Protein AF-A0A6A6ITS3-F1 (afdb_monomer_lite)

Radius of gyration: 33.13 Å; chains: 1; bounding box: 73×121×97 Å

Secondary structure (DSSP, 8-state):
-PPPEEEEEEETTEEEEEEE-S--SIIIIIHHHHTTS--S-HHHHHHHHHHHHHHHHHHHHHHIIIIIB--HHHHHHTPPPPPTGGGT--SBSS--BSS-----SSS-SEEEEEETTTTEEEETTTEEEEGGG--TTGGGGHHHHHHHHTTSS-GGGS-TTBPPSSPPP---SS-THHHHHTT-EEE-PPP--SGGGGSHHHHHHHHHHHHHHHHTHHHHHHHHHH---TT-HHHHHHHHHHHHHHTT-TTT-----GGGEE--TT-SEEEE--SSS-EEEE-TTS--B-TTS-SSSS-SSSEEEETTEEEEE-S---SHHHHHHHHHHHHHHHHHTT-SSEEEEEE-SSEEEEEEEETTEEEEPPPEESS------SSPPPGGG-----THHHH----------------------------------------------------PPPP----------------PPP----------------------PPP---------------TT-THHHHHHHHHHHHHHHHHHHHHHHHHHHHHHHHHH-

pLDDT: mean 77.84, std 24.55, range [26.05, 98.69]

Organism: NCBI:txid390896

Foldseek 3Di:
DFAWAWEWEAALLWTQIFIDDGDQDCVRVVLVVLVCQDQPDPVSNVVSLVVVNVVVVVLVVLCVVQPQADAPVCLVVVPDGDDCVSSVNPRGPDDIFSDDDQDPVPHHPWYWYCYSVQQWIDINNQWIFRSNPQDSVNSVCVVVSNCVSLVVDDPVRHDPRTDDQADPDDDDPDFLVVVLVQQVEAADDFDQDDCLCVDPLLVVLLVVLVVLCVVCVNVLVVCLRPDPDLLRQLFQQLVVSNLLSLQSDCVSDPDADPVQWRDDPPAQWIWGDDPPDIDIGGNGRGFHDHPVDGGHDGDSDQWDDDLQAIEHEDSDPDDPRVVSVSLSVSCVVCVVVVDQWGWYWYDHSFWIKTWTHHNSHIYIHDIATLHPPPVPNSDDDPVPPPPPPPVVVVVDDDPDDDDDDDDDDDDDDDDDDDDDDDDDDDDDDDDDDDDDDDDDDDDDDDDDDDDDDDDDDDDDDDDDDDDDDDDDDDDDDDDDDDDDDDDDDDDDDDDDDDDDPPPPPPPPDPRPPSSRVSSSSNVSSVVSNVVVVVVVVVVVVVVVVVVVD

Structure (mmCIF, N/CA/C/O backbone):
data_AF-A0A6A6ITS3-F1
#
_entry.id   AF-A0A6A6ITS3-F1
#
loop_
_atom_site.group_PDB
_atom_site.id
_atom_site.type_symbol
_atom_site.label_atom_id
_atom_site.label_alt_id
_atom_site.label_comp_id
_atom_site.label_asym_id
_atom_site.label_entity_id
_atom_site.label_seq_id
_atom_site.pdbx_PDB_ins_code
_atom_site.Cartn_x
_atom_site.Cartn_y
_atom_site.Cartn_z
_atom_site.occupancy
_atom_site.B_iso_or_equiv
_atom_site.auth_seq_id
_atom_site.auth_comp_id
_atom_site.auth_asym_id
_atom_site.auth_atom_id
_atom_site.pdbx_PDB_model_num
ATOM 1 N N . MET A 1 1 ? 23.694 -22.801 -22.480 1.00 67.19 1 MET A N 1
ATOM 2 C CA . MET A 1 1 ? 22.888 -22.509 -21.278 1.00 67.19 1 MET A CA 1
ATOM 3 C C . MET A 1 1 ? 22.487 -21.054 -21.392 1.00 67.19 1 MET A C 1
ATOM 5 O O . MET A 1 1 ? 23.382 -20.239 -21.552 1.00 67.19 1 MET A O 1
ATOM 9 N N . GLY A 1 2 ? 21.193 -20.760 -21.504 1.00 83.44 2 GLY A N 1
ATOM 10 C CA . GLY A 1 2 ? 20.701 -19.387 -21.631 1.00 83.44 2 GLY A CA 1
ATOM 11 C C . GLY A 1 2 ? 20.383 -18.805 -20.259 1.00 83.44 2 GLY A C 1
ATOM 12 O O . GLY A 1 2 ? 19.922 -19.534 -19.383 1.00 83.44 2 GLY A O 1
ATOM 13 N N . THR A 1 3 ? 20.627 -17.511 -20.093 1.00 91.00 3 THR A N 1
ATOM 14 C CA . THR A 1 3 ? 20.197 -16.752 -18.917 1.00 91.00 3 THR A CA 1
ATOM 15 C C . THR A 1 3 ? 18.704 -16.480 -18.993 1.00 91.00 3 THR A C 1
ATOM 17 O O . THR A 1 3 ? 18.206 -16.028 -20.025 1.00 91.00 3 THR A O 1
ATOM 20 N N . ARG A 1 4 ? 18.003 -16.802 -17.906 1.00 92.50 4 ARG A N 1
ATOM 21 C CA . ARG A 1 4 ? 16.550 -16.667 -17.749 1.00 92.50 4 ARG A CA 1
ATOM 22 C C . ARG A 1 4 ? 16.228 -15.394 -16.986 1.00 92.50 4 ARG A C 1
ATOM 24 O O . ARG A 1 4 ? 17.060 -14.889 -16.233 1.00 92.50 4 ARG A O 1
ATOM 31 N N . GLY A 1 5 ? 15.025 -14.879 -17.182 1.00 93.88 5 GLY A N 1
ATOM 32 C CA . GLY A 1 5 ? 14.592 -13.700 -16.457 1.00 93.88 5 GLY A CA 1
ATOM 33 C C . GLY A 1 5 ? 13.159 -13.304 -16.746 1.00 93.88 5 GLY A C 1
ATOM 34 O O . GLY A 1 5 ? 12.530 -13.829 -17.665 1.00 93.88 5 GLY A O 1
ATOM 35 N N . PHE A 1 6 ? 12.677 -12.340 -15.976 1.00 95.19 6 PHE A N 1
ATOM 36 C CA . PHE A 1 6 ? 11.374 -11.724 -16.164 1.00 95.19 6 PHE A CA 1
ATOM 37 C C . PHE A 1 6 ? 11.525 -10.318 -16.727 1.00 95.19 6 PHE A C 1
ATOM 39 O O . PHE A 1 6 ? 12.431 -9.573 -16.351 1.00 95.19 6 PHE A O 1
ATOM 46 N N . TYR A 1 7 ? 10.595 -9.942 -17.595 1.00 96.69 7 TYR A N 1
ATOM 47 C CA . TYR A 1 7 ? 10.306 -8.541 -17.848 1.00 96.69 7 TYR A CA 1
ATOM 48 C C . TYR A 1 7 ? 8.870 -8.260 -17.440 1.00 96.69 7 TYR A C 1
ATOM 50 O O . TYR A 1 7 ? 7.967 -9.068 -17.654 1.00 96.69 7 TYR A O 1
ATOM 58 N N . VAL A 1 8 ? 8.681 -7.139 -16.769 1.00 97.31 8 VAL A N 1
ATOM 59 C CA . VAL A 1 8 ? 7.465 -6.829 -16.041 1.00 97.31 8 VAL A CA 1
ATOM 60 C C . VAL A 1 8 ? 7.083 -5.406 -16.373 1.00 97.31 8 VAL A C 1
ATOM 62 O O . VAL A 1 8 ? 7.930 -4.519 -16.362 1.00 97.31 8 VAL A O 1
ATOM 65 N N . PHE A 1 9 ? 5.809 -5.178 -16.639 1.00 97.62 9 PHE A N 1
ATOM 66 C CA . PHE A 1 9 ? 5.261 -3.831 -16.680 1.00 97.62 9 PHE A CA 1
ATOM 67 C C . PHE A 1 9 ? 4.480 -3.602 -15.398 1.00 97.62 9 PHE A C 1
ATOM 69 O O . PHE A 1 9 ? 3.704 -4.468 -14.996 1.00 97.62 9 PHE A O 1
ATOM 76 N N . LYS A 1 10 ? 4.692 -2.465 -14.740 1.00 95.69 10 LYS A N 1
ATOM 77 C CA . LYS A 1 10 ? 3.857 -2.042 -13.618 1.00 95.69 10 LYS A CA 1
ATOM 78 C C . LYS A 1 10 ? 2.939 -0.922 -14.086 1.00 95.69 10 LYS A C 1
ATOM 80 O O . LYS A 1 10 ? 3.421 0.082 -14.605 1.00 95.69 10 LYS A O 1
ATOM 85 N N . TRP A 1 11 ? 1.637 -1.121 -13.917 1.00 95.38 11 TRP A N 1
ATOM 86 C CA . TRP A 1 11 ? 0.610 -0.144 -14.264 1.00 95.38 11 TRP A CA 1
ATOM 87 C C . TRP A 1 11 ? -0.519 -0.183 -13.241 1.00 95.38 11 TRP A C 1
ATOM 89 O O . TRP A 1 11 ? -1.029 -1.264 -12.929 1.00 95.38 11 TRP A O 1
ATOM 99 N N . ARG A 1 12 ? -0.888 0.986 -12.705 1.00 92.00 12 ARG A N 1
ATOM 100 C CA . ARG A 1 12 ? -1.873 1.156 -11.625 1.00 92.00 12 ARG A CA 1
ATOM 101 C C . ARG A 1 12 ? -1.595 0.244 -10.431 1.00 92.00 12 ARG A C 1
ATOM 103 O O . ARG A 1 12 ? -2.498 -0.369 -9.860 1.00 92.00 12 ARG A O 1
ATOM 110 N N . GLY A 1 13 ? -0.315 0.109 -10.087 1.00 89.88 13 GLY A N 1
ATOM 111 C CA . GLY A 1 13 ? 0.134 -0.734 -8.980 1.00 89.88 13 GLY A CA 1
ATOM 112 C C . GLY A 1 13 ? 0.148 -2.244 -9.254 1.00 89.88 13 GLY A C 1
ATOM 113 O O . GLY A 1 13 ? 0.667 -2.980 -8.417 1.00 89.88 13 GLY A O 1
ATOM 114 N N . ARG A 1 14 ? -0.357 -2.729 -10.398 1.00 93.31 14 ARG A N 1
ATOM 115 C CA . ARG A 1 14 ? -0.320 -4.156 -10.768 1.00 93.31 14 ARG A CA 1
ATOM 116 C C . ARG A 1 14 ? 0.899 -4.493 -11.621 1.00 93.31 14 ARG A C 1
ATOM 118 O O . ARG A 1 14 ? 1.282 -3.717 -12.493 1.00 93.31 14 ARG A O 1
ATOM 125 N N . PHE A 1 15 ? 1.460 -5.680 -11.411 1.00 94.88 15 PHE A N 1
ATOM 126 C CA . PHE A 1 15 ? 2.624 -6.215 -12.112 1.00 94.88 15 PHE A CA 1
ATOM 127 C C . PHE A 1 15 ? 2.201 -7.237 -13.177 1.00 94.88 15 PHE A C 1
ATOM 129 O O . PHE A 1 15 ? 1.678 -8.308 -12.870 1.00 94.88 15 PHE A O 1
ATOM 136 N N . TYR A 1 16 ? 2.475 -6.912 -14.438 1.00 97.06 16 TYR A N 1
ATOM 137 C CA . TYR A 1 16 ? 2.207 -7.720 -15.626 1.00 97.06 16 TYR A CA 1
ATOM 138 C C . TYR A 1 16 ? 3.508 -8.377 -16.079 1.00 97.06 16 TYR A C 1
ATOM 140 O O . TYR A 1 16 ? 4.326 -7.752 -16.758 1.00 97.06 16 TYR A O 1
ATOM 148 N N . ALA A 1 17 ? 3.732 -9.614 -15.645 1.00 96.56 17 ALA A N 1
ATOM 149 C CA . ALA A 1 17 ? 5.012 -10.286 -15.817 1.00 96.56 17 ALA A CA 1
ATOM 150 C C . ALA A 1 17 ? 5.025 -11.255 -16.993 1.00 96.56 17 ALA A C 1
ATOM 152 O O . ALA A 1 17 ? 4.105 -12.051 -17.185 1.00 96.56 17 ALA A O 1
ATOM 153 N N . TYR A 1 18 ? 6.138 -11.244 -17.711 1.00 96.50 18 TYR A N 1
ATOM 154 C CA . TYR A 1 18 ? 6.406 -12.086 -18.860 1.00 96.50 18 TYR A CA 1
ATOM 155 C C . TYR A 1 18 ? 7.729 -12.814 -18.650 1.00 96.50 18 TYR A C 1
ATOM 157 O O . TYR A 1 18 ? 8.724 -12.229 -18.214 1.00 96.50 18 TYR A O 1
ATOM 165 N N . TYR A 1 19 ? 7.741 -14.105 -18.966 1.00 95.19 19 TYR A N 1
ATOM 166 C CA . TYR A 1 19 ? 8.914 -14.944 -18.773 1.00 95.19 19 TYR A CA 1
ATOM 167 C C . TYR A 1 19 ? 9.766 -15.002 -20.040 1.00 95.19 19 TYR A C 1
ATOM 169 O O . TYR A 1 19 ? 9.275 -15.349 -21.115 1.00 95.19 19 TYR A O 1
ATOM 177 N N . ASN A 1 20 ? 11.062 -14.730 -19.904 1.00 95.44 20 ASN A N 1
ATOM 178 C CA . ASN A 1 20 ? 12.035 -14.896 -20.971 1.00 95.44 20 ASN A CA 1
ATOM 179 C C . ASN A 1 20 ? 13.017 -16.028 -20.646 1.00 95.44 20 ASN A C 1
ATOM 181 O O . ASN A 1 20 ? 13.729 -16.015 -19.639 1.00 95.44 20 ASN A O 1
ATOM 185 N N . ARG A 1 21 ? 13.074 -17.018 -21.541 1.00 93.56 21 ARG A N 1
ATOM 186 C CA . ARG A 1 21 ? 13.822 -18.261 -21.312 1.00 93.56 21 ARG A CA 1
ATOM 187 C C . ARG A 1 21 ? 15.327 -18.129 -21.557 1.00 93.56 21 ARG A C 1
ATOM 189 O O . ARG A 1 21 ? 16.086 -18.896 -20.974 1.00 93.56 21 ARG A O 1
ATOM 196 N N . ASN A 1 22 ? 15.757 -17.242 -22.454 1.00 93.31 22 ASN A N 1
ATOM 197 C CA . ASN A 1 22 ? 17.149 -17.166 -22.903 1.00 93.31 22 ASN A CA 1
ATOM 198 C C . ASN A 1 22 ? 17.591 -15.717 -23.133 1.00 93.31 22 ASN A C 1
ATOM 200 O O . ASN A 1 22 ? 16.801 -14.906 -23.597 1.00 93.31 22 ASN A O 1
ATOM 204 N N . ASP A 1 23 ? 18.880 -15.443 -22.927 1.00 94.75 23 ASP A N 1
ATOM 205 C CA . ASP A 1 23 ? 19.512 -14.139 -23.182 1.00 94.75 23 ASP A CA 1
ATOM 206 C C . ASP A 1 23 ? 18.909 -12.976 -22.369 1.00 94.75 23 ASP A C 1
ATOM 208 O O . ASP A 1 23 ? 18.825 -11.835 -22.820 1.00 94.75 23 ASP A O 1
ATOM 212 N N . SER A 1 24 ? 18.508 -13.255 -21.123 1.00 95.75 24 SER A N 1
ATOM 213 C CA . SER A 1 24 ? 17.978 -12.235 -20.210 1.00 95.75 24 SER A CA 1
ATOM 214 C C . SER A 1 24 ? 19.028 -11.263 -19.656 1.00 95.75 24 SER A C 1
ATOM 216 O O . SER A 1 24 ? 18.726 -10.538 -18.722 1.00 95.75 24 SER A O 1
ATOM 218 N N . TYR A 1 25 ? 20.253 -11.226 -20.189 1.00 95.62 25 TYR A N 1
ATOM 219 C CA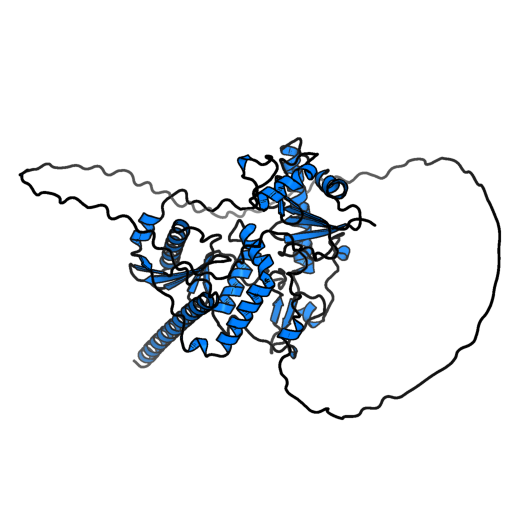 . TYR A 1 25 ? 21.274 -10.270 -19.757 1.00 95.62 25 TYR A CA 1
ATOM 220 C C . TYR A 1 25 ? 20.889 -8.820 -20.115 1.00 95.62 25 TYR A C 1
ATOM 222 O O . TYR A 1 25 ? 20.174 -8.598 -21.098 1.00 95.62 25 TYR A O 1
ATOM 230 N N . PRO A 1 26 ? 21.459 -7.805 -19.431 1.00 96.31 26 PRO A N 1
ATOM 231 C CA . PRO A 1 26 ? 21.249 -6.398 -19.779 1.00 96.31 26 PRO A CA 1
ATOM 232 C C . PRO A 1 26 ? 21.591 -6.079 -21.236 1.00 96.31 26 PRO A C 1
ATOM 234 O O . PRO A 1 26 ? 20.893 -5.305 -21.884 1.00 96.31 26 PRO A O 1
ATOM 237 N N . SER A 1 27 ? 22.632 -6.718 -21.778 1.00 95.25 27 SER A N 1
ATOM 238 C CA . SER A 1 27 ? 23.050 -6.572 -23.175 1.00 95.25 27 SER A CA 1
ATOM 239 C C . SER A 1 27 ? 22.092 -7.202 -24.193 1.00 95.25 27 SER A C 1
ATOM 241 O O . SER A 1 27 ? 22.143 -6.813 -25.358 1.00 95.25 27 SER A O 1
ATOM 243 N N . GLY A 1 28 ? 21.273 -8.169 -23.769 1.00 95.56 28 GLY A N 1
ATOM 244 C CA . GLY A 1 28 ? 20.301 -8.895 -24.587 1.00 95.56 28 GLY A CA 1
ATOM 245 C C . GLY A 1 28 ? 18.895 -8.353 -24.350 1.00 95.56 28 GLY A C 1
ATOM 246 O O . GLY A 1 28 ? 18.532 -7.302 -24.888 1.00 95.56 28 GLY A O 1
ATOM 247 N N . LEU A 1 29 ? 18.120 -9.042 -23.504 1.00 96.25 29 LEU A N 1
ATOM 248 C CA . LEU A 1 29 ? 16.753 -8.655 -23.142 1.00 96.25 29 LEU A CA 1
ATOM 249 C C . LEU A 1 29 ? 16.653 -7.201 -22.669 1.00 96.25 29 LEU A C 1
ATOM 251 O O . LEU A 1 29 ? 15.777 -6.485 -23.142 1.00 96.25 29 LEU A O 1
ATOM 255 N N . GLY A 1 30 ? 17.560 -6.736 -21.804 1.00 95.88 30 GLY A N 1
ATOM 256 C CA . GLY A 1 30 ? 17.515 -5.361 -21.291 1.00 95.88 30 GLY A CA 1
ATOM 257 C C . GLY A 1 30 ? 17.522 -4.304 -22.407 1.00 95.88 30 GLY A C 1
ATOM 258 O O . GLY A 1 30 ? 16.683 -3.405 -22.427 1.00 95.88 30 GLY A O 1
ATOM 259 N N . LYS A 1 31 ? 18.401 -4.451 -23.406 1.00 95.56 31 LYS A N 1
ATOM 260 C CA . LYS A 1 31 ? 18.408 -3.593 -24.606 1.00 95.56 31 LYS A CA 1
ATOM 261 C C . LYS A 1 31 ? 17.188 -3.802 -25.497 1.00 95.56 31 LYS A C 1
ATOM 263 O O . LYS A 1 31 ? 16.710 -2.846 -26.102 1.00 95.56 31 LYS A O 1
ATOM 268 N N . ALA A 1 32 ? 16.698 -5.035 -25.617 1.00 96.88 32 ALA A N 1
ATOM 269 C CA . ALA A 1 32 ? 15.515 -5.330 -26.420 1.00 96.88 32 ALA A CA 1
ATOM 270 C C . ALA A 1 32 ? 14.256 -4.647 -25.862 1.00 96.88 32 ALA A C 1
ATOM 272 O O . ALA A 1 32 ? 13.467 -4.135 -26.650 1.00 96.88 32 ALA A O 1
ATOM 273 N N . LEU A 1 33 ? 14.113 -4.585 -24.534 1.00 96.94 33 LEU A N 1
ATOM 274 C CA . LEU A 1 33 ? 12.993 -3.931 -23.850 1.00 96.94 33 LEU A CA 1
ATOM 275 C C . LEU A 1 33 ? 12.981 -2.414 -24.029 1.00 96.94 33 LEU A C 1
ATOM 277 O O . LEU A 1 33 ? 11.910 -1.825 -24.115 1.00 96.94 33 LEU A O 1
ATOM 281 N N . LEU A 1 34 ? 14.156 -1.786 -24.093 1.00 96.69 34 LEU A N 1
ATOM 282 C CA . LEU A 1 34 ? 14.270 -0.333 -24.230 1.00 96.69 34 LEU A CA 1
ATOM 283 C C . LEU A 1 34 ? 14.295 0.147 -25.681 1.00 96.69 34 LEU A C 1
ATOM 285 O O . LEU A 1 34 ? 14.067 1.322 -25.931 1.00 96.69 34 LEU A O 1
ATOM 289 N N . ARG A 1 35 ? 14.540 -0.742 -26.651 1.00 96.25 35 ARG A N 1
ATOM 290 C CA . ARG A 1 35 ? 14.541 -0.396 -28.083 1.00 96.25 35 ARG A CA 1
ATOM 291 C C . ARG A 1 35 ? 13.259 0.320 -28.550 1.00 96.25 35 ARG A C 1
ATOM 293 O O . ARG A 1 35 ? 13.394 1.213 -29.380 1.00 96.25 35 ARG A O 1
ATOM 300 N N . PRO A 1 36 ? 12.046 -0.050 -28.092 1.00 96.75 36 PRO A N 1
ATOM 301 C CA . PRO A 1 36 ? 10.821 0.638 -28.486 1.00 96.75 36 PRO A CA 1
ATOM 302 C C . PRO A 1 36 ? 10.637 2.010 -27.829 1.00 96.75 36 PRO A C 1
ATOM 304 O O . PRO A 1 36 ? 9.771 2.748 -28.279 1.00 96.75 36 PRO A O 1
ATOM 307 N N . VAL A 1 37 ? 11.401 2.343 -26.780 1.00 96.31 37 VAL A N 1
ATOM 308 C CA . VAL A 1 37 ? 11.276 3.613 -26.053 1.00 96.31 37 VAL A CA 1
ATOM 309 C C . VAL A 1 37 ? 11.960 4.714 -26.873 1.00 96.31 37 VAL A C 1
ATOM 311 O O . VAL A 1 37 ? 13.171 4.643 -27.089 1.00 96.31 37 VAL A O 1
ATOM 314 N N . PRO A 1 38 ? 11.233 5.734 -27.358 1.00 96.38 38 PRO A N 1
ATOM 315 C CA . PRO A 1 38 ? 11.822 6.771 -28.197 1.00 96.38 38 PRO A CA 1
ATOM 316 C C . PRO A 1 38 ? 12.457 7.864 -27.329 1.00 96.38 38 PRO A C 1
ATOM 318 O O . PRO A 1 38 ? 11.793 8.781 -26.860 1.00 96.38 38 PRO A O 1
ATOM 321 N N . LEU A 1 39 ? 13.766 7.762 -27.119 1.00 93.69 39 LEU A N 1
ATOM 322 C CA . LEU A 1 39 ? 14.518 8.624 -26.195 1.00 93.69 39 LEU A CA 1
ATOM 323 C C . LEU A 1 39 ? 14.924 9.973 -26.805 1.00 93.69 39 LEU A C 1
ATOM 325 O O . LEU A 1 39 ? 15.141 10.944 -26.088 1.00 93.69 39 LEU A O 1
ATOM 329 N N . ASP A 1 40 ? 14.992 10.051 -28.134 1.00 94.25 40 ASP A N 1
ATOM 330 C CA . ASP A 1 40 ? 15.481 11.239 -28.844 1.00 94.25 40 ASP A CA 1
ATOM 331 C C . ASP A 1 40 ? 14.413 12.337 -29.009 1.00 94.25 40 ASP A C 1
ATOM 333 O O . ASP A 1 40 ? 14.729 13.460 -29.406 1.00 94.25 40 ASP A O 1
ATOM 337 N N . ASN A 1 41 ? 13.138 12.029 -28.740 1.00 95.69 41 ASN A N 1
ATOM 338 C CA . ASN A 1 41 ? 12.021 12.956 -28.920 1.00 95.69 41 ASN A CA 1
ATOM 339 C C . ASN A 1 41 ? 11.022 12.861 -27.747 1.00 95.69 41 ASN A C 1
ATOM 341 O O . ASN A 1 41 ? 10.296 11.868 -27.658 1.00 95.69 41 ASN A O 1
ATOM 345 N N . PRO A 1 42 ? 10.901 13.910 -26.908 1.00 96.19 42 PRO A N 1
ATOM 346 C CA . PRO A 1 42 ? 9.958 13.939 -25.789 1.00 96.19 42 PRO A CA 1
ATOM 347 C C . PRO A 1 42 ? 8.486 13.735 -26.175 1.00 96.19 42 PRO A C 1
ATOM 349 O O . PRO A 1 42 ? 7.727 13.168 -25.393 1.00 96.19 42 PRO A O 1
ATOM 352 N N . GLU A 1 43 ? 8.058 14.189 -27.357 1.00 97.50 43 GLU A N 1
ATOM 353 C CA . GLU A 1 43 ? 6.677 13.996 -27.824 1.00 97.50 43 GLU A CA 1
ATOM 354 C C . GLU A 1 43 ? 6.426 12.536 -28.201 1.00 97.50 43 GLU A C 1
ATOM 356 O O . GLU A 1 43 ? 5.444 11.949 -27.754 1.00 97.50 43 GLU A O 1
ATOM 361 N N . ALA A 1 44 ? 7.362 11.925 -28.935 1.00 97.44 44 ALA A N 1
ATOM 362 C CA . ALA A 1 44 ? 7.291 10.504 -29.260 1.00 97.44 44 ALA A CA 1
ATOM 363 C C . ALA A 1 44 ? 7.348 9.636 -27.991 1.00 97.44 44 ALA A C 1
ATOM 365 O O . ALA A 1 44 ? 6.669 8.615 -27.918 1.00 97.44 44 ALA A O 1
ATOM 366 N N . TYR A 1 45 ? 8.126 10.043 -26.979 1.00 97.25 45 TYR A N 1
ATOM 367 C CA . TYR A 1 45 ? 8.184 9.359 -25.682 1.00 97.25 45 TYR A CA 1
ATOM 368 C C . TYR A 1 45 ? 6.827 9.371 -24.982 1.00 97.25 45 TYR A C 1
ATOM 370 O O . TYR A 1 45 ? 6.361 8.324 -24.535 1.00 97.25 45 TYR A O 1
ATOM 378 N N . ARG A 1 46 ? 6.168 10.534 -24.934 1.00 97.81 46 ARG A N 1
ATOM 379 C CA . ARG A 1 46 ? 4.825 10.660 -24.352 1.00 97.81 46 ARG A CA 1
ATOM 380 C C . ARG A 1 46 ? 3.804 9.816 -25.101 1.00 97.81 46 ARG A C 1
ATOM 382 O O . ARG A 1 46 ? 3.043 9.102 -24.459 1.00 97.81 46 ARG A O 1
ATOM 389 N N . GLU A 1 47 ? 3.830 9.845 -26.430 1.00 97.94 47 GLU A N 1
ATOM 390 C CA . GLU A 1 47 ? 2.934 9.033 -27.254 1.00 97.94 47 GLU A CA 1
ATOM 391 C C . GLU A 1 47 ? 3.147 7.532 -26.999 1.00 97.94 47 GLU A C 1
ATOM 393 O O . GLU A 1 47 ? 2.188 6.803 -26.745 1.00 97.94 47 GLU A O 1
ATOM 398 N N . TRP A 1 48 ? 4.401 7.067 -26.985 1.00 98.00 48 TRP A N 1
ATOM 399 C CA . TRP A 1 48 ? 4.736 5.679 -26.655 1.00 98.00 48 TRP A CA 1
ATOM 400 C C . TRP A 1 48 ? 4.246 5.285 -25.254 1.00 98.00 48 TRP A C 1
ATOM 402 O O . TRP A 1 48 ? 3.692 4.198 -25.066 1.00 98.00 48 TRP A O 1
ATOM 412 N N . LEU A 1 49 ? 4.431 6.165 -24.268 1.00 98.12 49 LEU A N 1
ATOM 413 C CA . LEU A 1 49 ? 4.023 5.929 -22.888 1.00 98.12 49 LEU A CA 1
ATOM 414 C C . LEU A 1 49 ? 2.497 5.828 -22.766 1.00 98.12 49 LEU A C 1
ATOM 416 O O . LEU A 1 49 ? 2.000 4.900 -22.129 1.00 98.12 49 LEU A O 1
ATOM 420 N N . GLU A 1 50 ? 1.753 6.738 -23.395 1.00 98.19 50 GLU A N 1
ATOM 421 C CA . GLU A 1 50 ? 0.286 6.719 -23.433 1.00 98.19 50 GLU A CA 1
ATOM 422 C C . GLU A 1 50 ? -0.247 5.467 -24.134 1.00 98.19 50 GLU A C 1
ATOM 424 O O . GLU A 1 50 ? -1.108 4.781 -23.584 1.00 98.19 50 GLU A O 1
ATOM 429 N N . GLN A 1 51 ? 0.318 5.102 -25.289 1.00 98.19 51 GLN A N 1
ATOM 430 C CA . GLN A 1 51 ? -0.042 3.875 -26.004 1.00 98.19 51 GLN A CA 1
ATOM 431 C C . GLN A 1 51 ? 0.221 2.62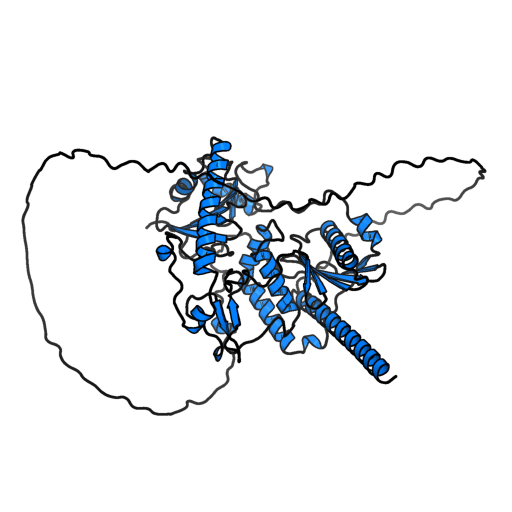6 -25.155 1.00 98.19 51 GLN A C 1
ATOM 433 O O . GLN A 1 51 ? -0.617 1.728 -25.081 1.00 98.19 51 GLN A O 1
ATOM 438 N N . THR A 1 52 ? 1.365 2.569 -24.470 1.00 98.00 52 THR A N 1
ATOM 439 C CA . THR A 1 52 ? 1.711 1.434 -23.605 1.00 98.00 52 THR A CA 1
ATOM 440 C C . THR A 1 52 ? 0.760 1.347 -22.406 1.00 98.00 52 THR A C 1
ATOM 442 O O . THR A 1 52 ? 0.244 0.270 -22.106 1.00 98.00 52 THR A O 1
ATOM 445 N N . ARG A 1 53 ? 0.463 2.475 -21.746 1.00 98.25 53 ARG A N 1
ATOM 446 C CA . ARG A 1 53 ? -0.523 2.555 -20.652 1.00 98.25 53 ARG A CA 1
ATOM 447 C C . ARG A 1 53 ? -1.923 2.131 -21.107 1.00 98.25 53 ARG A C 1
ATOM 449 O O . ARG A 1 53 ? -2.628 1.449 -20.362 1.00 98.25 53 ARG A O 1
ATOM 456 N N . GLU A 1 54 ? -2.317 2.485 -22.325 1.00 98.38 54 GLU A N 1
ATOM 457 C CA . GLU A 1 54 ? -3.598 2.084 -22.909 1.00 98.38 54 GLU A CA 1
ATOM 458 C C . GLU A 1 54 ? -3.665 0.567 -23.146 1.00 98.38 54 GLU A C 1
ATOM 460 O O . GLU A 1 54 ? -4.640 -0.067 -22.744 1.00 98.38 54 GLU A O 1
ATOM 465 N N . ILE A 1 55 ? -2.601 -0.054 -23.673 1.00 97.94 55 ILE A N 1
ATOM 466 C CA . ILE A 1 55 ? -2.519 -1.520 -23.827 1.00 97.94 55 ILE A CA 1
ATOM 467 C C . ILE A 1 55 ? -2.753 -2.225 -22.483 1.00 97.94 55 ILE A C 1
ATOM 469 O O . ILE A 1 55 ? -3.587 -3.127 -22.387 1.00 97.94 55 ILE A O 1
ATOM 473 N N . PHE A 1 56 ? -2.059 -1.805 -21.419 1.00 97.94 56 PHE A N 1
ATOM 474 C CA . PHE A 1 56 ? -2.236 -2.424 -20.101 1.00 97.94 56 PHE A CA 1
ATOM 475 C C . PHE A 1 56 ? -3.592 -2.105 -19.467 1.00 97.94 56 PHE A C 1
ATOM 477 O O . PHE A 1 56 ? -4.126 -2.945 -18.747 1.00 97.94 56 PHE A O 1
ATOM 484 N N . SER A 1 57 ? -4.191 -0.955 -19.777 1.00 97.88 57 SER A N 1
ATOM 485 C CA . SER A 1 57 ? -5.562 -0.632 -19.362 1.00 97.88 57 SER A CA 1
ATOM 486 C C . SER A 1 57 ? -6.595 -1.541 -20.040 1.00 97.88 57 SER A C 1
ATOM 488 O O . SER A 1 57 ? -7.547 -1.980 -19.396 1.00 97.88 57 SER A O 1
ATOM 490 N N . GLN A 1 58 ? -6.393 -1.888 -21.314 1.00 98.06 58 GLN A N 1
ATOM 491 C CA . GLN A 1 58 ? -7.244 -2.844 -22.030 1.00 98.06 58 GLN A CA 1
ATOM 492 C C . GLN A 1 58 ? -7.100 -4.261 -21.466 1.00 98.06 58 GLN A C 1
ATOM 494 O O . GLN A 1 58 ? -8.108 -4.933 -21.235 1.00 98.06 58 GLN A O 1
ATOM 499 N N . ILE A 1 59 ? -5.868 -4.701 -21.179 1.00 97.94 59 ILE A N 1
ATOM 500 C CA . ILE A 1 59 ? -5.623 -5.982 -20.500 1.00 97.94 59 ILE A CA 1
ATOM 501 C C . ILE A 1 59 ? -6.314 -5.987 -19.130 1.00 97.94 59 ILE A C 1
ATOM 503 O O . ILE A 1 59 ? -7.023 -6.941 -18.815 1.00 97.94 59 ILE A O 1
ATOM 507 N N . GLU A 1 60 ? -6.169 -4.923 -18.335 1.00 96.88 60 GLU A N 1
ATOM 508 C CA . GLU A 1 60 ? -6.836 -4.786 -17.035 1.00 96.88 60 GLU A CA 1
ATOM 509 C C . GLU A 1 60 ? -8.358 -4.913 -17.166 1.00 96.88 60 GLU A C 1
ATOM 511 O O . GLU A 1 60 ? -8.965 -5.678 -16.422 1.00 96.88 60 GLU A O 1
ATOM 516 N N . ALA A 1 61 ? -8.977 -4.250 -18.147 1.00 97.50 61 ALA A N 1
ATOM 517 C CA . ALA A 1 61 ? -10.419 -4.331 -18.378 1.00 97.50 61 ALA A CA 1
ATOM 518 C C . ALA A 1 61 ? -10.891 -5.753 -18.745 1.00 97.50 61 ALA A C 1
ATOM 520 O O . ALA A 1 61 ? -11.945 -6.199 -18.279 1.00 97.50 61 ALA A O 1
ATOM 521 N N . ILE A 1 62 ? -10.112 -6.486 -19.551 1.00 97.94 62 ILE A N 1
ATOM 522 C CA . ILE A 1 62 ? -10.391 -7.892 -19.887 1.00 97.94 62 ILE A CA 1
ATOM 523 C C . ILE A 1 62 ? -10.305 -8.764 -18.629 1.00 97.94 62 ILE A C 1
ATOM 525 O O . ILE A 1 62 ? -11.208 -9.561 -18.361 1.00 97.94 62 ILE A O 1
ATOM 529 N N . LEU A 1 63 ? -9.239 -8.605 -17.841 1.00 96.94 63 LEU A N 1
ATOM 530 C CA . LEU A 1 63 ? -9.030 -9.373 -16.615 1.00 96.94 63 LEU A CA 1
ATOM 531 C C . LEU A 1 63 ? -10.088 -9.060 -15.559 1.00 96.94 63 LEU A C 1
ATOM 533 O O . LEU A 1 63 ? -10.596 -9.979 -14.923 1.00 96.94 63 LEU A O 1
ATOM 537 N N . GLU A 1 64 ? -10.464 -7.796 -15.397 1.00 96.94 64 GLU A N 1
ATOM 538 C CA . GLU A 1 64 ? -11.510 -7.382 -14.466 1.00 96.94 64 GLU A CA 1
ATOM 539 C C . GLU A 1 64 ? -12.827 -8.086 -14.791 1.00 96.94 64 GLU A C 1
ATOM 541 O O . GLU A 1 64 ? -13.432 -8.716 -13.926 1.00 96.94 64 GLU A O 1
ATOM 546 N N . ARG A 1 65 ? -13.219 -8.084 -16.070 1.00 96.56 65 ARG A N 1
ATOM 547 C CA . ARG A 1 65 ? -14.469 -8.689 -16.537 1.00 96.56 65 ARG A CA 1
ATOM 548 C C . ARG A 1 65 ? -14.500 -10.215 -16.433 1.00 96.56 65 ARG A C 1
ATOM 550 O O . ARG A 1 65 ? -15.568 -10.773 -16.192 1.00 96.56 65 ARG A O 1
ATOM 557 N N . HIS A 1 66 ? -13.383 -10.888 -16.703 1.00 96.38 66 HIS A N 1
ATOM 558 C CA . HIS A 1 66 ? -13.373 -12.339 -16.930 1.00 96.38 66 HIS A CA 1
ATOM 559 C C . HIS A 1 66 ? -12.630 -13.155 -15.867 1.00 96.38 66 HIS A C 1
ATOM 561 O O . HIS A 1 66 ? -12.848 -14.364 -15.786 1.00 96.38 66 HIS A O 1
ATOM 567 N N . ILE A 1 67 ? -11.749 -12.527 -15.084 1.00 96.44 67 ILE A N 1
ATOM 568 C CA . ILE A 1 67 ? -10.877 -13.198 -14.112 1.00 96.44 67 ILE A CA 1
ATOM 569 C C . ILE A 1 67 ? -11.130 -12.692 -12.692 1.00 96.44 67 ILE A C 1
ATOM 571 O O . ILE A 1 67 ? -11.368 -13.508 -11.805 1.00 96.44 67 ILE A O 1
ATOM 575 N N . PHE A 1 68 ? -11.069 -11.379 -12.451 1.00 96.75 68 PHE A N 1
ATOM 576 C CA . PHE A 1 68 ? -11.201 -10.834 -11.094 1.00 96.75 68 PHE A CA 1
ATOM 577 C C . PHE A 1 68 ? -12.652 -10.784 -10.620 1.00 96.75 68 PHE A C 1
ATOM 579 O O . PHE A 1 68 ? -12.901 -11.001 -9.435 1.00 96.75 68 PHE A O 1
ATOM 586 N N . SER A 1 69 ? -13.599 -10.573 -11.533 1.00 97.38 69 SER A N 1
ATOM 587 C CA . SER A 1 69 ? -15.031 -10.640 -11.263 1.00 97.38 69 SER A CA 1
ATOM 588 C C . SER A 1 69 ? -15.540 -12.084 -11.338 1.00 97.38 69 SER A C 1
ATOM 590 O O . SER A 1 69 ? -15.744 -12.637 -12.419 1.00 97.38 69 SER A O 1
ATOM 592 N N . VAL A 1 70 ? -15.724 -12.725 -10.181 1.00 96.88 70 VAL A N 1
ATOM 593 C CA . VAL A 1 70 ? -16.083 -14.146 -10.072 1.00 96.88 70 VAL A CA 1
ATOM 594 C C . VAL A 1 70 ? -17.492 -14.289 -9.492 1.00 96.88 70 VAL A C 1
ATOM 596 O O . VAL A 1 70 ? -17.678 -14.037 -8.302 1.00 96.88 70 VAL A O 1
ATOM 599 N N . PRO A 1 71 ? -18.494 -14.724 -10.280 1.00 96.19 71 PRO A N 1
ATOM 600 C CA . PRO A 1 71 ? -19.820 -15.047 -9.760 1.00 96.19 71 PRO A CA 1
ATOM 601 C C . PRO A 1 71 ? -19.762 -16.139 -8.684 1.00 96.19 71 PRO A C 1
ATOM 603 O O . PRO A 1 71 ? -18.966 -17.078 -8.776 1.00 96.19 71 PRO A O 1
ATOM 606 N N . ILE A 1 72 ? -20.635 -16.056 -7.675 1.00 95.56 72 ILE A N 1
ATOM 607 C CA . ILE A 1 72 ? -20.690 -17.071 -6.612 1.00 95.56 72 ILE A CA 1
ATOM 608 C C . ILE A 1 72 ? -21.057 -18.445 -7.192 1.00 95.56 72 ILE A C 1
ATOM 610 O O . ILE A 1 72 ? -20.564 -19.467 -6.724 1.00 95.56 72 ILE A O 1
ATOM 614 N N . GLU A 1 73 ? -21.853 -18.473 -8.261 1.00 95.62 73 GLU A N 1
ATOM 615 C CA . GLU A 1 73 ? -22.270 -19.676 -8.974 1.00 95.62 73 GLU A CA 1
ATOM 616 C C . GLU A 1 73 ? -21.069 -20.450 -9.521 1.00 95.62 73 GLU A C 1
ATOM 618 O O . GLU A 1 73 ? -20.995 -21.654 -9.289 1.00 95.62 73 GLU A O 1
ATOM 623 N N . THR A 1 74 ? -20.095 -19.762 -10.133 1.00 94.88 74 THR A N 1
ATOM 624 C CA . THR A 1 74 ? -18.837 -20.343 -10.645 1.00 94.88 74 THR A CA 1
ATOM 625 C C . THR A 1 74 ? -18.068 -21.080 -9.546 1.00 94.88 74 THR A C 1
ATOM 627 O O . THR A 1 74 ? -17.469 -22.135 -9.762 1.00 94.88 74 THR A O 1
ATOM 630 N N . ILE A 1 75 ? -18.100 -20.544 -8.324 1.00 93.94 75 ILE A N 1
ATOM 631 C CA . ILE A 1 75 ? -17.437 -21.146 -7.165 1.00 93.94 75 ILE A CA 1
ATOM 632 C C . ILE A 1 75 ? -18.182 -22.403 -6.716 1.00 93.94 75 ILE A C 1
ATOM 634 O O . ILE A 1 75 ? -17.554 -23.424 -6.431 1.00 93.94 75 ILE A O 1
ATOM 638 N N . LEU A 1 76 ? -19.515 -22.339 -6.659 1.00 93.69 76 LEU A N 1
ATOM 639 C CA . LEU A 1 76 ? -20.364 -23.453 -6.231 1.00 93.69 76 LEU A CA 1
ATOM 640 C C . LEU A 1 76 ? -20.321 -24.626 -7.217 1.00 93.69 76 LEU A C 1
ATOM 642 O O . LEU A 1 76 ? -20.253 -25.776 -6.780 1.00 93.69 76 LEU A O 1
ATOM 646 N N . SER A 1 77 ? -20.327 -24.347 -8.523 1.00 94.62 77 SER A N 1
ATOM 647 C CA . SER A 1 77 ? -20.192 -25.350 -9.589 1.00 94.62 77 SER A CA 1
ATOM 648 C C . SER A 1 77 ? -18.766 -25.885 -9.727 1.00 94.62 77 SER A C 1
ATOM 650 O O . SER A 1 77 ? -18.575 -26.978 -10.258 1.00 94.62 77 SER A O 1
ATOM 652 N N . ARG A 1 78 ? -17.775 -25.169 -9.174 1.00 93.81 78 ARG A N 1
ATOM 653 C CA . ARG A 1 78 ? -16.337 -25.448 -9.315 1.00 93.81 78 ARG A CA 1
ATOM 654 C C . ARG A 1 78 ? -15.834 -25.314 -10.753 1.00 93.81 78 ARG A C 1
ATOM 656 O O . ARG A 1 78 ? -14.880 -26.000 -11.138 1.00 93.81 78 ARG A O 1
ATOM 663 N N . ASP A 1 79 ? -16.460 -24.424 -11.513 1.00 93.81 79 ASP A N 1
ATOM 664 C CA . ASP A 1 79 ? -16.102 -24.166 -12.902 1.00 93.81 79 ASP A CA 1
ATOM 665 C C . ASP A 1 79 ? -14.715 -23.526 -13.001 1.00 93.81 79 ASP A C 1
ATOM 667 O O . ASP A 1 79 ? -14.290 -22.741 -12.152 1.00 93.81 79 ASP A O 1
ATOM 671 N N . GLU A 1 80 ? -13.974 -23.884 -14.045 1.00 92.38 80 GLU A N 1
ATOM 672 C CA . GLU A 1 80 ? -12.683 -23.261 -14.313 1.00 92.38 80 GLU A CA 1
ATOM 673 C C . GLU A 1 80 ? -12.874 -21.842 -14.836 1.00 92.38 80 GLU A C 1
ATOM 675 O O . GLU A 1 80 ? -13.707 -21.591 -15.707 1.00 92.38 80 GLU A O 1
ATOM 680 N N . LEU A 1 81 ? -12.067 -20.914 -14.314 1.00 92.94 81 LEU A N 1
ATOM 681 C CA . LEU A 1 81 ? -11.940 -19.607 -14.939 1.00 92.94 81 LEU A CA 1
ATOM 682 C C . LEU A 1 81 ? -11.316 -19.775 -16.330 1.00 92.94 81 LEU A C 1
ATOM 684 O O . LEU A 1 81 ? -10.473 -20.662 -16.516 1.00 92.94 81 LEU A O 1
ATOM 688 N N . PRO A 1 82 ? -11.696 -18.928 -17.301 1.00 93.94 82 PRO A N 1
ATOM 689 C CA . PRO A 1 82 ? -11.049 -18.934 -18.602 1.00 93.94 82 PRO A CA 1
ATOM 690 C C . PRO A 1 82 ? -9.541 -18.714 -18.436 1.00 93.94 82 PRO A C 1
ATOM 692 O O . PRO A 1 82 ? -9.096 -17.927 -17.601 1.00 93.94 82 PRO A O 1
ATOM 695 N N . SER A 1 83 ? -8.738 -19.420 -19.229 1.00 93.88 83 SER A N 1
ATOM 696 C CA . SER A 1 83 ? -7.295 -19.183 -19.256 1.00 93.88 83 SER A CA 1
ATOM 697 C C . SER A 1 83 ? -6.983 -17.842 -19.932 1.00 93.88 83 SER A C 1
ATOM 699 O O . SER A 1 83 ? -7.744 -17.378 -20.782 1.00 93.88 83 SER A O 1
ATOM 701 N N . LEU A 1 84 ? -5.843 -17.227 -19.591 1.00 93.88 84 LEU A N 1
ATOM 702 C CA . LEU A 1 84 ? -5.423 -15.943 -20.175 1.00 93.88 84 LEU A CA 1
ATOM 703 C C . LEU A 1 84 ? -5.365 -15.967 -21.719 1.00 93.88 84 LEU A C 1
ATOM 705 O O . LEU A 1 84 ? -5.930 -15.059 -22.333 1.00 93.88 84 LEU A O 1
ATOM 709 N N . PRO A 1 85 ? -4.823 -17.019 -22.375 1.00 95.44 85 PRO A N 1
ATOM 710 C CA . PRO A 1 85 ? -4.829 -17.092 -23.837 1.00 95.44 85 PRO A CA 1
ATOM 711 C C . PRO A 1 85 ? -6.237 -17.157 -24.443 1.00 95.44 85 PRO A C 1
ATOM 713 O O . PRO A 1 85 ? -6.475 -16.568 -25.493 1.00 95.44 85 PRO A O 1
ATOM 716 N N . CYS A 1 86 ? -7.202 -17.805 -23.775 1.00 95.38 86 CYS A N 1
ATOM 717 C CA . CYS A 1 86 ? -8.596 -17.829 -24.240 1.00 95.38 86 CYS A CA 1
ATOM 718 C C . CYS A 1 86 ? -9.254 -16.439 -24.229 1.00 95.38 86 CYS A C 1
ATOM 720 O O . CYS A 1 86 ? -10.271 -16.244 -24.890 1.00 95.38 86 CYS A O 1
ATOM 722 N N . LEU A 1 87 ? -8.685 -15.483 -23.490 1.00 95.44 87 LEU A N 1
ATOM 723 C CA . LEU A 1 87 ? -9.131 -14.092 -23.430 1.00 95.44 87 LEU A CA 1
ATOM 724 C C . LEU A 1 87 ? -8.345 -13.169 -24.376 1.00 95.44 87 LEU A C 1
ATOM 726 O O . LEU A 1 87 ? -8.538 -11.958 -24.335 1.00 95.44 87 LEU A O 1
ATOM 730 N N . GLY A 1 88 ? -7.442 -13.717 -25.197 1.00 96.06 88 GLY A N 1
ATOM 731 C CA . GLY A 1 88 ? -6.542 -12.929 -26.043 1.00 96.06 88 GLY A CA 1
ATOM 732 C C . GLY A 1 88 ? -5.409 -12.244 -25.272 1.00 96.06 88 GLY A C 1
ATOM 733 O O . GLY A 1 88 ? -4.742 -11.371 -25.818 1.00 96.06 88 GLY A O 1
ATOM 734 N N . VAL A 1 89 ? -5.179 -12.626 -24.011 1.00 95.94 89 VAL A N 1
ATOM 735 C CA . VAL A 1 89 ? -4.070 -12.118 -23.196 1.00 95.94 89 VAL A CA 1
ATOM 736 C C . VAL A 1 89 ? -2.928 -13.127 -23.255 1.00 95.94 89 VAL A C 1
ATOM 738 O O . VAL A 1 89 ? -2.863 -14.087 -22.483 1.00 95.94 89 VAL A O 1
ATOM 741 N N . GLU A 1 90 ? -2.039 -12.934 -24.223 1.00 94.88 90 GLU A N 1
ATOM 742 C CA . GLU A 1 90 ? -0.921 -13.838 -24.482 1.00 94.88 90 GLU A CA 1
ATOM 743 C C . GLU A 1 90 ? 0.347 -13.455 -23.704 1.00 94.88 90 GLU A C 1
ATOM 745 O O . GLU A 1 90 ? 0.554 -12.309 -23.310 1.00 94.88 90 GLU A O 1
ATOM 750 N N . GLY A 1 91 ? 1.225 -14.436 -23.482 1.00 94.38 91 GLY A N 1
ATOM 751 C CA . GLY A 1 91 ? 2.587 -14.216 -22.982 1.00 94.38 91 GLY A CA 1
ATOM 752 C C . GLY A 1 91 ? 2.736 -13.941 -21.481 1.00 94.38 91 GLY A C 1
ATOM 753 O O . GLY A 1 91 ? 3.843 -14.114 -20.965 1.00 94.38 91 GLY A O 1
ATOM 754 N N . LEU A 1 92 ? 1.668 -13.569 -20.767 1.00 96.12 92 LEU A N 1
ATOM 755 C CA . LEU A 1 92 ? 1.728 -13.397 -19.313 1.00 96.12 92 LEU A CA 1
ATOM 756 C C . LEU A 1 92 ? 2.106 -14.711 -18.622 1.00 96.12 92 LEU A C 1
ATOM 758 O O . LEU A 1 92 ? 1.485 -15.754 -18.836 1.00 96.12 92 LEU A O 1
ATOM 762 N N . ALA A 1 93 ? 3.114 -14.646 -17.756 1.00 94.00 93 ALA A N 1
ATOM 763 C CA . ALA A 1 93 ? 3.580 -15.791 -16.984 1.00 94.00 93 ALA A CA 1
ATOM 764 C C . ALA A 1 93 ? 2.592 -16.179 -15.872 1.00 94.00 93 ALA A C 1
ATOM 766 O O . ALA A 1 93 ? 2.486 -17.352 -15.514 1.00 94.00 93 ALA A O 1
ATOM 767 N N . TYR A 1 94 ? 1.870 -15.199 -15.327 1.00 91.75 94 TYR A N 1
ATOM 768 C CA . TYR A 1 94 ? 0.846 -15.381 -14.303 1.00 91.75 94 TYR A CA 1
ATOM 769 C C . TYR A 1 94 ? -0.177 -14.239 -14.332 1.00 91.75 94 TYR A C 1
ATOM 771 O O . TYR A 1 94 ? 0.014 -13.226 -15.006 1.00 91.75 94 TYR A O 1
ATOM 779 N N . ILE A 1 95 ? -1.283 -14.424 -13.605 1.00 94.12 95 ILE A N 1
ATOM 780 C CA . ILE A 1 95 ? -2.328 -13.406 -13.438 1.00 94.12 95 ILE A CA 1
ATOM 781 C C . ILE A 1 95 ? -1.713 -12.178 -12.746 1.00 94.12 95 ILE A C 1
ATOM 783 O O . ILE A 1 95 ? -1.114 -12.358 -11.685 1.00 94.12 95 ILE A O 1
ATOM 787 N N . PRO A 1 96 ? -1.867 -10.959 -13.296 1.00 94.81 96 PRO A N 1
ATOM 788 C CA . PRO A 1 96 ? -1.306 -9.749 -12.706 1.00 94.81 96 PRO A CA 1
ATOM 789 C C . PRO A 1 96 ? -1.732 -9.539 -11.256 1.00 94.81 96 PRO A C 1
ATOM 791 O O . PRO A 1 96 ? -2.908 -9.672 -10.908 1.00 94.81 96 PRO A O 1
ATOM 794 N N . ASP A 1 97 ? -0.764 -9.168 -10.430 1.00 91.12 97 ASP A N 1
ATOM 795 C CA . ASP A 1 97 ? -0.897 -9.054 -8.979 1.00 91.12 97 ASP A CA 1
ATOM 796 C C . ASP A 1 97 ? -0.344 -7.703 -8.510 1.00 91.12 97 ASP A C 1
ATOM 798 O O . ASP A 1 97 ? 0.394 -7.045 -9.238 1.00 91.12 97 ASP A O 1
ATOM 802 N N . TYR A 1 98 ? -0.686 -7.279 -7.298 1.00 90.81 98 TYR A N 1
ATOM 803 C CA . TYR A 1 98 ? -0.132 -6.070 -6.679 1.00 90.81 98 TYR A CA 1
ATOM 804 C C . TYR A 1 98 ? 1.236 -6.315 -6.036 1.00 90.81 98 TYR A C 1
ATOM 806 O O . TYR A 1 98 ? 1.908 -5.384 -5.597 1.00 90.81 98 TYR A O 1
ATOM 814 N N . PHE A 1 99 ? 1.663 -7.575 -5.970 1.00 87.81 99 PHE A N 1
ATOM 815 C CA . PHE A 1 99 ? 2.973 -7.936 -5.462 1.00 87.81 99 PHE A CA 1
ATOM 816 C C . PHE A 1 99 ? 4.057 -7.834 -6.523 1.00 87.81 99 PHE A C 1
ATOM 818 O O . PHE A 1 99 ? 3.898 -8.292 -7.656 1.00 87.81 99 PHE A O 1
ATOM 825 N N . GLU A 1 100 ? 5.195 -7.286 -6.104 1.00 85.19 100 GLU A N 1
ATOM 826 C CA . GLU A 1 100 ? 6.404 -7.297 -6.911 1.00 85.19 100 GLU A CA 1
ATOM 827 C C . GLU A 1 100 ? 6.839 -8.737 -7.203 1.00 85.19 100 GLU A C 1
ATOM 829 O O . GLU A 1 100 ? 6.723 -9.646 -6.375 1.00 85.19 100 GLU A O 1
ATOM 834 N N . VAL A 1 101 ? 7.360 -8.926 -8.409 1.00 84.25 101 VAL A N 1
ATOM 835 C CA . VAL A 1 101 ? 7.894 -10.198 -8.886 1.00 84.25 101 VAL A CA 1
ATOM 836 C C . VAL A 1 101 ? 9.194 -10.476 -8.151 1.00 84.25 101 VAL A C 1
ATOM 838 O O . VAL A 1 101 ? 10.252 -9.964 -8.511 1.00 84.25 101 VAL A O 1
ATOM 841 N N . LEU A 1 102 ? 9.118 -11.257 -7.080 1.00 74.25 102 LEU A N 1
ATOM 842 C CA . LEU A 1 102 ? 10.310 -11.636 -6.338 1.00 74.25 102 LEU A CA 1
ATOM 843 C C . LEU A 1 102 ? 11.065 -12.715 -7.115 1.00 74.25 102 LEU A C 1
ATOM 845 O O . LEU A 1 102 ? 10.496 -13.757 -7.437 1.00 74.25 102 LEU A O 1
ATOM 849 N N . SER A 1 103 ? 12.359 -12.485 -7.365 1.00 68.31 103 SER A N 1
ATOM 850 C CA . SER A 1 103 ? 13.257 -13.557 -7.804 1.00 68.31 103 SER A CA 1
ATOM 851 C C . SER A 1 103 ? 13.282 -14.623 -6.714 1.00 68.31 103 SER A C 1
ATOM 853 O O . SER A 1 103 ? 13.612 -14.345 -5.552 1.00 68.31 103 SER A O 1
ATOM 855 N N . ASP A 1 104 ? 12.955 -15.857 -7.091 1.00 65.81 104 ASP A N 1
ATOM 856 C CA . ASP A 1 104 ? 13.102 -17.011 -6.208 1.00 65.81 104 ASP A CA 1
ATOM 857 C C . ASP A 1 104 ? 14.579 -17.343 -5.917 1.00 65.81 104 ASP A C 1
ATOM 859 O O . ASP A 1 104 ? 14.871 -18.221 -5.106 1.00 65.81 104 ASP A O 1
ATOM 863 N N . GLY A 1 105 ? 15.516 -16.599 -6.522 1.00 59.28 105 GLY A N 1
ATOM 864 C CA . GLY A 1 105 ? 16.961 -16.706 -6.340 1.00 59.28 105 GLY A CA 1
ATOM 865 C C . GLY A 1 105 ? 17.571 -17.967 -6.949 1.00 59.28 105 GLY A C 1
ATOM 866 O O . GLY A 1 105 ? 18.789 -18.046 -7.063 1.00 59.28 105 GLY A O 1
ATOM 867 N N . LEU A 1 106 ? 16.753 -18.938 -7.359 1.00 56.75 106 LEU A N 1
ATOM 868 C CA . LEU A 1 106 ? 17.206 -20.236 -7.849 1.00 56.75 106 LEU A CA 1
ATOM 869 C C . LEU A 1 106 ? 17.125 -20.337 -9.374 1.00 56.75 106 LEU A C 1
ATOM 871 O O . LEU A 1 106 ? 17.880 -21.113 -9.970 1.00 56.75 106 LEU A O 1
ATOM 875 N N . TYR A 1 107 ? 16.241 -19.571 -10.025 1.00 58.91 107 TYR A N 1
ATOM 876 C CA . TYR A 1 107 ? 15.998 -19.740 -11.459 1.00 58.91 107 TYR A CA 1
ATOM 877 C C . TYR A 1 107 ? 15.998 -18.460 -12.299 1.00 58.91 107 TYR A C 1
ATOM 879 O O . TYR A 1 107 ? 16.294 -18.563 -13.496 1.00 58.91 107 TYR A O 1
ATOM 887 N N . ASP A 1 108 ? 15.769 -17.288 -11.704 1.00 65.44 108 ASP A N 1
ATOM 888 C CA . ASP A 1 108 ? 15.690 -16.017 -12.433 1.00 65.44 108 ASP A CA 1
ATOM 889 C C . ASP A 1 108 ? 16.876 -15.107 -12.124 1.00 65.44 108 ASP A C 1
ATOM 891 O O . ASP A 1 108 ? 16.982 -14.522 -11.044 1.00 65.44 108 ASP A O 1
ATOM 895 N N . GLU A 1 109 ? 17.770 -14.986 -13.104 1.00 85.31 109 GLU A N 1
ATOM 896 C CA . GLU A 1 109 ? 19.022 -14.234 -12.975 1.00 85.31 109 GLU A CA 1
ATOM 897 C C . GLU A 1 109 ? 18.807 -12.723 -13.170 1.00 85.31 109 GLU A C 1
ATOM 899 O O . GLU A 1 109 ? 19.559 -11.917 -12.618 1.00 85.31 109 GLU A O 1
ATOM 904 N N . TRP A 1 110 ? 17.779 -12.337 -13.937 1.00 92.94 110 TRP A N 1
ATOM 905 C CA . TRP A 1 110 ? 17.459 -10.939 -14.235 1.00 92.94 110 TRP A CA 1
ATOM 906 C C . TRP A 1 110 ? 15.959 -10.663 -14.190 1.00 92.94 110 TRP A C 1
ATOM 908 O O . TRP A 1 110 ? 15.164 -11.381 -14.792 1.00 92.94 110 TRP A O 1
ATOM 918 N N . ILE A 1 111 ? 15.579 -9.584 -13.514 1.00 94.31 111 ILE A N 1
ATOM 919 C CA . ILE A 1 111 ? 14.218 -9.055 -13.476 1.00 94.31 111 ILE A CA 1
ATOM 920 C C . ILE A 1 111 ? 14.268 -7.594 -13.905 1.00 94.31 111 ILE A C 1
ATOM 922 O O . ILE A 1 111 ? 14.968 -6.784 -13.296 1.00 94.31 111 ILE A O 1
ATOM 926 N N . TYR A 1 112 ? 13.511 -7.271 -14.946 1.00 96.50 112 TYR A N 1
ATOM 927 C CA . TYR A 1 112 ? 13.308 -5.914 -15.439 1.00 96.50 112 TYR A CA 1
ATOM 928 C C . TYR A 1 112 ? 11.877 -5.490 -15.132 1.00 96.50 112 TYR A C 1
ATOM 930 O O . TYR A 1 112 ? 10.948 -6.175 -15.546 1.00 96.50 112 TYR A O 1
ATOM 938 N N . VAL A 1 113 ? 11.682 -4.365 -14.450 1.00 96.06 113 VAL A N 1
ATOM 939 C CA . VAL A 1 113 ? 10.360 -3.762 -14.251 1.00 96.06 113 VAL A CA 1
ATOM 940 C C . VAL A 1 113 ? 10.332 -2.403 -14.937 1.00 96.06 113 VAL A C 1
ATOM 942 O O . VAL A 1 113 ? 11.074 -1.504 -14.559 1.00 96.06 113 VAL A O 1
ATOM 945 N N . ILE A 1 114 ? 9.480 -2.247 -15.943 1.00 97.38 114 ILE A N 1
ATOM 946 C CA . ILE A 1 114 ? 9.127 -0.956 -16.532 1.00 97.38 114 ILE A CA 1
ATOM 947 C C . ILE A 1 114 ? 7.924 -0.436 -15.743 1.00 97.38 114 ILE A C 1
ATOM 949 O O . ILE A 1 114 ? 6.794 -0.888 -15.926 1.00 97.38 114 ILE A O 1
ATOM 953 N N . ASP A 1 115 ? 8.186 0.471 -14.809 1.00 95.69 115 ASP A N 1
ATOM 954 C CA . ASP A 1 115 ? 7.177 1.107 -13.969 1.00 95.69 115 ASP A CA 1
ATOM 955 C C . ASP A 1 115 ? 6.581 2.292 -14.730 1.00 95.69 115 ASP A C 1
ATOM 957 O O . ASP A 1 115 ? 7.181 3.363 -14.808 1.00 95.69 115 ASP A O 1
ATOM 961 N N . LEU A 1 116 ? 5.416 2.064 -15.342 1.00 96.56 116 LEU A N 1
ATOM 962 C CA . LEU A 1 116 ? 4.704 3.053 -16.150 1.00 96.56 116 LEU A CA 1
ATOM 963 C C . LEU A 1 116 ? 4.013 4.105 -15.281 1.00 96.56 116 LEU A C 1
ATOM 965 O O . LEU A 1 116 ? 3.686 5.174 -15.791 1.00 96.56 116 LEU A O 1
ATOM 969 N N . ASP A 1 117 ? 3.787 3.823 -13.995 1.00 92.81 117 ASP A N 1
ATOM 970 C CA . ASP A 1 117 ? 3.210 4.782 -13.050 1.00 92.81 117 ASP A CA 1
ATOM 971 C C . ASP A 1 117 ? 4.237 5.869 -12.702 1.00 92.81 117 ASP A C 1
ATOM 973 O O . ASP A 1 117 ? 3.897 7.046 -12.613 1.00 92.81 117 ASP A O 1
ATOM 977 N N . LYS A 1 118 ? 5.508 5.471 -12.545 1.00 91.44 118 LYS A N 1
ATOM 978 C CA . LYS A 1 118 ? 6.619 6.356 -12.150 1.00 91.44 118 LYS A CA 1
ATOM 979 C C . LYS A 1 118 ? 7.643 6.646 -13.245 1.00 91.44 118 LYS A C 1
ATOM 981 O O . LYS A 1 118 ? 8.644 7.303 -12.976 1.00 91.44 118 LYS A O 1
ATOM 986 N N . GLU A 1 119 ? 7.420 6.136 -14.450 1.00 95.25 119 GLU A N 1
ATOM 987 C CA . GLU A 1 119 ? 8.282 6.347 -15.616 1.00 95.25 119 GLU A CA 1
ATOM 988 C C . GLU A 1 119 ? 9.748 5.942 -15.379 1.00 95.25 119 GLU A C 1
ATOM 990 O O . GLU A 1 119 ? 10.692 6.678 -15.680 1.00 95.25 119 GLU A O 1
ATOM 995 N N . ARG A 1 120 ? 9.950 4.740 -14.826 1.00 95.31 120 ARG A N 1
ATOM 996 C CA . ARG A 1 120 ? 11.281 4.228 -14.465 1.00 95.31 120 ARG A CA 1
ATOM 997 C C . ARG A 1 120 ? 11.504 2.776 -14.878 1.00 95.31 120 ARG A C 1
ATOM 999 O O . ARG A 1 120 ? 10.583 1.964 -14.873 1.00 95.31 120 ARG A O 1
ATOM 1006 N N . LEU A 1 121 ? 12.749 2.445 -15.202 1.00 96.56 121 LEU A N 1
ATOM 1007 C CA . LEU A 1 121 ? 13.230 1.073 -15.314 1.00 96.56 121 LEU A CA 1
ATOM 1008 C C . LEU A 1 121 ? 13.834 0.656 -13.973 1.00 96.56 121 LEU A C 1
ATOM 1010 O O . LEU A 1 121 ? 14.711 1.337 -13.449 1.00 96.56 121 LEU A O 1
ATOM 1014 N N . ILE A 1 122 ? 13.407 -0.490 -13.458 1.00 94.50 122 ILE A N 1
ATOM 1015 C CA . ILE A 1 122 ? 13.945 -1.119 -12.256 1.00 94.50 122 ILE A CA 1
ATOM 1016 C C . ILE A 1 122 ? 14.612 -2.424 -12.672 1.00 94.50 122 ILE A C 1
ATOM 1018 O O . ILE A 1 122 ? 14.002 -3.249 -13.352 1.00 94.50 122 ILE A O 1
ATOM 1022 N N . VAL A 1 123 ? 15.857 -2.633 -12.258 1.00 94.62 123 VAL A N 1
ATOM 1023 C CA . VAL A 1 123 ? 16.589 -3.876 -12.519 1.00 94.62 123 VAL A CA 1
ATOM 1024 C C . VAL A 1 123 ? 16.917 -4.555 -11.201 1.00 94.62 123 VAL A C 1
ATOM 1026 O O . VAL A 1 123 ? 17.533 -3.954 -10.319 1.00 94.62 123 VAL A O 1
ATOM 1029 N N . ASN A 1 124 ? 16.477 -5.808 -11.071 1.00 91.44 124 ASN A N 1
ATOM 1030 C CA . ASN A 1 124 ? 16.654 -6.662 -9.893 1.00 91.44 124 ASN A CA 1
ATOM 1031 C C . ASN A 1 124 ? 16.220 -6.006 -8.566 1.00 91.44 124 ASN A C 1
ATOM 1033 O O . ASN A 1 124 ? 16.788 -6.306 -7.517 1.00 91.44 124 ASN A O 1
ATOM 1037 N N . GLY A 1 125 ? 15.243 -5.093 -8.613 1.00 88.00 125 GLY A N 1
ATOM 1038 C CA . GLY A 1 125 ? 14.717 -4.391 -7.436 1.00 88.00 125 GLY A CA 1
ATOM 1039 C C . GLY A 1 125 ? 15.723 -3.478 -6.721 1.00 88.00 125 GLY A C 1
ATOM 1040 O O . GLY A 1 125 ? 15.514 -3.157 -5.556 1.00 88.00 125 GLY A O 1
ATOM 1041 N N . CYS A 1 126 ? 16.844 -3.118 -7.362 1.00 88.25 126 CYS A N 1
ATOM 1042 C CA . CYS A 1 126 ? 17.905 -2.329 -6.720 1.00 88.25 126 CYS A CA 1
ATOM 1043 C C . CYS A 1 126 ? 18.612 -1.315 -7.628 1.00 88.25 126 CYS A C 1
ATOM 1045 O O . CYS A 1 126 ? 19.479 -0.588 -7.158 1.00 88.25 126 CYS A O 1
ATOM 1047 N N . CYS A 1 127 ? 18.323 -1.290 -8.929 1.00 93.19 127 CYS A N 1
ATOM 1048 C CA . CYS A 1 127 ? 18.880 -0.296 -9.844 1.00 93.19 127 CYS A CA 1
ATOM 1049 C C . CYS A 1 127 ? 17.730 0.419 -10.540 1.00 93.19 127 CYS A C 1
ATOM 1051 O O . CYS A 1 127 ? 16.981 -0.225 -11.273 1.00 93.19 127 CYS A O 1
ATOM 1053 N N . TYR A 1 128 ? 17.612 1.723 -10.325 1.00 94.50 128 TYR A N 1
ATOM 1054 C CA . TYR A 1 128 ? 16.519 2.536 -10.842 1.00 94.50 128 TYR A CA 1
ATOM 1055 C C . TYR A 1 128 ? 17.048 3.500 -11.891 1.00 94.50 128 TYR A C 1
ATOM 1057 O O . TYR A 1 128 ? 18.076 4.142 -11.686 1.00 94.50 128 TYR A O 1
ATOM 1065 N N . PHE A 1 129 ? 16.340 3.613 -13.007 1.00 96.38 129 PHE A N 1
ATOM 1066 C CA . PHE A 1 129 ? 16.678 4.533 -14.084 1.00 96.38 129 PHE A CA 1
ATOM 1067 C C . PHE A 1 129 ? 15.439 5.298 -14.534 1.00 96.38 129 PHE A C 1
ATOM 1069 O O . PHE A 1 129 ? 14.382 4.692 -14.704 1.00 96.38 129 PHE A O 1
ATOM 1076 N N . HIS A 1 130 ? 15.564 6.600 -14.773 1.00 96.06 130 HIS A N 1
ATOM 1077 C CA . HIS A 1 130 ? 14.510 7.390 -15.410 1.00 96.06 130 HIS A CA 1
ATOM 1078 C C . HIS A 1 130 ? 14.334 6.917 -16.858 1.00 96.06 130 HIS A C 1
ATOM 1080 O O . HIS A 1 130 ? 15.297 6.930 -17.625 1.00 96.06 130 HIS A O 1
ATOM 1086 N N . LEU A 1 131 ? 13.124 6.500 -17.256 1.00 96.06 131 LEU A N 1
ATOM 1087 C CA . LEU A 1 131 ? 12.891 5.993 -18.618 1.00 96.06 131 LEU A CA 1
ATOM 1088 C C . LEU A 1 131 ? 13.174 7.058 -19.677 1.00 96.06 131 LEU A C 1
ATOM 1090 O O . LEU A 1 131 ? 13.745 6.734 -20.711 1.00 96.06 131 LEU A O 1
ATOM 1094 N N . ALA A 1 132 ? 12.828 8.316 -19.399 1.00 95.75 132 ALA A N 1
ATOM 1095 C CA . ALA A 1 132 ? 13.047 9.435 -20.312 1.00 95.75 132 ALA A CA 1
ATOM 1096 C C . ALA A 1 132 ? 14.528 9.837 -20.464 1.00 95.75 132 ALA A C 1
ATOM 1098 O O . ALA A 1 132 ? 14.882 10.489 -21.441 1.00 95.75 132 ALA A O 1
ATOM 1099 N N . GLU A 1 133 ? 15.393 9.459 -19.517 1.00 95.69 133 GLU A N 1
ATOM 1100 C CA . GLU A 1 133 ? 16.808 9.868 -19.492 1.00 95.69 133 GLU A CA 1
ATOM 1101 C C . GLU A 1 133 ? 17.777 8.692 -19.668 1.00 95.69 133 GLU A C 1
ATOM 1103 O O . GLU A 1 133 ? 18.995 8.848 -19.540 1.00 95.69 133 GLU A O 1
ATOM 1108 N N . ILE A 1 134 ? 17.260 7.490 -19.928 1.00 94.38 134 ILE A N 1
ATOM 1109 C CA . ILE A 1 134 ? 18.091 6.296 -20.036 1.00 94.38 134 ILE A CA 1
ATOM 1110 C C . ILE A 1 134 ? 19.030 6.406 -21.242 1.00 94.38 134 ILE A C 1
ATOM 1112 O O . ILE A 1 134 ? 18.649 6.847 -22.322 1.00 94.38 134 ILE A O 1
ATOM 1116 N N . THR A 1 135 ? 20.289 6.009 -21.075 1.00 94.62 135 THR A N 1
ATOM 1117 C CA . THR A 1 135 ? 21.285 6.094 -22.153 1.00 94.62 135 THR A CA 1
ATOM 1118 C C . THR A 1 135 ? 21.388 4.768 -22.918 1.00 94.62 135 THR A C 1
ATOM 1120 O O . THR A 1 135 ? 21.126 3.703 -22.353 1.00 94.62 135 THR A O 1
ATOM 1123 N N . PRO A 1 136 ? 21.849 4.752 -24.187 1.00 92.94 136 PRO A N 1
ATOM 1124 C CA . PRO A 1 136 ? 22.081 3.499 -24.924 1.00 92.94 136 PRO A CA 1
ATOM 1125 C C . PRO A 1 136 ? 23.078 2.535 -24.245 1.00 92.94 136 PRO A C 1
ATOM 1127 O O . PRO A 1 136 ? 23.104 1.336 -24.540 1.00 92.94 136 PRO A O 1
ATOM 1130 N N . SER A 1 137 ? 23.913 3.060 -23.345 1.00 94.81 137 SER A N 1
ATOM 1131 C CA . SER A 1 137 ? 24.900 2.338 -22.539 1.00 94.81 137 SER A CA 1
ATOM 1132 C C . SER A 1 137 ? 24.484 2.174 -21.071 1.00 94.81 137 SER A C 1
ATOM 1134 O O . SER A 1 137 ? 25.338 1.927 -20.226 1.00 94.81 137 SER A O 1
ATOM 1136 N N . TRP A 1 138 ? 23.193 2.286 -20.741 1.00 95.88 138 TRP A N 1
ATOM 1137 C CA . TRP A 1 138 ? 22.699 2.227 -19.358 1.00 95.88 138 TRP A CA 1
ATOM 1138 C C . TRP A 1 138 ? 23.164 0.984 -18.581 1.00 95.88 138 TRP A C 1
ATOM 1140 O O . TRP A 1 138 ? 23.368 1.061 -17.373 1.00 95.88 138 TRP A O 1
ATOM 1150 N N . GLN A 1 139 ? 23.383 -0.157 -19.251 1.00 96.81 139 GLN A N 1
ATOM 1151 C CA . GLN A 1 139 ? 23.871 -1.368 -18.585 1.00 96.81 139 GLN A CA 1
ATOM 1152 C C . GLN A 1 139 ? 25.243 -1.176 -17.917 1.00 96.81 139 GLN A C 1
ATOM 1154 O O . GLN A 1 139 ? 25.539 -1.850 -16.932 1.00 96.81 139 GLN A O 1
ATOM 1159 N N . ASP A 1 140 ? 26.059 -0.244 -18.417 1.00 97.19 140 ASP A N 1
ATOM 1160 C CA . ASP A 1 140 ? 27.376 0.070 -17.859 1.00 97.19 140 ASP A CA 1
ATOM 1161 C C . ASP A 1 140 ? 27.251 0.872 -16.548 1.00 97.19 140 ASP A C 1
ATOM 1163 O O . ASP A 1 140 ? 28.174 0.879 -15.736 1.00 97.19 140 ASP A O 1
ATOM 1167 N N . LEU A 1 141 ? 26.078 1.474 -16.302 1.00 97.12 141 LEU A N 1
ATOM 1168 C CA . LEU A 1 141 ? 25.727 2.213 -15.085 1.00 97.12 141 LEU A CA 1
ATOM 1169 C C . LEU A 1 141 ? 25.128 1.316 -13.988 1.00 97.12 141 LEU A C 1
ATOM 1171 O O . LEU A 1 141 ? 24.912 1.776 -12.870 1.00 97.12 141 LEU A O 1
ATOM 1175 N N . LEU A 1 142 ? 24.876 0.028 -14.255 1.00 96.12 142 LEU A N 1
ATOM 1176 C CA . LEU A 1 142 ? 24.339 -0.903 -13.251 1.00 96.12 142 LEU A CA 1
ATOM 1177 C C . LEU A 1 142 ? 25.177 -0.976 -11.959 1.00 96.12 142 LEU A C 1
ATOM 1179 O O . LEU A 1 142 ? 24.573 -0.962 -10.885 1.00 96.12 142 LEU A O 1
ATOM 1183 N N . PRO A 1 143 ? 26.527 -1.042 -11.998 1.00 96.25 143 PRO A N 1
ATOM 1184 C CA . PRO A 1 143 ? 27.335 -1.030 -10.778 1.00 96.25 143 PRO A CA 1
ATOM 1185 C C . PRO A 1 143 ? 27.187 0.265 -9.975 1.00 96.25 143 PRO A C 1
ATOM 1187 O O . PRO A 1 143 ? 27.217 0.228 -8.749 1.00 96.25 143 PRO A O 1
ATOM 1190 N N . GLU A 1 144 ? 27.033 1.399 -10.654 1.00 95.94 144 GLU A N 1
ATOM 1191 C CA . GLU A 1 144 ? 26.885 2.720 -10.044 1.00 95.94 144 GLU A CA 1
ATOM 1192 C C . GLU A 1 144 ? 25.505 2.888 -9.403 1.00 95.94 144 GLU A C 1
ATOM 1194 O O . GLU A 1 144 ? 25.421 3.186 -8.214 1.00 95.94 144 GLU A O 1
ATOM 1199 N N . ALA A 1 145 ? 24.436 2.565 -10.139 1.00 94.50 145 ALA A N 1
ATOM 1200 C CA . ALA A 1 145 ? 23.064 2.554 -9.629 1.00 94.50 145 ALA A CA 1
ATOM 1201 C C . ALA A 1 145 ? 22.927 1.640 -8.404 1.00 94.50 145 ALA A C 1
ATOM 1203 O O . ALA A 1 145 ? 22.299 1.998 -7.410 1.00 94.50 145 ALA A O 1
ATOM 1204 N N . ARG A 1 146 ? 23.589 0.478 -8.443 1.00 92.88 146 ARG A N 1
ATOM 1205 C CA . ARG A 1 146 ? 23.632 -0.462 -7.324 1.00 92.88 146 ARG A CA 1
ATOM 1206 C C . ARG A 1 146 ? 24.318 0.143 -6.097 1.00 92.88 146 ARG A C 1
ATOM 1208 O O . ARG A 1 146 ? 23.791 0.037 -4.995 1.00 92.88 146 ARG A O 1
ATOM 1215 N N . LYS A 1 147 ? 25.489 0.762 -6.269 1.00 93.44 147 LYS A N 1
ATOM 1216 C CA . LYS A 1 147 ? 26.213 1.428 -5.174 1.00 93.44 147 LYS A CA 1
ATOM 1217 C C . LYS A 1 147 ? 25.389 2.553 -4.555 1.00 93.44 147 LYS A C 1
ATOM 1219 O O . LYS A 1 147 ? 25.324 2.651 -3.335 1.00 93.44 147 LYS A O 1
ATOM 1224 N N . TYR A 1 148 ? 24.726 3.351 -5.385 1.00 91.62 148 TYR A N 1
ATOM 1225 C CA . TYR A 1 148 ? 23.826 4.407 -4.935 1.00 91.62 148 TYR A CA 1
ATOM 1226 C C . TYR A 1 148 ? 22.663 3.864 -4.100 1.00 91.62 148 TYR A C 1
ATOM 1228 O O . TYR A 1 148 ? 22.457 4.306 -2.974 1.00 91.62 148 TYR A O 1
ATOM 1236 N N . PHE A 1 149 ? 21.980 2.822 -4.580 1.00 87.69 149 PHE A N 1
ATOM 1237 C CA . PHE A 1 149 ? 20.914 2.156 -3.829 1.00 87.69 149 PHE A CA 1
ATOM 1238 C C . PHE A 1 149 ? 21.382 1.640 -2.456 1.00 87.69 149 PHE A C 1
ATOM 1240 O O . PHE A 1 149 ? 20.671 1.737 -1.452 1.00 87.69 149 PHE A O 1
ATOM 1247 N N . PHE A 1 150 ? 22.613 1.129 -2.379 1.00 87.19 150 PHE A N 1
ATOM 1248 C CA . PHE A 1 150 ? 23.221 0.670 -1.129 1.00 87.19 150 PHE A CA 1
ATOM 1249 C C . PHE A 1 150 ? 23.793 1.796 -0.249 1.00 87.19 150 PHE A C 1
ATOM 1251 O O . PHE A 1 150 ? 24.280 1.512 0.844 1.00 87.19 150 PHE A O 1
ATOM 1258 N N . GLY A 1 151 ? 23.675 3.061 -0.666 1.00 88.50 151 GLY A N 1
ATOM 1259 C CA . GLY A 1 151 ? 24.167 4.223 0.078 1.00 88.50 151 GLY A CA 1
ATOM 1260 C C . GLY A 1 151 ? 25.689 4.381 0.043 1.00 88.50 151 GLY A C 1
ATOM 1261 O O . GLY A 1 151 ? 26.254 5.055 0.898 1.00 88.50 151 GLY A O 1
ATOM 1262 N N . GLU A 1 152 ? 26.371 3.742 -0.913 1.00 91.50 152 GLU A N 1
ATOM 1263 C CA . GLU A 1 152 ? 27.821 3.876 -1.115 1.00 91.50 152 GLU A CA 1
ATOM 1264 C C . GLU A 1 152 ? 28.195 5.119 -1.942 1.00 91.50 152 GLU A C 1
ATOM 1266 O O . GLU A 1 152 ? 29.369 5.486 -1.998 1.00 91.50 152 GLU A O 1
ATOM 1271 N N . LEU A 1 153 ? 27.220 5.740 -2.613 1.00 91.19 153 LEU A N 1
ATOM 1272 C CA . LEU A 1 153 ? 27.387 6.953 -3.414 1.00 91.19 153 LEU A CA 1
ATOM 1273 C C . LEU A 1 153 ? 26.328 7.986 -3.033 1.00 91.19 153 LEU A C 1
ATOM 1275 O O . LEU A 1 153 ? 25.181 7.631 -2.771 1.00 91.19 153 LEU A O 1
ATOM 1279 N N . ASP A 1 154 ? 26.719 9.258 -3.063 1.00 90.94 154 ASP A N 1
ATOM 1280 C CA . ASP A 1 154 ? 25.810 10.393 -2.910 1.00 90.94 154 ASP A CA 1
ATOM 1281 C C . ASP A 1 154 ? 25.094 10.714 -4.231 1.00 90.94 154 ASP A C 1
ATOM 1283 O O . ASP A 1 154 ? 25.580 10.387 -5.316 1.00 90.94 154 ASP A O 1
ATOM 1287 N N . ARG A 1 155 ? 23.962 11.424 -4.146 1.00 88.56 155 ARG A N 1
ATOM 1288 C CA . ARG A 1 155 ? 23.164 11.852 -5.311 1.00 88.56 155 ARG A CA 1
ATOM 1289 C C . ARG A 1 155 ? 23.978 12.657 -6.331 1.00 88.56 155 ARG A C 1
ATOM 1291 O O . ARG A 1 155 ? 23.823 12.471 -7.530 1.00 88.56 155 ARG A O 1
ATOM 1298 N N . ASP A 1 156 ? 24.870 13.527 -5.870 1.00 92.12 156 ASP A N 1
ATOM 1299 C CA . ASP A 1 156 ? 25.678 14.368 -6.765 1.00 9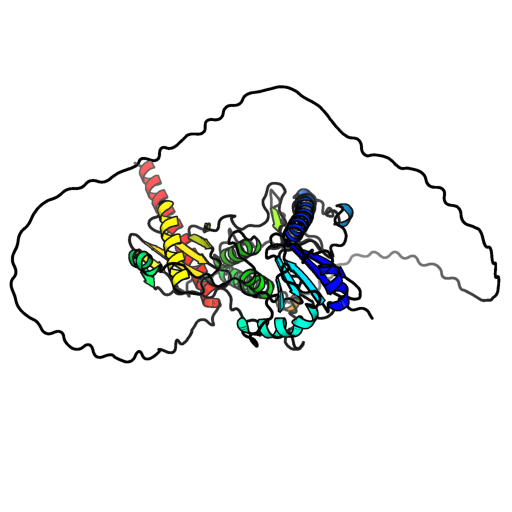2.12 156 ASP A CA 1
ATOM 1300 C C . ASP A 1 156 ? 26.806 13.584 -7.465 1.00 92.12 156 ASP A C 1
ATOM 1302 O O . ASP A 1 156 ? 27.466 14.105 -8.365 1.00 92.12 156 ASP A O 1
ATOM 1306 N N . ALA A 1 157 ? 27.050 12.338 -7.043 1.00 93.38 157 ALA A N 1
ATOM 1307 C CA . ALA A 1 157 ? 28.095 11.470 -7.573 1.00 93.38 157 ALA A CA 1
ATOM 1308 C C . ALA A 1 157 ? 27.586 10.465 -8.618 1.00 93.38 157 ALA A C 1
ATOM 1310 O O . ALA A 1 157 ? 28.399 9.697 -9.136 1.00 93.38 157 ALA A O 1
ATOM 1311 N N . ILE A 1 158 ? 26.279 10.454 -8.906 1.00 95.06 158 ILE A N 1
ATOM 1312 C CA . ILE A 1 158 ? 25.659 9.508 -9.837 1.00 95.06 158 ILE A CA 1
ATOM 1313 C C . ILE A 1 158 ? 25.278 10.149 -11.173 1.00 95.06 158 ILE A C 1
ATOM 1315 O O . ILE A 1 158 ? 25.017 11.346 -11.278 1.00 95.06 158 ILE A O 1
ATOM 1319 N N . HIS A 1 159 ? 25.230 9.329 -12.215 1.00 95.94 159 HIS A N 1
ATOM 1320 C CA . HIS A 1 159 ? 24.753 9.699 -13.537 1.00 95.94 159 HIS A CA 1
ATOM 1321 C C . HIS A 1 159 ? 23.279 10.131 -13.489 1.00 95.94 159 HIS A C 1
ATOM 1323 O O . HIS A 1 159 ? 22.465 9.467 -12.851 1.00 95.94 159 HIS A O 1
ATOM 1329 N N . SER A 1 160 ? 22.906 11.185 -14.227 1.00 94.31 160 SER A N 1
ATOM 1330 C CA . SER A 1 160 ? 21.553 11.778 -14.176 1.00 94.31 160 SER A CA 1
ATOM 1331 C C . SER A 1 160 ? 20.428 10.796 -14.513 1.00 94.31 160 SER A C 1
ATOM 1333 O O . SER A 1 160 ? 19.336 10.889 -13.973 1.00 94.31 160 SER A O 1
ATOM 1335 N N . SER A 1 161 ? 20.713 9.802 -15.358 1.00 94.81 161 SER A N 1
ATOM 1336 C CA . SER A 1 161 ? 19.744 8.762 -15.711 1.00 94.81 161 SER A CA 1
ATOM 1337 C C . SER A 1 161 ? 19.390 7.817 -14.560 1.00 94.81 161 SER A C 1
ATOM 1339 O O . SER A 1 161 ? 18.441 7.051 -14.702 1.00 94.81 161 SER A O 1
ATOM 1341 N N . ILE A 1 162 ? 20.189 7.768 -13.488 1.00 95.50 162 ILE A N 1
ATOM 1342 C CA . ILE A 1 162 ? 19.924 6.930 -12.315 1.00 95.50 162 ILE A CA 1
ATOM 1343 C C . ILE A 1 162 ? 18.866 7.641 -11.474 1.00 95.50 162 ILE A C 1
ATOM 1345 O O . ILE A 1 162 ? 19.061 8.770 -11.033 1.00 95.50 162 ILE A O 1
ATOM 1349 N N . ALA A 1 163 ? 17.739 6.967 -11.271 1.00 90.88 163 ALA A N 1
ATOM 1350 C CA . ALA A 1 163 ? 16.615 7.505 -10.524 1.00 90.88 163 ALA A CA 1
ATOM 1351 C C . ALA A 1 163 ? 16.777 7.276 -9.019 1.00 90.88 163 ALA A C 1
ATOM 1353 O O . ALA A 1 163 ? 17.376 6.291 -8.577 1.00 90.88 163 ALA A O 1
ATOM 1354 N N . GLU A 1 164 ? 16.186 8.171 -8.232 1.00 84.25 164 GLU A N 1
ATOM 1355 C CA . GLU A 1 164 ? 16.081 7.998 -6.786 1.00 84.25 164 GLU A CA 1
ATOM 1356 C C . GLU A 1 164 ? 15.134 6.831 -6.458 1.00 84.25 164 GLU A C 1
ATOM 1358 O O . GLU A 1 164 ? 14.085 6.653 -7.086 1.00 84.25 164 GLU A O 1
ATOM 1363 N N . ASP A 1 165 ? 15.532 6.009 -5.486 1.00 69.69 165 ASP A N 1
ATOM 1364 C CA . ASP A 1 165 ? 14.708 4.905 -4.972 1.00 69.69 165 ASP A CA 1
ATOM 1365 C C . ASP A 1 165 ? 13.502 5.445 -4.187 1.00 69.69 165 ASP A C 1
ATOM 1367 O O . ASP A 1 165 ? 12.382 4.942 -4.297 1.00 69.69 165 ASP A O 1
ATOM 1371 N N . GLU A 1 166 ? 13.729 6.520 -3.431 1.00 63.41 166 GLU A N 1
ATOM 1372 C CA . GLU A 1 166 ? 12.781 7.043 -2.458 1.00 63.41 166 GLU A CA 1
ATOM 1373 C C . GLU A 1 166 ? 11.853 8.079 -3.101 1.00 63.41 166 GLU A C 1
ATOM 1375 O O . GLU A 1 166 ? 12.287 9.009 -3.785 1.00 63.41 166 GLU A O 1
ATOM 1380 N N . ALA A 1 167 ? 10.544 7.939 -2.853 1.00 61.03 167 ALA A N 1
ATOM 1381 C CA . ALA A 1 167 ? 9.662 9.093 -2.962 1.00 61.03 167 ALA A CA 1
ATOM 1382 C C . ALA A 1 167 ? 10.256 10.189 -2.062 1.00 61.03 167 ALA A C 1
ATOM 1384 O O . ALA A 1 167 ? 10.626 9.873 -0.926 1.00 61.03 167 ALA A O 1
ATOM 1385 N N . PRO A 1 168 ? 10.399 11.438 -2.540 1.00 60.97 168 PRO A N 1
ATOM 1386 C CA . PRO A 1 168 ? 10.947 12.500 -1.712 1.00 60.97 168 PRO A CA 1
ATOM 1387 C C . PRO A 1 168 ? 10.172 12.528 -0.398 1.00 60.97 168 PRO A C 1
ATOM 1389 O O . PRO A 1 168 ? 8.937 12.500 -0.414 1.00 60.97 168 PRO A O 1
ATOM 1392 N N . ALA A 1 169 ? 10.901 12.522 0.725 1.00 68.19 169 ALA A N 1
ATOM 1393 C CA . ALA A 1 169 ? 10.293 12.619 2.045 1.00 68.19 169 ALA A CA 1
ATOM 1394 C C . ALA A 1 169 ? 9.275 13.758 2.015 1.00 68.19 169 ALA A C 1
ATOM 1396 O O . ALA A 1 169 ? 9.570 14.832 1.481 1.00 68.19 169 ALA A O 1
ATOM 1397 N N . SER A 1 170 ? 8.071 13.516 2.530 1.00 74.50 170 SER A N 1
ATOM 1398 C CA . SER A 1 170 ? 7.021 14.531 2.469 1.00 74.50 170 SER A CA 1
ATOM 1399 C C . SER A 1 170 ? 7.434 15.711 3.351 1.00 74.50 170 SER A C 1
ATOM 1401 O O . SER A 1 170 ? 7.310 15.664 4.576 1.00 74.50 170 SER A O 1
ATOM 1403 N N . VAL A 1 171 ? 7.984 16.762 2.743 1.00 83.06 171 VAL A N 1
ATOM 1404 C CA . VAL A 1 171 ? 8.327 18.002 3.437 1.00 83.06 171 VAL A CA 1
ATOM 1405 C C . VAL A 1 171 ? 7.109 18.907 3.377 1.00 83.06 171 VAL A C 1
ATOM 1407 O O . VAL A 1 171 ? 6.593 19.199 2.303 1.00 83.06 171 VAL A O 1
ATOM 1410 N N . LEU A 1 172 ? 6.632 19.332 4.544 1.00 87.56 172 LEU A N 1
ATOM 1411 C CA . LEU A 1 172 ? 5.592 20.347 4.613 1.00 87.56 172 LEU A CA 1
ATOM 1412 C C . LEU A 1 172 ? 6.202 21.706 4.268 1.00 87.56 172 LEU A C 1
ATOM 1414 O O . LEU A 1 172 ? 7.191 22.117 4.873 1.00 87.56 172 LEU A O 1
ATOM 1418 N N . ASP A 1 173 ? 5.549 22.436 3.367 1.00 92.31 173 ASP A N 1
ATOM 1419 C CA . ASP A 1 173 ? 5.918 23.815 3.014 1.00 92.31 173 ASP A CA 1
ATOM 1420 C C . ASP A 1 173 ? 5.587 24.828 4.128 1.00 92.31 173 ASP A C 1
ATOM 1422 O O . ASP A 1 173 ? 5.783 26.036 3.977 1.00 92.31 173 ASP A O 1
ATOM 1426 N N . TYR A 1 174 ? 5.044 24.355 5.252 1.00 94.31 174 TYR A N 1
ATOM 1427 C CA . TYR A 1 174 ? 4.617 25.176 6.373 1.00 94.31 174 TYR A CA 1
ATOM 1428 C C . TYR A 1 174 ? 4.863 24.477 7.714 1.00 94.31 174 TYR A C 1
ATOM 1430 O O . TYR A 1 174 ? 4.965 23.255 7.792 1.00 94.31 174 TYR A O 1
ATOM 1438 N N . ASP A 1 175 ? 4.927 25.267 8.787 1.00 95.75 175 ASP A N 1
ATOM 1439 C CA . ASP A 1 175 ? 5.052 24.756 10.153 1.00 95.75 175 ASP A CA 1
ATOM 1440 C C . ASP A 1 175 ? 3.659 24.526 10.785 1.00 95.75 175 ASP A C 1
ATOM 1442 O O . ASP A 1 175 ? 2.934 25.496 11.047 1.00 95.75 175 ASP A O 1
ATOM 1446 N N . PRO A 1 176 ? 3.258 23.270 11.061 1.00 97.06 176 PRO A N 1
ATOM 1447 C CA . PRO A 1 176 ? 1.969 22.964 11.678 1.00 97.06 176 PRO A CA 1
ATOM 1448 C C . PRO A 1 176 ? 1.920 23.295 13.177 1.00 97.06 176 PRO A C 1
ATOM 1450 O O . PRO A 1 176 ? 0.827 23.310 13.751 1.00 97.06 176 PRO A O 1
ATOM 1453 N N . SER A 1 177 ? 3.054 23.620 13.812 1.00 97.25 177 SER A N 1
ATOM 1454 C CA . SER A 1 177 ? 3.168 23.789 15.267 1.00 97.25 177 SER A CA 1
ATOM 1455 C C . SER A 1 177 ? 2.145 24.770 15.840 1.00 97.25 177 SER A C 1
ATOM 1457 O O . SER A 1 177 ? 1.531 24.492 16.868 1.00 97.25 177 SER A O 1
ATOM 1459 N N . VAL A 1 178 ? 1.901 25.903 15.171 1.00 97.62 178 VAL A N 1
ATOM 1460 C CA . VAL A 1 178 ? 0.959 26.926 15.663 1.00 97.62 178 VAL A CA 1
ATOM 1461 C C . VAL A 1 178 ? -0.476 26.393 15.709 1.00 97.62 178 VAL A C 1
ATOM 1463 O O . VAL A 1 178 ? -1.138 26.505 16.741 1.00 97.62 178 VAL A O 1
ATOM 1466 N N . LYS A 1 179 ? -0.955 25.782 14.616 1.00 98.06 179 LYS A N 1
ATOM 1467 C CA . LYS A 1 179 ? -2.304 25.189 14.541 1.00 98.06 179 LYS A CA 1
ATOM 1468 C C . LYS A 1 179 ? -2.443 24.006 15.496 1.00 98.06 179 LYS A C 1
ATOM 1470 O O . LYS A 1 179 ? -3.487 23.819 16.110 1.00 98.06 179 LYS A O 1
ATOM 1475 N N . TYR A 1 180 ? -1.378 23.234 15.652 1.00 98.44 180 TYR A N 1
ATOM 1476 C CA . TYR A 1 180 ? -1.344 22.095 16.550 1.00 98.44 180 TYR A CA 1
ATOM 1477 C C . TYR A 1 180 ? -1.468 22.520 18.020 1.00 98.44 180 TYR A C 1
ATOM 1479 O O . TYR A 1 180 ? -2.279 21.956 18.750 1.00 98.44 180 TYR A O 1
ATOM 1487 N N . GLN A 1 181 ? -0.761 23.572 18.453 1.00 98.31 181 GLN A N 1
ATOM 1488 C CA . GLN A 1 181 ? -0.873 24.094 19.823 1.00 98.31 181 GLN A CA 1
ATOM 1489 C C . GLN A 1 181 ? -2.272 24.644 20.146 1.00 98.31 181 GLN A C 1
ATOM 1491 O O . GLN A 1 181 ? -2.718 24.558 21.289 1.00 98.31 181 GLN A O 1
ATOM 1496 N N . GLN A 1 182 ? -3.009 25.143 19.146 1.00 98.19 182 GLN A N 1
ATOM 1497 C CA . GLN A 1 182 ? -4.403 25.579 19.321 1.00 98.19 182 GLN A CA 1
ATOM 1498 C C . GLN A 1 182 ? -5.348 24.429 19.700 1.00 98.19 182 GLN A C 1
ATOM 1500 O O . GLN A 1 182 ? -6.420 24.678 20.247 1.00 98.19 182 GLN A O 1
ATOM 1505 N N . LEU A 1 183 ? -4.959 23.174 19.454 1.00 98.06 183 LEU A N 1
ATOM 1506 C CA . LEU A 1 183 ? -5.726 21.994 19.855 1.00 98.06 183 LEU A CA 1
ATOM 1507 C C . LEU A 1 183 ? -5.521 21.606 21.325 1.00 98.06 183 LEU A C 1
ATOM 1509 O O . LEU A 1 183 ? -6.092 20.603 21.753 1.00 98.06 183 LEU A O 1
ATOM 1513 N N . ASN A 1 184 ? -4.709 22.359 22.081 1.00 98.12 184 ASN A N 1
ATOM 1514 C CA . ASN A 1 184 ? -4.303 22.039 23.451 1.00 98.12 184 ASN A CA 1
ATOM 1515 C C . ASN A 1 184 ? -3.830 20.570 23.580 1.00 98.12 184 ASN A C 1
ATOM 1517 O O . ASN A 1 184 ? -4.466 19.761 24.270 1.00 98.12 184 ASN A O 1
ATOM 1521 N N . PRO A 1 185 ? -2.770 20.185 22.839 1.00 98.31 185 PRO A N 1
ATOM 1522 C CA . PRO A 1 185 ? -2.369 18.796 22.707 1.00 98.31 185 PRO A CA 1
ATOM 1523 C C . PRO A 1 185 ? -1.684 18.279 23.976 1.00 98.31 185 PRO A C 1
ATOM 1525 O O . PRO A 1 185 ? -0.905 18.976 24.625 1.00 98.31 185 PRO A O 1
ATOM 1528 N N . SER A 1 186 ? -1.922 17.010 24.304 1.00 98.25 186 SER A N 1
ATOM 1529 C CA . SER A 1 186 ? -1.223 16.313 25.384 1.00 98.25 186 SER A CA 1
ATOM 1530 C C . SER A 1 186 ? -0.812 14.902 24.975 1.00 98.25 186 SER A C 1
ATOM 1532 O O . SER A 1 186 ? -1.600 14.131 24.423 1.00 98.25 186 SER A O 1
ATOM 1534 N N . ILE A 1 187 ? 0.439 14.552 25.279 1.00 97.50 187 ILE A N 1
ATOM 1535 C CA . ILE A 1 187 ? 0.980 13.222 24.998 1.00 97.50 187 ILE A CA 1
ATOM 1536 C C . ILE A 1 187 ? 0.583 12.264 26.122 1.00 97.50 187 ILE A C 1
ATOM 1538 O O . ILE A 1 187 ? 0.819 12.542 27.299 1.00 97.50 187 ILE A O 1
ATOM 1542 N N . ILE A 1 188 ? 0.022 11.115 25.754 1.00 96.50 188 ILE A N 1
ATOM 1543 C CA . ILE A 1 188 ? -0.369 10.042 26.671 1.00 96.50 188 ILE A CA 1
ATOM 1544 C C . ILE A 1 188 ? 0.313 8.720 26.312 1.00 96.50 188 ILE A C 1
ATOM 1546 O O . ILE A 1 188 ? 0.624 8.447 25.154 1.00 96.50 188 ILE A O 1
ATOM 1550 N N . GLU A 1 189 ? 0.502 7.863 27.314 1.00 93.06 189 GLU A N 1
ATOM 1551 C CA . GLU A 1 189 ? 0.975 6.494 27.105 1.00 93.06 189 GLU A CA 1
ATOM 1552 C C . GLU A 1 189 ? -0.219 5.546 26.925 1.00 93.06 189 GLU A C 1
ATOM 1554 O O . GLU A 1 189 ? -1.140 5.547 27.755 1.00 93.06 189 GLU A O 1
ATOM 1559 N N . PRO A 1 190 ? -0.242 4.720 25.863 1.00 89.75 190 PRO A N 1
ATOM 1560 C CA . PRO A 1 190 ? -1.342 3.801 25.645 1.00 89.75 190 PRO A CA 1
ATOM 1561 C C . PRO A 1 190 ? -1.323 2.675 26.680 1.00 89.75 190 PRO A C 1
ATOM 1563 O O . PRO A 1 190 ? -0.277 2.140 27.060 1.00 89.75 190 PRO A O 1
ATOM 1566 N N . LYS A 1 191 ? -2.514 2.255 27.106 1.00 87.44 191 LYS A N 1
ATOM 1567 C CA . LYS A 1 191 ? -2.669 1.068 27.945 1.00 87.44 191 LYS A CA 1
ATOM 1568 C C . LYS A 1 191 ? -2.240 -0.164 27.147 1.00 87.44 191 LYS A C 1
ATOM 1570 O O . LYS A 1 191 ? -2.721 -0.358 26.040 1.00 87.44 191 LYS A O 1
ATOM 1575 N N . ARG A 1 192 ? -1.371 -1.001 27.722 1.00 81.38 192 ARG A N 1
ATOM 1576 C CA . ARG A 1 192 ? -0.878 -2.239 27.077 1.00 81.38 192 ARG A CA 1
ATOM 1577 C C . ARG A 1 192 ? -1.470 -3.520 27.667 1.00 81.38 192 ARG A C 1
ATOM 1579 O O . ARG A 1 192 ? -1.531 -4.548 27.003 1.00 81.38 192 ARG A O 1
ATOM 1586 N N . ILE A 1 193 ? -1.949 -3.461 28.910 1.00 84.62 193 ILE A N 1
ATOM 1587 C CA . ILE A 1 193 ? -2.450 -4.629 29.643 1.00 84.62 193 ILE A CA 1
ATOM 1588 C C . ILE A 1 193 ? -3.890 -4.379 30.097 1.00 84.62 193 ILE A C 1
ATOM 1590 O O . ILE A 1 193 ? -4.167 -3.441 30.848 1.00 84.62 193 ILE A O 1
ATOM 1594 N N . SER A 1 194 ? -4.810 -5.248 29.686 1.00 84.69 194 SER A N 1
ATOM 1595 C CA . SER A 1 194 ? -6.193 -5.326 30.157 1.00 84.69 194 SER A CA 1
ATOM 1596 C C . SER A 1 194 ? -6.664 -6.788 30.245 1.00 84.69 194 SER A C 1
ATOM 1598 O O . SER A 1 194 ? -5.912 -7.733 30.005 1.00 84.69 194 SER A O 1
ATOM 1600 N N . GLN A 1 195 ? -7.932 -6.985 30.619 1.00 86.56 195 GLN A N 1
ATOM 1601 C CA . GLN A 1 195 ? -8.565 -8.305 30.575 1.00 86.56 195 GLN A CA 1
ATOM 1602 C C . GLN A 1 195 ? -8.731 -8.826 29.137 1.00 86.56 195 GLN A C 1
ATOM 1604 O O . GLN A 1 195 ? -8.823 -10.037 28.948 1.00 86.56 195 GLN A O 1
ATOM 1609 N N . LEU A 1 196 ? -8.723 -7.945 28.126 1.00 84.25 196 LEU A N 1
ATOM 1610 C CA . LEU A 1 196 ? -8.745 -8.305 26.707 1.00 84.25 196 LEU A CA 1
ATOM 1611 C C . LEU A 1 196 ? -7.587 -9.216 26.330 1.00 84.25 196 LEU A C 1
ATOM 1613 O O . LEU A 1 196 ? -7.814 -10.200 25.636 1.00 84.25 196 LEU A O 1
ATOM 1617 N N . ASN A 1 197 ? -6.382 -8.956 26.858 1.00 88.06 197 ASN A N 1
ATOM 1618 C CA . ASN A 1 197 ? -5.191 -9.750 26.547 1.00 88.06 197 ASN A CA 1
ATOM 1619 C C . ASN A 1 197 ? -5.357 -11.239 26.905 1.00 88.06 197 ASN A C 1
ATOM 1621 O O . ASN A 1 197 ? -4.627 -12.084 26.396 1.00 88.06 197 ASN A O 1
ATOM 1625 N N . ARG A 1 198 ? -6.302 -11.565 27.798 1.00 88.00 198 ARG A N 1
ATOM 1626 C CA . ARG A 1 198 ? -6.605 -12.935 28.232 1.00 88.00 198 ARG A CA 1
ATOM 1627 C C . ARG A 1 198 ? -7.743 -13.579 27.442 1.00 88.00 198 ARG A C 1
ATOM 1629 O O . ARG A 1 198 ? -8.020 -14.759 27.646 1.00 88.00 198 ARG A O 1
ATOM 1636 N N . LYS A 1 199 ? -8.432 -12.832 26.573 1.00 90.81 199 LYS A N 1
ATOM 1637 C CA . LYS A 1 199 ? -9.543 -13.366 25.782 1.00 90.81 199 LYS A CA 1
ATOM 1638 C C . LYS A 1 199 ? -8.996 -14.190 24.604 1.00 90.81 199 LYS A C 1
ATOM 1640 O O . LYS A 1 199 ? -8.068 -13.741 23.932 1.00 90.81 199 LYS A O 1
ATOM 1645 N N . PRO A 1 200 ? -9.581 -15.363 24.292 1.00 90.88 200 PRO A N 1
ATOM 1646 C CA . PRO A 1 200 ? -9.088 -16.221 23.211 1.00 90.88 200 PRO A CA 1
ATOM 1647 C C . PRO A 1 200 ? -9.015 -15.535 21.839 1.00 90.88 200 PRO A C 1
ATOM 1649 O O . PRO A 1 200 ? -8.041 -15.720 21.113 1.00 90.88 200 PRO A O 1
ATOM 1652 N N . HIS A 1 201 ? -10.011 -14.710 21.494 1.00 88.50 201 HIS A N 1
ATOM 1653 C CA . HIS A 1 201 ? -10.034 -13.994 20.213 1.00 88.50 201 HIS A CA 1
ATOM 1654 C C . HIS A 1 201 ? -8.886 -12.988 20.086 1.00 88.50 201 HIS A C 1
ATOM 1656 O O . HIS A 1 201 ? -8.323 -12.865 19.005 1.00 88.50 201 HIS A O 1
ATOM 1662 N N . PHE A 1 202 ? -8.489 -12.328 21.179 1.00 91.88 202 PHE A N 1
ATOM 1663 C CA . PHE A 1 202 ? -7.348 -11.417 21.181 1.00 91.88 202 PHE A CA 1
ATOM 1664 C C . PHE A 1 202 ? -6.052 -12.166 20.871 1.00 91.88 202 PHE A C 1
ATOM 1666 O O . PHE A 1 202 ? -5.304 -11.772 19.981 1.00 91.88 202 PHE A O 1
ATOM 1673 N N . VAL A 1 203 ? -5.811 -13.284 21.567 1.00 91.62 203 VAL A N 1
ATOM 1674 C CA . VAL A 1 203 ? -4.613 -14.112 21.355 1.00 91.62 203 VAL A CA 1
ATOM 1675 C C . VAL A 1 203 ? -4.547 -14.590 19.906 1.00 91.62 203 VAL A C 1
ATOM 1677 O O . VAL A 1 203 ? -3.495 -14.510 19.279 1.00 91.62 203 VAL A O 1
ATOM 1680 N N . MET A 1 204 ? -5.677 -15.039 19.355 1.00 93.19 204 MET A N 1
ATOM 1681 C CA . MET A 1 204 ? -5.759 -15.466 17.961 1.00 93.19 204 MET A CA 1
ATOM 1682 C C . MET A 1 204 ? -5.483 -14.319 16.982 1.00 93.19 204 MET A C 1
ATOM 1684 O O . MET A 1 204 ? -4.651 -14.473 16.093 1.00 93.19 204 MET A O 1
ATOM 1688 N N . CYS A 1 205 ? -6.139 -13.167 17.147 1.00 94.62 205 CYS A N 1
ATOM 1689 C CA . CYS A 1 205 ? -5.950 -12.019 16.260 1.00 94.62 205 CYS A CA 1
ATOM 1690 C C . CYS A 1 205 ? -4.508 -11.510 16.296 1.00 94.62 205 CYS A C 1
ATOM 1692 O O . CYS A 1 205 ? -3.950 -11.212 15.245 1.00 94.62 205 CYS A O 1
ATOM 1694 N N . LYS A 1 206 ? -3.874 -11.502 17.475 1.00 93.44 206 LYS A N 1
ATOM 1695 C CA . LYS A 1 206 ? -2.456 -11.160 17.627 1.00 93.44 206 LYS A CA 1
ATOM 1696 C C . LYS A 1 206 ? -1.557 -12.111 16.838 1.00 93.44 206 LYS A C 1
ATOM 1698 O O . LYS A 1 206 ? -0.695 -11.662 16.093 1.00 93.44 206 LYS A O 1
ATOM 1703 N N . ARG A 1 207 ? -1.796 -13.424 16.929 1.00 93.44 207 ARG A N 1
ATOM 1704 C CA . ARG A 1 207 ? -1.046 -14.420 16.143 1.00 93.44 207 ARG A CA 1
ATOM 1705 C C . ARG A 1 207 ? -1.266 -14.272 14.642 1.00 93.44 207 ARG A C 1
ATOM 1707 O O . ARG A 1 207 ? -0.309 -14.351 13.882 1.00 93.44 207 ARG A O 1
ATOM 1714 N N . LEU A 1 208 ? -2.502 -14.040 14.208 1.00 94.12 208 LEU A N 1
ATOM 1715 C CA . LEU A 1 208 ? -2.807 -13.805 12.795 1.00 94.12 208 LEU A CA 1
ATOM 1716 C C . LEU A 1 208 ? -2.163 -12.515 12.281 1.00 94.12 208 LEU A C 1
ATOM 1718 O O . LEU A 1 208 ? -1.674 -12.500 11.157 1.00 94.12 208 LEU A O 1
ATOM 1722 N N . PHE A 1 209 ? -2.109 -11.469 13.106 1.00 93.94 209 PHE A N 1
ATOM 1723 C CA . PHE A 1 209 ? -1.408 -10.227 12.796 1.00 93.94 209 PHE A CA 1
ATOM 1724 C C . PHE A 1 209 ? 0.091 -10.471 12.606 1.00 93.94 209 PHE A C 1
ATOM 1726 O O . PHE A 1 209 ? 0.637 -10.095 11.576 1.00 93.94 209 PHE A O 1
ATOM 1733 N N . GLU A 1 210 ? 0.742 -11.175 13.537 1.00 91.75 210 GLU A N 1
ATOM 1734 C CA . GLU A 1 210 ? 2.157 -11.560 13.418 1.00 91.75 210 GLU A CA 1
ATOM 1735 C C . GLU A 1 210 ? 2.421 -12.379 12.142 1.00 91.75 210 GLU A C 1
ATOM 1737 O O . GLU A 1 210 ? 3.398 -12.137 11.436 1.00 91.75 210 GLU A O 1
ATOM 1742 N N . VAL A 1 211 ? 1.536 -13.328 11.813 1.00 92.38 211 VAL A N 1
ATOM 1743 C CA . VAL A 1 211 ? 1.630 -14.125 10.579 1.00 92.38 211 VAL A CA 1
ATOM 1744 C C . VAL A 1 211 ? 1.450 -13.255 9.339 1.00 92.38 211 VAL A C 1
ATOM 1746 O O . VAL A 1 211 ? 2.194 -13.436 8.379 1.00 92.38 211 VAL A O 1
ATOM 1749 N N . LEU A 1 212 ? 0.498 -12.319 9.342 1.00 91.94 212 LEU A N 1
ATOM 1750 C CA . LEU A 1 212 ? 0.268 -11.393 8.235 1.00 91.94 212 LEU A CA 1
ATOM 1751 C C . LEU A 1 212 ? 1.500 -10.507 8.020 1.00 91.94 212 LEU A C 1
ATOM 1753 O O . LEU A 1 212 ? 2.030 -10.477 6.914 1.00 91.94 212 LEU A O 1
ATOM 1757 N N . VAL A 1 213 ? 2.012 -9.874 9.077 1.00 90.44 213 VAL A N 1
ATOM 1758 C CA . VAL A 1 213 ? 3.228 -9.050 9.014 1.00 90.44 213 VAL A CA 1
ATOM 1759 C C . VAL A 1 213 ? 4.409 -9.862 8.501 1.00 90.44 213 VAL A C 1
ATOM 1761 O O . VAL A 1 213 ? 5.084 -9.448 7.568 1.00 90.44 213 VAL A O 1
ATOM 1764 N N . LYS A 1 214 ? 4.627 -11.065 9.041 1.00 88.62 214 LYS A N 1
ATOM 1765 C CA . LYS A 1 214 ? 5.733 -11.922 8.610 1.00 88.62 214 LYS A CA 1
ATOM 1766 C C . LYS A 1 214 ? 5.595 -12.367 7.153 1.00 88.62 214 LYS A C 1
ATOM 1768 O O . LYS A 1 214 ? 6.576 -12.357 6.418 1.00 88.62 214 LYS A O 1
ATOM 1773 N N . LYS A 1 215 ? 4.399 -12.792 6.740 1.00 88.25 215 LYS A N 1
ATOM 1774 C CA . LYS A 1 215 ? 4.144 -13.329 5.396 1.00 88.25 215 LYS A CA 1
ATOM 1775 C C . LYS A 1 215 ? 4.234 -12.251 4.319 1.00 88.25 215 LYS A C 1
ATOM 1777 O O . LYS A 1 215 ? 4.659 -12.556 3.211 1.00 88.25 215 LYS A O 1
ATOM 1782 N N . TYR A 1 216 ? 3.833 -11.024 4.639 1.00 88.12 216 TYR A N 1
ATOM 1783 C CA . TYR A 1 216 ? 3.749 -9.928 3.677 1.00 88.12 216 TYR A CA 1
ATOM 1784 C C . TYR A 1 216 ? 4.768 -8.816 3.941 1.00 88.12 216 TYR A C 1
ATOM 1786 O O . TYR A 1 216 ? 4.612 -7.729 3.402 1.00 88.12 216 TYR A O 1
ATOM 1794 N N . ASN A 1 217 ? 5.833 -9.083 4.703 1.00 87.06 217 ASN A N 1
ATOM 1795 C CA . ASN A 1 217 ? 6.868 -8.093 5.018 1.00 87.06 217 ASN A CA 1
ATOM 1796 C C . ASN A 1 217 ? 7.512 -7.478 3.762 1.00 87.06 217 ASN A C 1
ATOM 1798 O O . ASN A 1 217 ? 7.706 -6.264 3.689 1.00 87.06 217 ASN A O 1
ATOM 1802 N N . ASP A 1 218 ? 7.815 -8.307 2.759 1.00 82.50 218 ASP A N 1
ATOM 1803 C CA . ASP A 1 218 ? 8.391 -7.843 1.493 1.00 82.50 218 ASP A CA 1
ATOM 1804 C C . ASP A 1 218 ? 7.411 -6.934 0.733 1.00 82.50 218 ASP A C 1
ATOM 1806 O O . ASP A 1 218 ? 7.773 -5.790 0.455 1.00 82.50 218 ASP A O 1
ATOM 1810 N N . PRO A 1 219 ? 6.152 -7.351 0.485 1.00 82.19 219 PRO A N 1
ATOM 1811 C CA . PRO A 1 219 ? 5.124 -6.460 -0.035 1.00 82.19 219 PRO A CA 1
ATOM 1812 C C . PRO A 1 219 ? 4.889 -5.187 0.767 1.00 82.19 219 PRO A C 1
ATOM 1814 O O . PRO A 1 219 ? 4.723 -4.132 0.173 1.00 82.19 219 PRO A O 1
ATOM 1817 N N . MET A 1 220 ? 4.869 -5.257 2.098 1.00 85.81 220 MET A N 1
ATOM 1818 C CA . MET A 1 220 ? 4.706 -4.092 2.972 1.00 85.81 220 MET A CA 1
ATOM 1819 C C . MET A 1 220 ? 5.837 -3.091 2.745 1.00 85.81 220 MET A C 1
ATOM 1821 O O . MET A 1 220 ? 5.589 -1.897 2.606 1.00 85.81 220 MET A O 1
ATOM 1825 N N . THR A 1 221 ? 7.069 -3.592 2.646 1.00 82.81 221 THR A N 1
ATOM 1826 C CA . THR A 1 221 ? 8.248 -2.778 2.345 1.00 82.81 221 THR A CA 1
ATOM 1827 C C . THR A 1 221 ? 8.122 -2.143 0.962 1.00 82.81 221 THR A C 1
ATOM 1829 O O . THR A 1 221 ? 8.204 -0.926 0.845 1.00 82.81 221 THR A O 1
ATOM 1832 N N . ALA A 1 222 ? 7.812 -2.939 -0.065 1.00 78.94 222 ALA A N 1
ATOM 1833 C CA . ALA A 1 222 ? 7.626 -2.444 -1.428 1.00 78.94 222 ALA A CA 1
ATOM 1834 C C . ALA A 1 222 ? 6.476 -1.425 -1.533 1.00 78.94 222 ALA A C 1
ATOM 1836 O O . ALA A 1 222 ? 6.586 -0.431 -2.244 1.00 78.94 222 ALA A O 1
ATOM 1837 N N . THR A 1 223 ? 5.383 -1.630 -0.799 1.00 82.75 223 THR A N 1
ATOM 1838 C CA . THR A 1 223 ? 4.257 -0.686 -0.718 1.00 82.75 223 THR A CA 1
ATOM 1839 C C . THR A 1 223 ? 4.734 0.636 -0.133 1.00 82.75 223 THR A C 1
ATOM 1841 O O . THR A 1 223 ? 4.523 1.684 -0.727 1.00 82.75 223 THR A O 1
ATOM 1844 N N . ASN A 1 224 ? 5.437 0.589 0.997 1.00 82.38 224 ASN A N 1
ATOM 1845 C CA . ASN A 1 224 ? 5.952 1.783 1.655 1.00 82.38 224 ASN A CA 1
ATOM 1846 C C . ASN A 1 224 ? 6.931 2.573 0.769 1.00 82.38 224 ASN A C 1
ATOM 1848 O O . ASN A 1 224 ? 6.942 3.796 0.818 1.00 82.38 224 ASN A O 1
ATOM 1852 N N . ASP A 1 225 ? 7.729 1.882 -0.044 1.00 76.12 225 ASP A N 1
ATOM 1853 C CA . ASP A 1 225 ? 8.736 2.516 -0.901 1.00 76.12 225 ASP A CA 1
ATOM 1854 C C . ASP A 1 225 ? 8.138 3.007 -2.236 1.00 76.12 225 ASP A C 1
ATOM 1856 O O . ASP A 1 225 ? 8.642 3.938 -2.869 1.00 76.12 225 ASP A O 1
ATOM 1860 N N . THR A 1 226 ? 7.037 2.401 -2.696 1.00 75.62 226 THR A N 1
ATOM 1861 C CA . THR A 1 226 ? 6.488 2.686 -4.029 1.00 75.62 226 THR A CA 1
ATOM 1862 C C . THR A 1 226 ? 5.175 3.453 -4.048 1.00 75.62 226 THR A C 1
ATOM 1864 O O . THR A 1 226 ? 4.882 4.053 -5.081 1.00 75.62 226 THR A O 1
ATOM 1867 N N . VAL A 1 227 ? 4.412 3.501 -2.961 1.00 84.88 227 VAL A N 1
ATOM 1868 C CA . VAL A 1 227 ? 3.116 4.184 -2.945 1.00 84.88 227 VAL A CA 1
ATOM 1869 C C . VAL A 1 227 ? 3.292 5.697 -2.878 1.00 84.88 227 VAL A C 1
ATOM 1871 O O . VAL A 1 227 ? 4.019 6.225 -2.045 1.00 84.88 227 VAL A O 1
ATOM 1874 N N . THR A 1 228 ? 2.599 6.396 -3.773 1.00 83.12 228 THR A N 1
ATOM 1875 C CA . THR A 1 228 ? 2.584 7.866 -3.860 1.00 83.12 228 THR A CA 1
ATOM 1876 C C . THR A 1 228 ? 1.205 8.460 -3.600 1.00 83.12 228 THR A C 1
ATOM 1878 O O . THR A 1 228 ? 1.070 9.675 -3.521 1.00 83.12 228 THR A O 1
ATOM 1881 N N . ASP A 1 229 ? 0.178 7.620 -3.472 1.00 89.12 229 ASP A N 1
ATOM 1882 C CA . ASP A 1 229 ? -1.203 8.040 -3.262 1.00 89.12 229 ASP A CA 1
ATOM 1883 C C . ASP A 1 229 ? -1.862 7.156 -2.199 1.00 89.12 229 ASP A C 1
ATOM 1885 O O . ASP A 1 229 ? -1.766 5.930 -2.228 1.00 89.12 229 ASP A O 1
ATOM 1889 N N . LYS A 1 230 ? -2.576 7.786 -1.265 1.00 92.12 230 LYS A N 1
ATOM 1890 C CA . LYS A 1 230 ? -3.371 7.110 -0.234 1.00 92.12 230 LYS A CA 1
ATOM 1891 C C . LYS A 1 230 ? -4.512 6.279 -0.830 1.00 92.12 230 LYS A C 1
ATOM 1893 O O . LYS A 1 230 ? -5.057 5.422 -0.138 1.00 92.12 230 LYS A O 1
ATOM 1898 N N . SER A 1 231 ? -4.898 6.544 -2.080 1.00 90.75 231 SER A N 1
ATOM 1899 C CA . SER A 1 231 ? -5.908 5.784 -2.818 1.00 90.75 231 SER A CA 1
ATOM 1900 C C . SER A 1 231 ? -5.405 4.418 -3.311 1.00 90.75 231 SER A C 1
ATOM 1902 O O . SER A 1 231 ? -6.234 3.567 -3.670 1.00 90.75 231 SER A O 1
ATOM 1904 N N . ASP A 1 232 ? -4.087 4.171 -3.253 1.00 91.88 232 ASP A N 1
ATOM 1905 C CA . ASP A 1 232 ? -3.463 2.918 -3.679 1.00 91.88 232 ASP A CA 1
ATOM 1906 C C . ASP A 1 232 ? -4.133 1.699 -3.031 1.00 91.88 232 ASP A C 1
ATOM 1908 O O . ASP A 1 232 ? -4.426 1.657 -1.831 1.00 91.88 232 ASP A O 1
ATOM 1912 N N . PHE A 1 233 ? -4.427 0.702 -3.862 1.00 92.06 233 PHE A N 1
ATOM 1913 C CA . PHE A 1 233 ? -5.186 -0.469 -3.446 1.00 92.06 233 PHE A CA 1
ATOM 1914 C C . PHE A 1 233 ? -4.440 -1.292 -2.395 1.00 92.06 233 PHE A C 1
ATOM 1916 O O . PHE A 1 233 ? -5.017 -1.628 -1.360 1.00 92.06 233 PHE A O 1
ATOM 1923 N N . LEU A 1 234 ? -3.163 -1.597 -2.642 1.00 91.56 234 LEU A N 1
ATOM 1924 C CA . LEU A 1 234 ? -2.366 -2.448 -1.766 1.00 91.56 234 LEU A CA 1
ATOM 1925 C C . LEU A 1 234 ? -2.170 -1.779 -0.405 1.00 91.56 234 LEU A C 1
ATOM 1927 O O . LEU A 1 234 ? -2.384 -2.418 0.624 1.00 91.56 234 LEU A O 1
ATOM 1931 N N . PHE A 1 235 ? -1.856 -0.483 -0.401 1.00 93.56 235 PHE A N 1
ATOM 1932 C CA . PHE A 1 235 ? -1.742 0.335 0.804 1.00 93.56 235 PHE A CA 1
ATOM 1933 C C . PHE A 1 235 ? -3.009 0.294 1.667 1.00 93.56 235 PHE A C 1
ATOM 1935 O O . PHE A 1 235 ? -2.941 -0.036 2.858 1.00 93.56 235 PHE A O 1
ATOM 1942 N N . ARG A 1 236 ? -4.176 0.577 1.072 1.00 95.31 236 ARG A N 1
ATOM 1943 C CA . ARG A 1 236 ? -5.455 0.603 1.799 1.00 95.31 236 ARG A CA 1
ATOM 1944 C C . ARG A 1 236 ? -5.844 -0.773 2.324 1.00 95.31 236 ARG A C 1
ATOM 1946 O O . ARG A 1 236 ? -6.183 -0.894 3.501 1.00 95.31 236 ARG A O 1
ATOM 1953 N N . GLU A 1 237 ? -5.771 -1.809 1.488 1.00 94.88 237 GLU A N 1
ATOM 1954 C CA . GLU A 1 237 ? -6.089 -3.186 1.889 1.00 94.88 237 GLU A CA 1
ATOM 1955 C C . GLU A 1 237 ? -5.199 -3.656 3.039 1.00 94.88 237 GLU A C 1
ATOM 1957 O O . GLU A 1 237 ? -5.666 -4.315 3.970 1.00 94.88 237 GLU A O 1
ATOM 1962 N N . LEU A 1 238 ? -3.915 -3.304 2.988 1.00 93.75 238 LEU A N 1
ATOM 1963 C CA . LEU A 1 238 ? -2.928 -3.755 3.953 1.00 93.75 238 LEU A CA 1
ATOM 1964 C C . LEU A 1 238 ? -3.192 -3.153 5.329 1.00 93.75 238 LEU A C 1
ATOM 1966 O O . LEU A 1 238 ? -3.288 -3.883 6.322 1.00 93.75 238 LEU A O 1
ATOM 1970 N N . ILE A 1 239 ? -3.362 -1.833 5.384 1.00 95.25 239 ILE A N 1
ATOM 1971 C CA . ILE A 1 239 ? -3.693 -1.138 6.625 1.00 95.25 239 ILE A CA 1
ATOM 1972 C C . ILE A 1 239 ? -5.049 -1.609 7.152 1.00 95.25 239 ILE A C 1
ATOM 1974 O O . ILE A 1 239 ? -5.179 -1.906 8.341 1.00 95.25 239 ILE A O 1
ATOM 1978 N N . PHE A 1 240 ? -6.049 -1.748 6.282 1.00 96.62 240 PHE A N 1
ATOM 1979 C CA . PHE A 1 240 ? -7.375 -2.200 6.685 1.00 96.62 240 PHE A CA 1
ATOM 1980 C C . PHE A 1 240 ? -7.348 -3.608 7.294 1.00 96.62 240 PHE A C 1
ATOM 1982 O O . PHE A 1 240 ? -7.928 -3.822 8.360 1.00 96.62 240 PHE A O 1
ATOM 1989 N N . ALA A 1 241 ? -6.628 -4.553 6.682 1.00 95.38 241 ALA A N 1
ATOM 1990 C CA . ALA A 1 241 ? -6.472 -5.908 7.208 1.00 95.38 241 ALA A CA 1
ATOM 1991 C C . ALA A 1 241 ? -5.767 -5.915 8.576 1.00 95.38 241 ALA A C 1
ATOM 1993 O O . ALA A 1 241 ? -6.225 -6.582 9.510 1.00 95.38 241 ALA A O 1
ATOM 1994 N N . MET A 1 242 ? -4.693 -5.131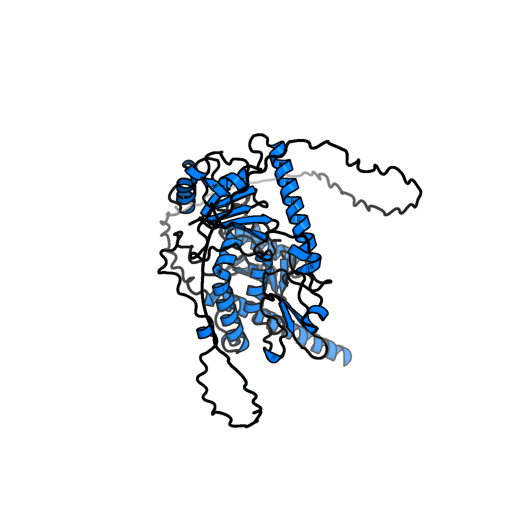 8.721 1.00 94.94 242 MET A N 1
ATOM 1995 C CA . MET A 1 242 ? -3.982 -4.955 9.991 1.00 94.94 242 MET A CA 1
ATOM 1996 C C . MET A 1 242 ? -4.898 -4.403 11.088 1.00 94.94 242 MET A C 1
ATOM 1998 O O . MET A 1 242 ? -4.919 -4.939 12.197 1.00 94.94 242 MET A O 1
ATOM 2002 N N . LEU A 1 243 ? -5.696 -3.379 10.781 1.00 96.69 243 LEU A N 1
ATOM 2003 C CA . LEU A 1 243 ? -6.631 -2.780 11.732 1.00 96.69 243 LEU A CA 1
ATOM 2004 C C . LEU A 1 243 ? -7.805 -3.701 12.071 1.00 96.69 243 LEU A C 1
ATOM 2006 O O . LEU A 1 243 ? -8.212 -3.745 13.230 1.00 96.69 243 LEU A O 1
ATOM 2010 N N . CYS A 1 244 ? -8.322 -4.478 11.116 1.00 96.12 244 CYS A N 1
ATOM 2011 C CA . CYS A 1 244 ? -9.352 -5.482 11.392 1.00 96.12 244 CYS A CA 1
ATOM 2012 C C . CYS A 1 244 ? -8.852 -6.514 12.408 1.00 96.12 244 CYS A C 1
ATOM 2014 O O . CYS A 1 244 ? -9.539 -6.784 13.394 1.00 96.12 244 CYS A O 1
ATOM 2016 N N . LEU A 1 245 ? -7.628 -7.022 12.231 1.00 95.81 245 LEU A N 1
ATOM 2017 C CA . LEU A 1 245 ? -6.991 -7.926 13.191 1.00 95.81 245 LEU A CA 1
ATOM 2018 C C . LEU A 1 245 ? -6.738 -7.238 14.537 1.00 95.81 245 LEU A C 1
ATOM 2020 O O . LEU A 1 245 ? -7.107 -7.777 15.579 1.00 95.81 245 LEU A O 1
ATOM 2024 N N . ALA A 1 246 ? -6.175 -6.029 14.534 1.00 94.56 246 ALA A N 1
ATOM 2025 C CA . ALA A 1 246 ? -5.893 -5.284 15.758 1.00 94.56 246 ALA A CA 1
ATOM 2026 C C . ALA A 1 246 ? -7.163 -4.911 16.536 1.00 94.56 246 ALA A C 1
ATOM 2028 O O . ALA A 1 246 ? -7.143 -4.893 17.763 1.00 94.56 246 ALA A O 1
ATOM 2029 N N . SER A 1 247 ? -8.296 -4.707 15.859 1.00 94.50 247 SER A N 1
ATOM 2030 C CA . SER A 1 247 ? -9.582 -4.445 16.513 1.00 94.50 247 SER A CA 1
ATOM 2031 C C . SER A 1 247 ? -10.077 -5.606 17.374 1.00 94.50 247 SER A C 1
ATOM 2033 O O . SER A 1 247 ? -10.910 -5.400 18.256 1.00 94.50 247 SER A O 1
ATOM 2035 N N . CYS A 1 248 ? -9.588 -6.826 17.112 1.00 93.00 248 CYS A N 1
ATOM 2036 C CA . CYS A 1 248 ? -10.047 -8.056 17.749 1.00 93.00 248 CYS A CA 1
ATOM 2037 C C . CYS A 1 248 ? -11.576 -8.265 17.649 1.00 93.00 248 CYS A C 1
ATOM 2039 O O . CYS A 1 248 ? -12.155 -8.997 18.456 1.00 93.00 248 CYS A O 1
ATOM 2041 N N . SER A 1 249 ? -12.228 -7.616 16.676 1.00 90.94 249 SER A N 1
ATOM 2042 C CA . SER A 1 249 ? -13.670 -7.692 16.455 1.00 90.94 249 SER A CA 1
ATOM 2043 C C . SER A 1 249 ? -14.044 -8.995 15.758 1.00 90.94 249 SER A C 1
ATOM 2045 O O . SER A 1 249 ? -13.547 -9.301 14.674 1.00 90.94 249 SER A O 1
ATOM 2047 N N . THR A 1 250 ? -14.980 -9.733 16.352 1.00 88.38 250 THR A N 1
ATOM 2048 C CA . THR A 1 250 ? -15.561 -10.950 15.764 1.00 88.38 250 THR A CA 1
ATOM 2049 C C . THR A 1 250 ? -16.412 -10.671 14.530 1.00 88.38 250 THR A C 1
ATOM 2051 O O . THR A 1 250 ? -16.657 -11.584 13.744 1.00 88.38 250 THR A O 1
ATOM 2054 N N . ASP A 1 251 ? -16.848 -9.424 14.349 1.00 89.19 251 ASP A N 1
ATOM 2055 C CA . ASP A 1 251 ? -17.629 -9.013 13.182 1.00 89.19 251 ASP A CA 1
ATOM 2056 C C . ASP A 1 251 ? -16.719 -8.780 11.969 1.00 89.19 251 ASP A C 1
ATOM 2058 O O . ASP A 1 251 ? -17.124 -9.023 10.834 1.00 89.19 251 ASP A O 1
ATOM 2062 N N . LEU A 1 252 ? -15.470 -8.364 12.213 1.00 91.75 252 LEU A N 1
ATOM 2063 C CA . LEU A 1 252 ? -14.473 -8.090 11.175 1.00 91.75 252 LEU A CA 1
ATOM 2064 C C . LEU A 1 252 ? -13.597 -9.311 10.870 1.00 91.75 252 LEU A C 1
ATOM 2066 O O . LEU A 1 252 ? -13.201 -9.515 9.726 1.00 91.75 252 LEU A O 1
ATOM 2070 N N . VAL A 1 253 ? -13.299 -10.141 11.876 1.00 91.50 253 VAL A N 1
ATOM 2071 C CA . VAL A 1 253 ? -12.435 -11.320 11.735 1.00 91.50 253 VAL A CA 1
ATOM 2072 C C . VAL A 1 253 ? -13.199 -12.567 12.157 1.00 91.50 253 VAL A C 1
ATOM 2074 O O . VAL A 1 253 ? -13.505 -12.771 13.333 1.00 91.50 253 VAL A O 1
ATOM 2077 N N . ARG A 1 254 ? -13.472 -13.440 11.184 1.00 89.31 254 ARG A N 1
ATOM 2078 C CA . ARG A 1 254 ? -14.207 -14.692 11.389 1.00 89.31 254 ARG A CA 1
ATOM 2079 C C . ARG A 1 254 ? -13.327 -15.887 11.055 1.00 89.31 254 ARG A C 1
ATOM 2081 O O . ARG A 1 254 ? -12.679 -15.924 10.014 1.00 89.31 254 ARG A O 1
ATOM 2088 N N . LEU A 1 255 ? -13.344 -16.888 11.931 1.00 88.56 255 LEU A N 1
ATOM 2089 C CA . LEU A 1 255 ? -12.745 -18.189 11.654 1.00 88.56 255 LEU A CA 1
ATOM 2090 C C . LEU A 1 255 ? -13.811 -19.116 11.086 1.00 88.56 255 LEU A C 1
ATOM 2092 O O . LEU A 1 255 ? -14.871 -19.299 11.683 1.00 88.56 255 LEU A O 1
ATOM 2096 N N . VAL A 1 256 ? -13.508 -19.720 9.944 1.00 89.94 256 VAL A N 1
ATOM 2097 C CA . VAL A 1 256 ? -14.408 -20.635 9.247 1.00 89.94 256 VAL A CA 1
ATOM 2098 C C . VAL A 1 256 ? -13.771 -22.018 9.219 1.00 89.94 256 VAL A C 1
ATOM 2100 O O . VAL A 1 256 ? -12.573 -22.160 8.983 1.00 89.94 256 VAL A O 1
ATOM 2103 N N . SER A 1 257 ? -14.569 -23.055 9.478 1.00 91.19 257 SER A N 1
ATOM 2104 C CA . SER A 1 257 ? -14.102 -24.433 9.322 1.00 91.19 257 SER A CA 1
ATOM 2105 C C . SER A 1 257 ? -13.763 -24.699 7.858 1.00 91.19 257 SER A C 1
ATOM 2107 O O . SER A 1 257 ? -14.590 -24.444 6.987 1.00 91.19 257 SER A O 1
ATOM 2109 N N . GLY A 1 258 ? -12.606 -25.309 7.589 1.00 91.06 258 GLY A N 1
ATOM 2110 C CA . GLY A 1 258 ? -12.225 -25.722 6.232 1.00 91.06 258 GLY A CA 1
ATOM 2111 C C . GLY A 1 258 ? -13.258 -26.623 5.545 1.00 91.06 258 GLY A C 1
ATOM 2112 O O . GLY A 1 258 ? -13.354 -26.619 4.327 1.00 91.06 258 GLY A O 1
ATOM 2113 N N . ARG A 1 259 ? -14.101 -27.335 6.311 1.00 92.69 259 ARG A N 1
ATOM 2114 C CA . ARG A 1 259 ? -15.205 -28.150 5.769 1.00 92.69 259 ARG A CA 1
ATOM 2115 C C . ARG A 1 259 ? -16.308 -27.327 5.102 1.00 92.69 259 ARG A C 1
ATOM 2117 O O . ARG A 1 259 ? -17.064 -27.871 4.308 1.00 92.69 259 ARG A O 1
ATOM 2124 N N . HIS A 1 260 ? -16.419 -26.048 5.448 1.00 93.81 260 HIS A N 1
ATOM 2125 C CA . HIS A 1 260 ? -17.377 -25.121 4.852 1.00 93.81 260 HIS A CA 1
ATOM 2126 C C . HIS A 1 260 ? -16.747 -24.284 3.739 1.00 93.81 260 HIS A C 1
ATOM 2128 O O . HIS A 1 260 ? -17.422 -23.428 3.183 1.00 93.81 260 HIS A O 1
ATOM 2134 N N . ILE A 1 261 ? -15.469 -24.491 3.417 1.00 94.88 261 ILE A N 1
ATOM 2135 C CA . ILE A 1 261 ? -14.780 -23.724 2.385 1.00 94.88 261 ILE A CA 1
ATOM 2136 C C . ILE A 1 261 ? -14.802 -24.522 1.079 1.00 94.88 261 ILE A C 1
ATOM 2138 O O . ILE A 1 261 ? -14.341 -25.661 1.022 1.00 94.88 261 ILE A O 1
ATOM 2142 N N . ILE A 1 262 ? -15.329 -23.910 0.021 1.00 94.69 262 ILE A N 1
ATOM 2143 C CA . ILE A 1 262 ? -15.212 -24.387 -1.355 1.00 94.69 262 ILE A CA 1
ATOM 2144 C C . ILE A 1 262 ? -14.042 -23.654 -2.000 1.00 94.69 262 ILE A C 1
ATOM 2146 O O . ILE A 1 262 ? -14.085 -22.443 -2.210 1.00 94.69 262 ILE A O 1
ATOM 2150 N N . HIS A 1 263 ? -12.995 -24.405 -2.316 1.00 93.06 263 HIS A N 1
ATOM 2151 C CA . HIS A 1 263 ? -11.775 -23.917 -2.948 1.00 93.06 263 HIS A CA 1
ATOM 2152 C C . HIS A 1 263 ? -11.248 -24.979 -3.920 1.00 93.06 263 HIS A C 1
ATOM 2154 O O . HIS A 1 263 ? -11.525 -26.171 -3.754 1.00 93.06 263 HIS A O 1
ATOM 2160 N N . LYS A 1 264 ? -10.493 -24.548 -4.933 1.00 91.69 264 LYS A N 1
ATOM 2161 C CA . LYS A 1 264 ? -9.777 -25.413 -5.876 1.00 91.69 264 LYS A CA 1
ATOM 2162 C C . LYS A 1 264 ? -8.304 -25.025 -5.894 1.00 91.69 264 LYS A C 1
ATOM 2164 O O . LYS A 1 264 ? -7.968 -23.848 -5.802 1.00 91.69 264 LYS A O 1
ATOM 2169 N N . SER A 1 265 ? -7.419 -26.010 -6.052 1.00 89.50 265 SER A N 1
ATOM 2170 C CA . SER A 1 265 ? -5.980 -25.754 -6.191 1.00 89.50 265 SER A CA 1
ATOM 2171 C C . SER A 1 265 ? -5.707 -24.689 -7.260 1.00 89.50 265 SER A C 1
ATOM 2173 O O . SER A 1 265 ? -6.294 -24.725 -8.340 1.00 89.50 265 SER A O 1
ATOM 2175 N N . GLY A 1 266 ? -4.847 -23.724 -6.933 1.00 87.19 266 GLY A N 1
ATOM 2176 C CA . GLY A 1 266 ? -4.533 -22.575 -7.786 1.00 87.19 266 GLY A CA 1
ATOM 2177 C C . GLY A 1 266 ? -5.486 -21.383 -7.646 1.00 87.19 266 GLY A C 1
ATOM 2178 O O . GLY A 1 266 ? -5.090 -20.267 -7.976 1.00 87.19 266 GLY A O 1
ATOM 2179 N N . TRP A 1 267 ? -6.696 -21.559 -7.102 1.00 91.75 267 TRP A N 1
ATOM 2180 C CA . TRP A 1 267 ? -7.582 -20.424 -6.851 1.00 91.75 267 TRP A CA 1
ATOM 2181 C C . TRP A 1 267 ? -7.042 -19.525 -5.749 1.00 91.75 267 TRP A C 1
ATOM 2183 O O . TRP A 1 267 ? -6.563 -19.981 -4.705 1.00 91.75 267 TRP A O 1
ATOM 2193 N N . ARG A 1 268 ? -7.197 -18.224 -5.979 1.00 93.62 268 ARG A N 1
ATOM 2194 C CA . ARG A 1 268 ? -6.899 -17.154 -5.026 1.00 93.62 26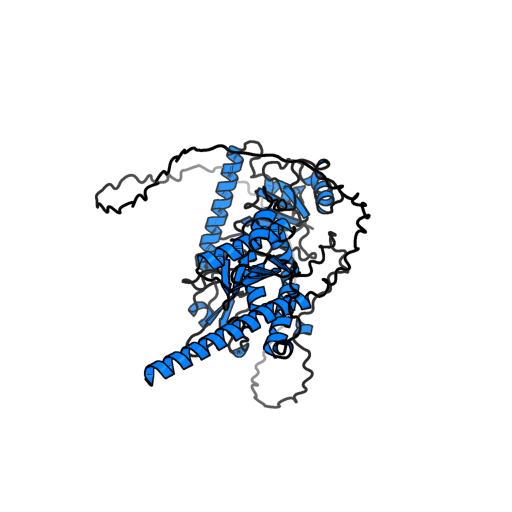8 ARG A CA 1
ATOM 2195 C C . ARG A 1 268 ? -8.167 -16.599 -4.376 1.00 93.62 268 ARG A C 1
ATOM 2197 O O . ARG A 1 268 ? -8.115 -15.568 -3.723 1.00 93.62 268 ARG A O 1
ATOM 2204 N N . PHE A 1 269 ? -9.285 -17.300 -4.505 1.00 95.19 269 PHE A N 1
ATOM 2205 C CA . PHE A 1 269 ? -10.575 -16.997 -3.892 1.00 95.19 269 PHE A CA 1
ATOM 2206 C C . PHE A 1 269 ? -11.253 -18.293 -3.446 1.00 95.19 269 PHE A C 1
ATOM 2208 O O . PHE A 1 269 ? -10.838 -19.389 -3.830 1.00 95.19 269 PHE A O 1
ATOM 2215 N N . ALA A 1 270 ? -12.277 -18.171 -2.614 1.00 95.81 270 ALA A N 1
ATOM 2216 C CA . ALA A 1 270 ? -13.044 -19.289 -2.103 1.00 95.81 270 ALA A CA 1
ATOM 2217 C C . ALA A 1 270 ? -14.494 -18.885 -1.809 1.00 95.81 270 ALA A C 1
ATOM 2219 O O . ALA A 1 270 ? -14.808 -17.720 -1.569 1.00 95.81 270 ALA A O 1
ATOM 2220 N N . GLY A 1 271 ? -15.371 -19.882 -1.792 1.00 95.88 271 GLY A N 1
ATOM 2221 C CA . GLY A 1 271 ? -16.732 -19.759 -1.281 1.00 95.88 271 GLY A CA 1
ATOM 2222 C C . GLY A 1 271 ? -16.807 -20.296 0.138 1.00 95.88 271 GLY A C 1
ATOM 2223 O O . GLY A 1 271 ? -16.165 -21.291 0.464 1.00 95.88 271 GLY A O 1
ATOM 2224 N N . ILE A 1 272 ? -17.609 -19.669 0.985 1.00 95.19 272 ILE A N 1
ATOM 2225 C CA . ILE A 1 272 ? -17.924 -20.144 2.328 1.00 95.19 272 ILE A CA 1
ATOM 2226 C C . ILE A 1 272 ? -19.385 -20.582 2.330 1.00 95.19 272 ILE A C 1
ATOM 2228 O O . ILE A 1 272 ? -20.289 -19.771 2.155 1.00 95.19 272 ILE A O 1
ATOM 2232 N N . LEU A 1 273 ? -19.624 -21.870 2.551 1.00 93.06 273 LEU A N 1
ATOM 2233 C CA . LEU A 1 273 ? -20.954 -22.431 2.735 1.00 93.06 273 LEU A CA 1
ATOM 2234 C C . LEU A 1 273 ? -21.518 -21.960 4.077 1.00 93.06 273 LEU A C 1
ATOM 2236 O O . LEU A 1 273 ? -21.077 -22.397 5.142 1.00 93.06 273 LEU A O 1
ATOM 2240 N N . LYS A 1 274 ? -22.505 -21.069 4.020 1.00 85.50 274 LYS A N 1
ATOM 2241 C CA . LYS A 1 274 ? -23.275 -20.616 5.173 1.00 85.50 274 LYS A CA 1
ATOM 2242 C C . LYS A 1 274 ? -24.756 -20.806 4.874 1.00 85.50 274 LYS A C 1
ATOM 2244 O O . LYS A 1 274 ? -25.212 -20.558 3.765 1.00 85.50 274 LYS A O 1
ATOM 2249 N N . ASP A 1 275 ? -25.494 -21.283 5.864 1.00 73.88 275 ASP A N 1
ATOM 2250 C CA . ASP A 1 275 ? -26.948 -21.411 5.787 1.00 73.88 275 ASP A CA 1
ATOM 2251 C C . ASP A 1 275 ? -27.572 -20.047 6.156 1.00 73.88 275 ASP A C 1
ATOM 2253 O O . ASP A 1 275 ? -27.241 -19.521 7.227 1.00 73.88 275 ASP A O 1
ATOM 2257 N N . PRO A 1 276 ? -28.395 -19.409 5.298 1.00 82.38 276 PRO A N 1
ATOM 2258 C CA . PRO A 1 276 ? -28.965 -19.919 4.042 1.00 82.38 276 PRO A CA 1
ATOM 2259 C C . PRO A 1 276 ? -28.230 -19.524 2.754 1.00 82.38 276 PRO A C 1
ATOM 2261 O O . PRO A 1 276 ? -28.614 -19.995 1.685 1.00 82.38 276 PRO A O 1
ATOM 2264 N N . GLN A 1 277 ? -27.228 -18.640 2.810 1.00 89.44 277 GLN A N 1
ATOM 2265 C CA . GLN A 1 277 ? -26.554 -18.130 1.612 1.00 89.44 277 GLN A CA 1
ATOM 2266 C C . GLN A 1 277 ? -25.030 -18.267 1.681 1.00 89.44 277 GLN A C 1
ATOM 2268 O O . GLN A 1 277 ? -24.436 -17.901 2.699 1.00 89.44 277 GLN A O 1
ATOM 2273 N N . PRO A 1 278 ? -24.387 -18.739 0.596 1.00 93.69 278 PRO A N 1
ATOM 2274 C CA . PRO A 1 278 ? -22.938 -18.798 0.512 1.00 93.69 278 PRO A CA 1
ATOM 2275 C C . PRO A 1 278 ? -22.328 -17.392 0.513 1.00 93.69 278 PRO A C 1
ATOM 2277 O O . PRO A 1 278 ? -22.911 -16.440 -0.002 1.00 93.69 278 PRO A O 1
ATOM 2280 N N . GLU A 1 279 ? -21.130 -17.273 1.073 1.00 94.00 279 GLU A N 1
ATOM 2281 C CA . GLU A 1 279 ? -20.356 -16.032 1.091 1.00 94.00 279 GLU A CA 1
ATOM 2282 C C . GLU A 1 279 ? -19.116 -16.163 0.196 1.00 94.00 279 GLU A C 1
ATOM 2284 O O . GLU A 1 279 ? -18.543 -17.244 0.060 1.00 94.00 279 GLU A O 1
ATOM 2289 N N . PHE A 1 280 ? -18.678 -15.057 -0.401 1.00 95.12 280 PHE A N 1
ATOM 2290 C CA . PHE A 1 280 ? -17.444 -14.977 -1.183 1.00 95.12 280 PHE A CA 1
ATOM 2291 C C . PHE A 1 280 ? -16.285 -14.489 -0.309 1.00 95.12 280 PHE A C 1
ATOM 2293 O O . PHE A 1 280 ? -16.457 -13.591 0.517 1.00 95.12 280 PHE A O 1
ATOM 2300 N N . THR A 1 281 ? -15.088 -15.033 -0.515 1.00 94.44 281 THR A N 1
ATOM 2301 C CA . THR A 1 281 ? -13.856 -14.481 0.051 1.00 94.44 281 THR A CA 1
ATOM 2302 C C . THR A 1 281 ? -12.704 -14.597 -0.940 1.00 94.44 281 THR A C 1
ATOM 2304 O O . THR A 1 281 ? -12.615 -15.556 -1.705 1.00 94.44 281 THR A O 1
ATOM 2307 N N . ALA A 1 282 ? -11.800 -13.624 -0.919 1.00 94.12 282 ALA A N 1
ATOM 2308 C CA . ALA A 1 282 ? -10.594 -13.614 -1.729 1.00 94.12 282 ALA A CA 1
ATOM 2309 C C . ALA A 1 282 ? -9.354 -13.644 -0.836 1.00 94.12 282 ALA A C 1
ATOM 2311 O O . ALA A 1 282 ? -9.356 -13.161 0.297 1.00 94.12 282 ALA A O 1
ATOM 2312 N N . SER A 1 283 ? -8.271 -14.197 -1.368 1.00 90.88 283 SER A N 1
ATOM 2313 C CA . SER A 1 283 ? -6.942 -13.973 -0.817 1.00 90.88 283 SER A CA 1
ATOM 2314 C C . SER A 1 283 ? -6.664 -12.476 -0.845 1.00 90.88 283 SER A C 1
ATOM 2316 O O . SER A 1 283 ? -6.917 -11.806 -1.849 1.00 90.88 283 SER A O 1
ATOM 2318 N N . ILE A 1 284 ? -6.151 -11.960 0.267 1.00 88.56 284 ILE A N 1
ATOM 2319 C CA . ILE A 1 284 ? -5.843 -10.539 0.398 1.00 88.56 284 ILE A CA 1
ATOM 2320 C C . ILE A 1 284 ? -4.903 -10.079 -0.721 1.00 88.56 284 ILE A C 1
ATOM 2322 O O . ILE A 1 284 ? -4.026 -10.833 -1.148 1.00 88.56 284 ILE A O 1
ATOM 2326 N N . PHE A 1 285 ? -5.119 -8.848 -1.184 1.00 88.19 285 PHE A N 1
ATOM 2327 C CA . PHE A 1 285 ? -4.332 -8.171 -2.223 1.00 88.19 285 PHE A CA 1
ATOM 2328 C C . PHE A 1 285 ? -4.455 -8.716 -3.646 1.00 88.19 285 PHE A C 1
ATOM 2330 O O . PHE A 1 285 ? -3.793 -8.201 -4.526 1.00 88.19 285 PHE A O 1
ATOM 2337 N N . GLN A 1 286 ? -5.302 -9.710 -3.914 1.00 89.38 286 GLN A N 1
ATOM 2338 C CA . GLN A 1 286 ? -5.382 -10.322 -5.251 1.00 89.38 286 GLN A CA 1
ATOM 2339 C C . GLN A 1 286 ? -6.438 -9.680 -6.172 1.00 89.38 286 GLN A C 1
ATOM 2341 O O . GLN A 1 286 ? -6.551 -10.041 -7.338 1.00 89.38 286 GLN A O 1
ATOM 2346 N N . GLY A 1 287 ? -7.261 -8.766 -5.650 1.00 92.62 287 GLY A N 1
ATOM 2347 C CA . GLY A 1 287 ? -8.259 -8.023 -6.429 1.00 92.62 287 GLY A CA 1
ATOM 2348 C C . GLY A 1 287 ? -9.522 -8.796 -6.847 1.00 92.62 287 GLY A C 1
ATOM 2349 O O . GLY A 1 287 ? -10.411 -8.199 -7.445 1.00 92.62 287 GLY A O 1
ATOM 2350 N N . PHE A 1 288 ? -9.653 -10.088 -6.525 1.00 95.88 288 PHE A N 1
ATOM 2351 C CA . PHE A 1 288 ? -10.869 -10.856 -6.836 1.00 95.88 288 PHE A CA 1
ATOM 2352 C C . PHE A 1 288 ? -12.091 -10.357 -6.047 1.00 95.88 288 PHE A C 1
ATOM 2354 O O . PHE A 1 288 ? -11.986 -10.042 -4.859 1.00 95.88 288 PHE A O 1
ATOM 2361 N N . HIS A 1 289 ? -13.253 -10.328 -6.697 1.00 97.06 289 HIS A N 1
ATOM 2362 C CA . HIS A 1 289 ? -14.511 -9.807 -6.160 1.00 97.06 289 HIS A CA 1
ATOM 2363 C C . HIS A 1 289 ? -15.734 -10.407 -6.875 1.00 97.06 289 HIS A C 1
ATOM 2365 O O . HIS A 1 289 ? -15.613 -11.069 -7.901 1.00 97.06 289 HIS A O 1
ATOM 2371 N N . LEU A 1 290 ? -16.928 -10.179 -6.319 1.00 97.00 290 LEU A N 1
ATOM 2372 C CA . LEU A 1 290 ? -18.206 -10.510 -6.966 1.00 97.00 290 LEU A CA 1
ATOM 2373 C C . LEU A 1 290 ? -18.581 -9.441 -8.015 1.00 97.00 290 LEU A C 1
ATOM 2375 O O . LEU A 1 290 ? -18.248 -8.282 -7.792 1.00 97.00 290 LEU A O 1
ATOM 2379 N N . PRO A 1 291 ? -19.340 -9.754 -9.085 1.00 95.94 291 PRO A N 1
ATOM 2380 C CA . PRO A 1 291 ? -19.607 -8.819 -10.193 1.00 95.94 291 PRO A CA 1
ATOM 2381 C C . PRO A 1 291 ? -20.244 -7.469 -9.863 1.00 95.94 291 PRO A C 1
ATOM 2383 O O . PRO A 1 291 ? -20.058 -6.503 -10.595 1.00 95.94 291 PRO A O 1
ATOM 2386 N N . ASP A 1 292 ? -20.990 -7.386 -8.772 1.00 94.56 292 ASP A N 1
ATOM 2387 C CA . ASP A 1 292 ? -21.654 -6.175 -8.292 1.00 94.56 292 ASP A CA 1
ATOM 2388 C C . ASP A 1 292 ? -20.905 -5.511 -7.123 1.00 94.56 292 ASP A C 1
ATOM 2390 O O . ASP A 1 292 ? -21.416 -4.589 -6.480 1.00 94.56 292 ASP A O 1
ATOM 2394 N N . LYS A 1 293 ? -19.711 -6.011 -6.800 1.00 95.06 293 LYS A N 1
ATOM 2395 C CA . LYS A 1 293 ? -18.865 -5.536 -5.708 1.00 95.06 293 LYS A CA 1
ATOM 2396 C C . LYS A 1 293 ? -17.580 -4.954 -6.267 1.00 95.06 293 LYS A C 1
ATOM 2398 O O . LYS A 1 293 ? -17.182 -5.222 -7.388 1.00 95.06 293 LYS A O 1
ATOM 2403 N N . GLN A 1 294 ? -16.921 -4.140 -5.461 1.00 93.25 294 GLN A N 1
ATOM 2404 C CA . GLN A 1 294 ? -15.579 -3.681 -5.775 1.00 93.25 294 GLN A CA 1
ATOM 2405 C C . GLN A 1 294 ? -14.551 -4.717 -5.303 1.00 93.25 294 GLN A C 1
ATOM 2407 O O . GLN A 1 294 ? -14.772 -5.395 -4.299 1.00 93.25 294 GLN A O 1
ATOM 2412 N N . ALA A 1 295 ? -13.407 -4.778 -5.982 1.00 93.94 295 ALA A N 1
ATOM 2413 C CA . ALA A 1 295 ? -12.186 -5.371 -5.452 1.00 93.94 295 ALA A CA 1
ATOM 2414 C C . ALA A 1 295 ? -11.810 -4.817 -4.064 1.00 93.94 295 ALA A C 1
ATOM 2416 O O . ALA A 1 295 ? -11.831 -3.602 -3.839 1.00 93.94 295 ALA A O 1
ATOM 2417 N N . GLY A 1 296 ? -11.380 -5.722 -3.178 1.00 93.31 296 GLY A N 1
ATOM 2418 C CA . GLY A 1 296 ? -10.892 -5.399 -1.835 1.00 93.31 296 GLY A CA 1
ATOM 2419 C C . GLY A 1 296 ? -11.984 -5.258 -0.773 1.00 93.31 296 GLY A C 1
ATOM 2420 O O . GLY A 1 296 ? -13.178 -5.312 -1.057 1.00 93.31 296 GLY A O 1
ATOM 2421 N N . SER A 1 297 ? -11.560 -5.122 0.482 1.00 93.38 297 SER A N 1
ATOM 2422 C CA . SER A 1 297 ? -12.440 -4.881 1.637 1.00 93.38 297 SER A CA 1
ATOM 2423 C C . SER A 1 297 ? -12.280 -3.483 2.245 1.00 93.38 297 SER A C 1
ATOM 2425 O O . SER A 1 297 ? -13.139 -3.048 3.012 1.00 93.38 297 SER A O 1
ATOM 2427 N N . ALA A 1 298 ? -11.195 -2.778 1.931 1.00 95.44 298 ALA A N 1
ATOM 2428 C CA . ALA A 1 298 ? -10.876 -1.472 2.475 1.00 95.44 298 ALA A CA 1
ATOM 2429 C C . ALA A 1 298 ? -11.733 -0.364 1.840 1.00 95.44 298 ALA A C 1
ATOM 2431 O O . ALA A 1 298 ? -11.904 -0.326 0.614 1.00 95.44 298 ALA A O 1
ATOM 2432 N N . PRO A 1 299 ? -12.213 0.605 2.641 1.00 95.88 299 PRO A N 1
ATOM 2433 C CA . PRO A 1 299 ? -12.878 1.797 2.124 1.00 95.88 299 PRO A CA 1
ATOM 2434 C C . PRO A 1 299 ? -12.023 2.543 1.091 1.00 95.88 299 PRO A C 1
ATOM 2436 O O . PRO A 1 299 ? -10.803 2.621 1.230 1.00 95.88 299 PRO A O 1
ATOM 2439 N N . LYS A 1 300 ? -12.661 3.108 0.053 1.00 94.31 300 LYS A N 1
ATOM 2440 C CA . LYS A 1 300 ? -11.989 3.912 -0.995 1.00 94.31 300 LYS A CA 1
ATOM 2441 C C . LYS A 1 300 ? -11.371 5.209 -0.474 1.00 94.31 300 LYS A C 1
ATOM 2443 O O . LYS A 1 300 ? -10.481 5.750 -1.117 1.00 94.31 300 LYS A O 1
ATOM 2448 N N . THR A 1 301 ? -11.879 5.720 0.640 1.00 95.19 301 THR A N 1
ATOM 2449 C CA . THR A 1 301 ? -11.458 6.991 1.222 1.00 95.19 301 THR A CA 1
ATOM 2450 C C . THR A 1 301 ? -10.234 6.806 2.113 1.00 95.19 301 THR A C 1
ATOM 2452 O O . THR A 1 301 ? -10.038 5.754 2.719 1.00 95.19 301 THR A O 1
ATOM 2455 N N . ASP A 1 302 ? -9.432 7.860 2.242 1.00 96.00 302 ASP A N 1
ATOM 2456 C CA . ASP A 1 302 ? -8.318 7.917 3.191 1.00 96.00 302 ASP A CA 1
ATOM 2457 C C . ASP A 1 302 ? -8.777 8.177 4.636 1.00 96.00 302 ASP A C 1
ATOM 2459 O O . ASP A 1 302 ? -7.974 8.152 5.561 1.00 96.00 302 ASP A O 1
ATOM 2463 N N . CYS A 1 303 ? -10.071 8.419 4.841 1.00 97.62 303 CYS A N 1
ATOM 2464 C CA . CYS A 1 303 ? -10.675 8.698 6.133 1.00 97.62 303 CYS A CA 1
ATOM 2465 C C . CYS A 1 303 ? -12.008 7.949 6.256 1.00 97.62 303 CYS A C 1
ATOM 2467 O O . CYS A 1 303 ? -12.871 8.086 5.383 1.00 97.62 303 CYS A O 1
ATOM 2469 N N . TYR A 1 304 ? -12.185 7.137 7.301 1.00 97.75 304 TYR A N 1
ATOM 2470 C CA . TYR A 1 304 ? -13.412 6.359 7.521 1.00 97.75 304 TYR A CA 1
ATOM 2471 C C . TYR A 1 304 ? -13.592 5.937 8.984 1.00 97.75 304 TYR A C 1
ATOM 2473 O O . TYR A 1 304 ? -12.634 5.833 9.742 1.00 97.75 304 TYR A O 1
ATOM 2481 N N . TRP A 1 305 ? -14.825 5.628 9.393 1.00 97.62 305 TRP A N 1
ATOM 2482 C CA . TRP A 1 305 ? -15.112 5.095 10.729 1.00 97.62 305 TRP A CA 1
ATOM 2483 C C . TRP A 1 305 ? -15.057 3.568 10.745 1.00 97.62 305 TRP A C 1
ATOM 2485 O O . TRP A 1 305 ? -15.800 2.909 10.020 1.00 97.62 305 TRP A O 1
ATOM 2495 N N . LEU A 1 306 ? -14.244 2.997 11.633 1.00 96.62 306 LEU A N 1
ATOM 2496 C CA . LEU A 1 306 ? -14.191 1.561 11.904 1.00 96.62 306 LEU A CA 1
ATOM 2497 C C . LEU A 1 306 ? -14.579 1.317 13.361 1.00 96.62 306 LEU A C 1
ATOM 2499 O O . LEU A 1 306 ? -13.907 1.798 14.268 1.00 96.62 306 LEU A O 1
ATOM 2503 N N . SER A 1 307 ? -15.679 0.604 13.611 1.00 94.38 307 SER A N 1
ATOM 2504 C CA . SER A 1 307 ? -16.155 0.301 14.977 1.00 94.38 307 SER A CA 1
ATOM 2505 C C . SER A 1 307 ? -16.232 1.536 15.900 1.00 94.38 307 SER A C 1
ATOM 2507 O O . SER A 1 307 ? -15.914 1.470 17.087 1.00 94.38 307 SER A O 1
ATOM 2509 N N . GLY A 1 308 ? -16.622 2.689 15.343 1.00 95.31 308 GLY A N 1
ATOM 2510 C CA . GLY A 1 308 ? -16.733 3.958 16.070 1.00 95.31 308 GLY A CA 1
ATOM 2511 C C . GLY A 1 308 ? -15.411 4.693 16.329 1.00 95.31 308 GLY A C 1
ATOM 2512 O O . GLY A 1 308 ? -15.430 5.674 17.071 1.00 95.31 308 GLY A O 1
ATOM 2513 N N . VAL A 1 309 ? -14.299 4.248 15.741 1.00 97.81 309 VAL A N 1
ATOM 2514 C CA . VAL A 1 309 ? -12.988 4.918 15.745 1.00 97.81 309 VAL A CA 1
ATOM 2515 C C . VAL A 1 309 ? -12.730 5.511 14.358 1.00 97.81 309 VAL A C 1
ATOM 2517 O O . VAL A 1 309 ? -12.906 4.812 13.362 1.00 97.81 309 VAL A O 1
ATOM 2520 N N . LEU A 1 310 ? -12.327 6.780 14.278 1.00 98.38 310 LEU A N 1
ATOM 2521 C CA . LEU A 1 310 ? -11.972 7.420 13.007 1.00 98.38 310 LEU A CA 1
ATOM 2522 C C . LEU A 1 310 ? -10.587 6.946 12.563 1.00 98.38 310 LEU A C 1
ATOM 2524 O O . LEU A 1 310 ? -9.605 7.157 13.263 1.00 98.38 310 LEU A O 1
ATOM 2528 N N . VAL A 1 311 ? -10.492 6.300 11.415 1.00 98.44 311 VAL A N 1
ATOM 2529 C CA . VAL A 1 311 ? -9.225 5.893 10.809 1.00 98.44 311 VAL A CA 1
ATOM 2530 C C . VAL A 1 311 ? -8.840 6.932 9.767 1.00 98.44 311 VAL A C 1
ATOM 2532 O O . VAL A 1 311 ? -9.657 7.250 8.906 1.00 98.44 311 VAL A O 1
ATOM 2535 N N . TYR A 1 312 ? -7.610 7.438 9.845 1.00 98.31 312 TYR A N 1
ATOM 2536 C CA . TYR A 1 312 ? -7.033 8.377 8.888 1.00 98.31 312 TYR A CA 1
ATOM 2537 C C . TYR A 1 312 ? -5.720 7.830 8.336 1.00 98.31 312 TYR A C 1
ATOM 2539 O O . TYR A 1 312 ? -4.767 7.588 9.080 1.00 98.31 312 TYR A O 1
ATOM 2547 N N . LEU A 1 313 ? -5.690 7.610 7.027 1.00 97.88 313 LEU A N 1
ATOM 2548 C CA . LEU A 1 313 ? -4.548 7.067 6.316 1.00 97.88 313 LEU A CA 1
ATOM 2549 C C . LEU A 1 313 ? -3.590 8.192 5.923 1.00 97.88 313 LEU A C 1
ATOM 2551 O O . LEU A 1 313 ? -3.986 9.238 5.397 1.00 97.88 313 LEU A O 1
ATOM 2555 N N . VAL A 1 314 ? -2.305 7.952 6.143 1.00 96.31 314 VAL A N 1
ATOM 2556 C CA . VAL A 1 314 ? -1.213 8.835 5.731 1.00 96.31 314 VAL A CA 1
ATOM 2557 C C . VAL A 1 314 ? -0.092 7.997 5.137 1.00 96.31 314 VAL A C 1
ATOM 2559 O O . VAL A 1 314 ? 0.153 6.880 5.585 1.00 96.31 314 VAL A O 1
ATOM 2562 N N . LEU A 1 315 ? 0.590 8.523 4.122 1.00 93.12 315 LEU A N 1
ATOM 2563 C CA . LEU A 1 315 ? 1.693 7.798 3.489 1.00 93.12 315 LEU A CA 1
ATOM 2564 C C . LEU A 1 315 ? 2.898 7.689 4.428 1.00 93.12 315 LEU A C 1
ATOM 2566 O O . LEU A 1 315 ? 3.528 6.640 4.499 1.00 93.12 315 LEU A O 1
ATOM 2570 N N . GLU A 1 316 ? 3.169 8.742 5.205 1.00 91.38 316 GLU A N 1
ATOM 2571 C CA . GLU A 1 316 ? 4.363 8.834 6.040 1.00 91.38 316 GLU A CA 1
ATOM 2572 C C . GLU A 1 316 ? 4.076 9.484 7.406 1.00 91.38 316 GLU A C 1
ATOM 2574 O O . GLU A 1 316 ? 3.290 10.423 7.523 1.00 91.38 316 GLU A O 1
ATOM 2579 N N . LEU A 1 317 ? 4.756 8.995 8.450 1.00 93.69 317 LEU A N 1
ATOM 2580 C CA . LEU A 1 317 ? 4.778 9.560 9.812 1.00 93.69 317 LEU A CA 1
ATOM 2581 C C . LEU A 1 317 ? 6.233 9.732 10.310 1.00 93.69 317 LEU A C 1
ATOM 2583 O O . LEU A 1 317 ? 6.566 9.490 11.482 1.00 93.69 317 LEU A O 1
ATOM 2587 N N . GLY A 1 318 ? 7.135 10.081 9.387 1.00 89.88 318 GLY A N 1
ATOM 2588 C CA . GLY A 1 318 ? 8.585 10.129 9.593 1.00 89.88 318 GLY A CA 1
ATOM 2589 C C . GLY A 1 318 ? 9.059 11.307 10.445 1.00 89.88 318 GLY A C 1
ATOM 2590 O O . GLY A 1 318 ? 9.992 11.157 11.242 1.00 89.88 318 GLY A O 1
ATOM 2591 N N . THR A 1 319 ? 8.364 12.444 10.385 1.00 92.69 319 THR A N 1
ATOM 2592 C CA . THR A 1 319 ? 8.727 13.680 11.098 1.00 92.69 319 THR A CA 1
ATOM 2593 C C . THR A 1 319 ? 7.653 14.093 12.105 1.00 92.69 319 THR A C 1
ATOM 2595 O O . THR A 1 319 ? 6.504 13.663 12.028 1.00 92.69 319 THR A O 1
ATOM 2598 N N . GLU A 1 320 ? 8.029 14.923 13.081 1.00 95.12 320 GLU A N 1
ATOM 2599 C CA . GLU A 1 320 ? 7.071 15.468 14.053 1.00 95.12 320 GLU A CA 1
ATOM 2600 C C . GLU A 1 320 ? 6.064 16.416 13.385 1.00 95.12 320 GLU A C 1
ATOM 2602 O O . GLU A 1 320 ? 4.888 16.404 13.733 1.00 95.12 320 GLU A O 1
ATOM 2607 N N . ALA A 1 321 ? 6.499 17.177 12.376 1.00 96.12 321 ALA A N 1
ATOM 2608 C CA . ALA A 1 321 ? 5.627 18.075 11.626 1.00 96.12 321 ALA A CA 1
ATOM 2609 C C . ALA A 1 321 ? 4.496 17.300 10.923 1.00 96.12 321 ALA A C 1
ATOM 2611 O O . ALA A 1 321 ? 3.330 17.642 11.092 1.00 96.12 321 ALA A O 1
ATOM 2612 N N . LEU A 1 322 ? 4.810 16.188 10.244 1.00 95.81 322 LEU A N 1
ATOM 2613 C CA . LEU A 1 322 ? 3.797 15.327 9.614 1.00 95.81 322 LEU A CA 1
ATOM 2614 C C . LEU A 1 322 ? 2.809 14.730 10.629 1.00 95.81 322 LEU A C 1
ATOM 2616 O O . LEU A 1 322 ? 1.621 14.602 10.345 1.00 95.81 322 LEU A O 1
ATOM 2620 N N . VAL A 1 323 ? 3.277 14.380 11.833 1.00 97.56 323 VAL A N 1
ATOM 2621 C CA . VAL A 1 323 ? 2.397 13.895 12.909 1.00 97.56 323 VAL A CA 1
ATOM 2622 C C . VAL A 1 323 ? 1.432 14.988 13.360 1.00 97.56 323 VAL A C 1
ATOM 2624 O O . VAL A 1 323 ? 0.237 14.731 13.492 1.00 97.56 323 VAL A O 1
ATOM 2627 N N . GLN A 1 324 ? 1.938 16.196 13.607 1.00 98.19 324 GLN A N 1
ATOM 2628 C CA . GLN A 1 324 ? 1.127 17.328 14.052 1.00 98.19 324 GLN A CA 1
ATOM 2629 C C . GLN A 1 324 ? 0.085 17.724 13.004 1.00 98.19 324 GLN A C 1
ATOM 2631 O O . GLN A 1 324 ? -1.080 17.908 13.352 1.00 98.19 324 GLN A O 1
ATOM 2636 N N . ASP A 1 325 ? 0.493 17.793 11.737 1.00 98.06 325 ASP A N 1
ATOM 2637 C CA . ASP A 1 325 ? -0.377 18.040 10.586 1.00 98.06 325 ASP A CA 1
ATOM 2638 C C . ASP A 1 325 ? -1.517 17.013 10.509 1.00 98.06 325 ASP A C 1
ATOM 2640 O O . ASP A 1 325 ? -2.694 17.373 10.542 1.00 98.06 325 ASP A O 1
ATOM 2644 N N . ALA A 1 326 ? -1.190 15.720 10.581 1.00 98.06 326 ALA A N 1
ATOM 2645 C CA . ALA A 1 326 ? -2.197 14.666 10.563 1.00 98.06 326 ALA A CA 1
ATOM 2646 C C . ALA A 1 326 ? -3.147 14.706 11.781 1.00 98.06 326 ALA A C 1
ATOM 2648 O O . ALA A 1 326 ? -4.327 14.369 11.658 1.00 98.06 326 ALA A O 1
ATOM 2649 N N . ILE A 1 327 ? -2.672 15.125 12.962 1.00 98.69 327 ILE A N 1
ATOM 2650 C CA . ILE A 1 327 ? -3.526 15.325 14.147 1.00 98.69 327 ILE A CA 1
ATOM 2651 C C . ILE A 1 327 ? -4.504 16.485 13.930 1.00 98.69 327 ILE A C 1
ATOM 2653 O O . ILE A 1 327 ? -5.674 16.365 14.310 1.00 98.69 327 ILE A O 1
ATOM 2657 N N . ILE A 1 328 ? -4.049 17.584 13.318 1.00 98.44 328 ILE A N 1
ATOM 2658 C CA . ILE A 1 328 ? -4.905 18.722 12.961 1.00 98.44 328 ILE A CA 1
ATOM 2659 C C . ILE A 1 328 ? -6.019 18.263 12.022 1.00 98.44 328 ILE A C 1
ATOM 2661 O O . ILE A 1 328 ? -7.193 18.494 12.326 1.00 98.44 328 ILE A O 1
ATOM 2665 N N . ASP A 1 329 ? -5.669 17.551 10.952 1.00 98.19 329 ASP A N 1
ATOM 2666 C CA . ASP A 1 329 ? -6.625 17.029 9.975 1.00 98.19 329 ASP A CA 1
ATOM 2667 C C . ASP A 1 329 ? -7.675 16.120 10.617 1.00 98.19 329 ASP A C 1
ATOM 2669 O O . ASP A 1 329 ? -8.875 16.289 10.399 1.00 98.19 329 ASP A O 1
ATOM 2673 N N . VAL A 1 330 ? -7.247 15.166 11.447 1.00 98.31 330 VAL A N 1
ATOM 2674 C CA . VAL A 1 330 ? -8.162 14.239 12.127 1.00 98.31 330 VAL A CA 1
ATOM 2675 C C . VAL A 1 330 ? -9.127 14.971 13.050 1.00 98.31 330 VAL A C 1
ATOM 2677 O O . VAL A 1 330 ? -10.323 14.667 13.052 1.00 98.31 330 VAL A O 1
ATOM 2680 N N . ALA A 1 331 ? -8.631 15.936 13.829 1.00 98.38 331 ALA A N 1
ATOM 2681 C CA . ALA A 1 331 ? -9.470 16.728 14.720 1.00 98.38 331 ALA A CA 1
ATOM 2682 C C . ALA A 1 331 ? -10.496 17.556 13.935 1.00 98.38 331 ALA A C 1
ATOM 2684 O O . ALA A 1 331 ? -11.665 17.602 14.318 1.00 98.38 331 ALA A O 1
ATOM 2685 N N . GLN A 1 332 ? -10.081 18.174 12.826 1.00 98.00 332 GLN A N 1
ATOM 2686 C CA . GLN A 1 332 ? -10.968 18.951 11.961 1.00 98.00 332 GLN A CA 1
ATOM 2687 C C . GLN A 1 332 ? -12.029 18.076 11.288 1.00 98.00 332 GLN A C 1
ATOM 2689 O O . GLN A 1 332 ? -13.205 18.429 11.333 1.00 98.00 332 GLN A O 1
ATOM 2694 N N . ARG A 1 333 ? -11.645 16.921 10.728 1.00 97.69 333 ARG A N 1
ATOM 2695 C CA . ARG A 1 333 ? -12.567 15.998 10.044 1.00 97.69 333 ARG A CA 1
ATOM 2696 C C . ARG A 1 333 ? -13.630 15.432 10.979 1.00 97.69 333 ARG A C 1
ATOM 2698 O O . ARG A 1 333 ? -14.810 15.460 10.657 1.00 97.69 333 ARG A O 1
ATOM 2705 N N . GLY A 1 334 ? -13.251 14.959 12.167 1.00 97.69 334 GLY A N 1
ATOM 2706 C CA . GLY A 1 334 ? -14.258 14.441 13.098 1.00 97.69 334 GLY A CA 1
ATOM 2707 C C . GLY A 1 334 ? -15.215 15.525 13.611 1.00 97.69 334 GLY A C 1
ATOM 2708 O O . GLY A 1 334 ? -16.410 15.262 13.752 1.00 97.69 334 GLY A O 1
ATOM 2709 N N . ARG A 1 335 ? -14.728 16.759 13.822 1.00 97.25 335 ARG A N 1
ATOM 2710 C CA . ARG A 1 335 ? -15.571 17.900 14.222 1.00 97.25 335 ARG A CA 1
ATOM 2711 C C . ARG A 1 335 ? -16.488 18.383 13.102 1.00 97.25 335 ARG A C 1
ATOM 2713 O O . ARG A 1 335 ? -17.641 18.697 13.377 1.00 97.25 335 ARG A O 1
ATOM 2720 N N . SER A 1 336 ? -16.027 18.410 11.850 1.00 97.12 336 SER A N 1
ATOM 2721 C CA . SER A 1 336 ? -16.879 18.788 10.712 1.00 97.12 336 SER A CA 1
ATOM 2722 C C . SER A 1 336 ? -18.020 17.791 10.476 1.00 97.12 336 SER A C 1
ATOM 2724 O O . SER A 1 336 ? -19.070 18.172 9.968 1.00 97.12 336 SER A O 1
ATOM 2726 N N . GLU A 1 337 ? -17.862 16.545 10.926 1.00 97.31 337 GLU A N 1
ATOM 2727 C CA . GLU A 1 337 ? -18.920 15.529 10.979 1.00 97.31 337 GLU A CA 1
ATOM 2728 C C . GLU A 1 337 ? -19.795 15.603 12.253 1.00 97.31 337 GLU A C 1
ATOM 2730 O O . GLU A 1 337 ? -20.618 14.719 12.504 1.00 97.31 337 GLU A O 1
ATOM 2735 N N . GLY A 1 338 ? -19.633 16.645 13.077 1.00 96.62 338 GLY A N 1
ATOM 2736 C CA . GLY A 1 338 ? -20.445 16.904 14.270 1.00 96.62 338 GLY A CA 1
ATOM 2737 C C . GLY A 1 338 ? -20.048 16.101 15.513 1.00 96.62 338 GLY A C 1
ATOM 2738 O O . GLY A 1 338 ? -20.859 15.956 16.430 1.00 96.62 338 GLY A O 1
ATOM 2739 N N . ARG A 1 339 ? -18.830 15.543 15.566 1.00 96.50 339 ARG A N 1
ATOM 2740 C CA . ARG A 1 339 ? -18.329 14.815 16.742 1.00 96.50 339 ARG A CA 1
ATOM 2741 C C . ARG A 1 339 ? -17.313 15.655 17.507 1.00 96.50 339 ARG A C 1
ATOM 2743 O O . ARG A 1 339 ? -16.157 15.760 17.111 1.00 96.50 339 ARG A O 1
ATOM 2750 N N . GLU A 1 340 ? -17.736 16.172 18.656 1.00 95.62 340 GLU A N 1
ATOM 2751 C CA . GLU A 1 340 ? -16.857 16.921 19.568 1.00 95.62 340 GLU A CA 1
ATOM 2752 C C . GLU A 1 340 ? -15.903 16.010 20.353 1.00 95.62 340 GLU A C 1
ATOM 2754 O O . GLU A 1 340 ? -14.767 16.380 20.645 1.00 95.62 340 GLU A O 1
ATOM 2759 N N . GLU A 1 341 ? -16.336 14.780 20.652 1.00 97.50 341 GLU A N 1
ATOM 2760 C CA . GLU A 1 341 ? -15.524 13.786 21.351 1.00 97.50 341 GLU A CA 1
ATOM 2761 C C . GLU A 1 341 ? -15.463 12.465 20.587 1.00 97.50 341 GLU A C 1
ATOM 2763 O O . GLU A 1 341 ? -16.481 11.803 20.362 1.00 97.50 341 GLU A O 1
ATOM 2768 N N . PHE A 1 342 ? -14.257 12.019 20.241 1.00 97.56 342 PHE A N 1
ATOM 2769 C CA . PHE A 1 342 ? -14.063 10.747 19.549 1.00 97.56 342 PHE A CA 1
ATOM 2770 C C . PHE A 1 342 ? -12.644 10.200 19.711 1.00 97.56 342 PHE A C 1
ATOM 2772 O O . PHE A 1 342 ? -11.724 10.872 20.178 1.00 97.56 342 PHE A O 1
ATOM 2779 N N . SER A 1 343 ? -12.478 8.934 19.342 1.00 98.00 343 SER A N 1
ATOM 2780 C CA . SER A 1 343 ? -11.178 8.283 19.219 1.00 98.00 343 SER A CA 1
ATOM 2781 C C . SER A 1 343 ? -10.838 8.105 17.749 1.00 98.00 343 SER A C 1
ATOM 2783 O O . SER A 1 343 ? -11.726 7.846 16.936 1.00 98.00 343 SER A O 1
ATOM 2785 N N . ALA A 1 344 ? -9.557 8.225 17.426 1.00 98.44 344 ALA A N 1
ATOM 2786 C CA . ALA A 1 344 ? -9.051 8.099 16.076 1.00 98.44 344 ALA A CA 1
ATOM 2787 C C . ALA A 1 344 ? -7.699 7.373 16.034 1.00 98.44 344 ALA A C 1
ATOM 2789 O O . ALA A 1 344 ? -6.988 7.283 17.038 1.00 98.44 344 ALA A O 1
ATOM 2790 N N . ILE A 1 345 ? -7.358 6.850 14.861 1.00 98.44 345 ILE A N 1
ATOM 2791 C CA . ILE A 1 345 ? -6.078 6.227 14.537 1.00 98.44 345 ILE A CA 1
ATOM 2792 C C . ILE A 1 345 ? -5.564 6.898 13.268 1.00 98.44 345 ILE A C 1
ATOM 2794 O O . ILE A 1 345 ? -6.190 6.783 12.218 1.00 98.44 345 ILE A O 1
ATOM 2798 N N . ILE A 1 346 ? -4.418 7.564 13.369 1.00 98.44 346 ILE A N 1
ATOM 2799 C CA . ILE A 1 346 ? -3.639 8.002 12.208 1.00 98.44 346 ILE A CA 1
ATOM 2800 C C . ILE A 1 346 ? -2.653 6.886 11.895 1.00 98.44 346 ILE A C 1
ATOM 2802 O O . ILE A 1 346 ? -1.957 6.428 12.805 1.00 98.44 346 ILE A O 1
ATOM 2806 N N . VAL A 1 347 ? -2.594 6.424 10.651 1.00 97.62 347 VAL A N 1
ATOM 2807 C CA . VAL A 1 347 ? -1.844 5.212 10.308 1.00 97.62 347 VAL A CA 1
ATOM 2808 C C . VAL A 1 347 ? -1.169 5.295 8.938 1.00 97.62 347 VAL A C 1
ATOM 2810 O O . VAL A 1 347 ? -1.795 5.672 7.950 1.00 97.62 347 VAL A O 1
ATOM 2813 N N . SER A 1 348 ? 0.108 4.910 8.907 1.00 95.19 348 SER A N 1
ATOM 2814 C CA . SER A 1 348 ? 0.882 4.552 7.713 1.00 95.19 348 SER A CA 1
ATOM 2815 C C . SER A 1 348 ? 1.119 3.036 7.678 1.00 95.19 348 SER A C 1
ATOM 2817 O O . SER A 1 348 ? 0.630 2.298 8.535 1.00 95.19 348 SER A O 1
ATOM 2819 N N . VAL A 1 349 ? 1.886 2.540 6.703 1.00 91.44 349 VAL A N 1
ATOM 2820 C CA . VAL A 1 349 ? 2.245 1.112 6.647 1.00 91.44 349 VAL A CA 1
ATOM 2821 C C . VAL A 1 349 ? 3.006 0.675 7.905 1.00 91.44 349 VAL A C 1
ATOM 2823 O O . VAL A 1 349 ? 2.724 -0.381 8.467 1.00 91.44 349 VAL A O 1
ATOM 2826 N N . ASP A 1 350 ? 3.961 1.482 8.366 1.00 91.44 350 ASP A N 1
ATOM 2827 C CA . ASP A 1 350 ? 4.911 1.109 9.415 1.00 91.44 350 ASP A CA 1
ATOM 2828 C C . ASP A 1 350 ? 4.619 1.739 10.786 1.00 91.44 350 ASP A C 1
ATOM 2830 O O . ASP A 1 350 ? 5.160 1.279 11.799 1.00 91.44 350 ASP A O 1
ATOM 2834 N N . ARG A 1 351 ? 3.776 2.778 10.858 1.00 94.50 351 ARG A N 1
ATOM 2835 C CA . ARG A 1 351 ? 3.563 3.589 12.064 1.00 94.50 351 ARG A CA 1
ATOM 2836 C C . ARG A 1 351 ? 2.098 3.923 12.303 1.00 94.50 351 ARG A C 1
ATOM 2838 O O . ARG A 1 351 ? 1.297 4.035 11.385 1.00 94.50 351 ARG A O 1
ATOM 2845 N N . ALA A 1 352 ? 1.767 4.143 13.570 1.00 97.00 352 ALA A N 1
ATOM 2846 C CA . ALA A 1 352 ? 0.461 4.631 13.988 1.00 97.00 352 ALA A CA 1
ATOM 2847 C C . ALA A 1 352 ? 0.569 5.681 15.099 1.00 97.00 352 ALA A C 1
ATOM 2849 O O . ALA A 1 352 ? 1.498 5.663 15.909 1.00 97.00 352 ALA A O 1
ATOM 2850 N N . VAL A 1 353 ? -0.421 6.564 15.175 1.00 97.88 353 VAL A N 1
ATOM 2851 C CA . VAL A 1 353 ? -0.648 7.487 16.292 1.00 97.88 353 VAL A CA 1
ATOM 2852 C C . VAL A 1 353 ? -2.093 7.325 16.741 1.00 97.88 353 VAL A C 1
ATOM 2854 O O . VAL A 1 353 ? -3.022 7.450 15.941 1.00 97.88 353 VAL A O 1
ATOM 2857 N N . LEU A 1 354 ? -2.295 7.027 18.024 1.00 98.06 354 LEU A N 1
ATOM 2858 C CA . LEU A 1 354 ? -3.635 6.941 18.597 1.00 98.06 354 LEU A CA 1
ATOM 2859 C C . LEU A 1 354 ? -4.027 8.321 19.095 1.00 98.06 354 LEU A C 1
ATOM 2861 O O . LEU A 1 354 ? -3.260 8.944 19.827 1.00 98.06 354 LEU A O 1
ATOM 2865 N N . VAL A 1 355 ? -5.217 8.778 18.723 1.00 98.44 355 VAL A N 1
ATOM 2866 C CA . VAL A 1 355 ? -5.712 10.117 19.036 1.00 98.44 355 VAL A CA 1
ATOM 2867 C C . VAL A 1 355 ? -7.044 10.009 19.767 1.00 98.44 355 VAL A C 1
ATOM 2869 O O . VAL A 1 355 ? -7.892 9.162 19.480 1.00 98.44 355 VAL A O 1
ATOM 2872 N N . ARG A 1 356 ? -7.245 10.888 20.739 1.00 98.12 356 ARG A N 1
ATOM 2873 C CA . ARG A 1 356 ? -8.512 11.114 21.414 1.00 98.12 356 ARG A CA 1
ATOM 2874 C C . ARG A 1 356 ? -8.808 12.602 21.376 1.00 98.12 356 ARG A C 1
ATOM 2876 O O . ARG A 1 356 ? -8.117 13.390 22.015 1.00 98.12 356 ARG A O 1
ATOM 2883 N N . VAL A 1 357 ? -9.848 12.959 20.642 1.00 98.19 357 VAL A N 1
ATOM 2884 C CA . VAL A 1 357 ? -10.368 14.320 20.589 1.00 98.19 357 VAL A CA 1
ATOM 2885 C C . VAL A 1 357 ? -11.393 14.471 21.705 1.00 98.19 357 VAL A C 1
ATOM 2887 O O . VAL A 1 357 ? -12.243 13.597 21.905 1.00 98.19 357 VAL A O 1
ATOM 2890 N N . LEU A 1 358 ? -11.233 15.534 22.481 1.00 97.12 358 LEU A N 1
ATOM 2891 C CA . LEU A 1 358 ? -12.086 15.942 23.587 1.00 97.12 358 LEU A CA 1
ATOM 2892 C C . LEU A 1 358 ? -12.641 17.340 23.287 1.00 97.12 358 LEU A C 1
ATOM 2894 O O . LEU A 1 358 ? -12.118 18.051 22.420 1.00 97.12 358 LEU A O 1
ATOM 2898 N N . ASP A 1 359 ? -13.629 17.763 24.071 1.00 95.00 359 ASP A N 1
ATOM 2899 C CA . ASP A 1 359 ? -14.084 19.150 24.064 1.00 95.00 359 ASP A CA 1
ATOM 2900 C C . ASP A 1 359 ? -12.918 20.093 24.426 1.00 95.00 359 ASP A C 1
ATOM 2902 O O . ASP A 1 359 ? -12.358 20.041 25.524 1.00 95.00 359 ASP A O 1
ATOM 2906 N N . GLY A 1 360 ? -12.480 20.889 23.447 1.00 93.12 360 GLY A N 1
ATOM 2907 C CA . GLY A 1 360 ? -11.382 21.852 23.583 1.00 93.12 360 GLY A CA 1
ATOM 2908 C C . GLY A 1 360 ? -9.966 21.280 23.756 1.00 93.12 360 GLY A C 1
ATOM 2909 O O . GLY A 1 360 ? -9.044 22.056 24.009 1.00 93.12 360 GLY A O 1
ATOM 2910 N N . ALA A 1 361 ? -9.751 19.964 23.639 1.00 97.94 361 ALA A N 1
ATOM 2911 C CA . ALA A 1 361 ? -8.421 19.367 23.811 1.00 97.94 361 ALA A CA 1
ATOM 2912 C C . ALA A 1 361 ? -8.184 18.140 22.922 1.00 97.94 361 ALA A C 1
ATOM 2914 O O . ALA A 1 361 ? -9.117 17.451 22.508 1.00 97.94 361 ALA A O 1
ATOM 2915 N N . VAL A 1 362 ? -6.914 17.821 22.673 1.00 98.38 362 VAL A N 1
ATOM 2916 C CA . VAL A 1 362 ? -6.508 16.594 21.977 1.00 98.38 362 VAL A CA 1
ATOM 2917 C C . VAL A 1 362 ? -5.489 15.837 22.819 1.00 98.38 362 VAL A C 1
ATOM 2919 O O . VAL A 1 362 ? -4.505 16.389 23.301 1.00 98.38 362 VAL A O 1
ATOM 2922 N N . GLN A 1 363 ? -5.716 14.541 23.004 1.00 98.31 363 GLN A N 1
ATOM 2923 C CA . GLN A 1 363 ? -4.734 13.632 23.587 1.00 98.31 363 GLN A CA 1
ATOM 2924 C C . GLN A 1 363 ? -4.237 12.695 22.499 1.00 98.31 363 GLN A C 1
ATOM 2926 O O . GLN A 1 363 ? -5.041 12.188 21.720 1.00 98.31 363 GLN A O 1
ATOM 2931 N N . HIS A 1 364 ? -2.944 12.417 22.447 1.00 98.12 364 HIS A N 1
ATOM 2932 C CA . HIS A 1 364 ? -2.418 11.463 21.478 1.00 98.12 364 HIS A CA 1
ATOM 2933 C C . HIS A 1 364 ? -1.198 10.727 22.016 1.00 98.12 364 HIS A C 1
ATOM 2935 O O . HIS A 1 364 ? -0.562 11.147 22.980 1.00 98.12 364 HIS A O 1
ATOM 2941 N N . THR A 1 365 ? -0.869 9.595 21.409 1.00 97.50 365 THR A N 1
ATOM 2942 C CA . THR A 1 365 ? 0.361 8.874 21.736 1.00 97.50 365 THR A CA 1
ATOM 2943 C C . THR A 1 365 ? 1.554 9.472 21.003 1.00 97.50 365 THR A C 1
ATOM 2945 O O . THR A 1 365 ? 1.415 10.209 20.024 1.00 97.50 365 THR A O 1
ATOM 2948 N N . ARG A 1 366 ? 2.760 9.079 21.418 1.00 96.06 366 ARG A N 1
ATOM 2949 C CA . ARG A 1 366 ? 3.908 9.117 20.504 1.00 96.06 366 ARG A CA 1
ATOM 2950 C C . ARG A 1 366 ? 3.658 8.183 19.314 1.00 96.06 366 ARG A C 1
ATOM 2952 O O . ARG A 1 366 ? 2.763 7.333 19.355 1.00 96.06 366 ARG A O 1
ATOM 2959 N N . ARG A 1 367 ? 4.479 8.321 18.273 1.00 95.00 367 ARG A N 1
ATOM 2960 C CA . ARG A 1 367 ? 4.506 7.396 17.134 1.00 95.00 367 ARG A CA 1
ATOM 2961 C C . ARG A 1 367 ? 4.770 5.974 17.623 1.00 95.00 367 ARG A C 1
ATOM 2963 O O . ARG A 1 367 ? 5.773 5.714 18.285 1.00 95.00 367 ARG A O 1
ATOM 2970 N N . LEU A 1 368 ? 3.862 5.070 17.292 1.00 94.50 368 LEU A N 1
ATOM 2971 C CA . LEU A 1 368 ? 3.949 3.649 17.587 1.00 94.50 368 LEU A CA 1
ATOM 2972 C C . LEU A 1 368 ? 4.407 2.920 16.325 1.00 94.50 368 LEU A C 1
ATOM 2974 O O . LEU A 1 368 ? 3.913 3.217 15.241 1.00 94.50 368 LEU A O 1
ATOM 2978 N N . ARG A 1 369 ? 5.330 1.963 16.446 1.00 91.44 369 ARG A N 1
ATOM 2979 C CA . ARG A 1 369 ? 5.757 1.129 15.311 1.00 91.44 369 ARG A CA 1
ATOM 2980 C C . ARG A 1 369 ? 4.748 0.002 15.104 1.00 91.44 369 ARG A C 1
ATOM 2982 O O . ARG A 1 369 ? 4.612 -0.842 15.987 1.00 91.44 369 ARG A O 1
ATOM 2989 N N . LEU A 1 370 ? 4.049 -0.022 13.976 1.00 88.38 370 LEU A N 1
ATOM 2990 C CA . LEU A 1 370 ? 3.159 -1.125 13.597 1.00 88.38 370 LEU A CA 1
ATOM 2991 C C . LEU A 1 370 ? 3.947 -2.360 13.185 1.00 88.38 370 LEU A C 1
ATOM 2993 O O . LEU A 1 370 ? 3.622 -3.474 13.590 1.00 88.38 370 LEU A O 1
ATOM 2997 N N . ILE A 1 371 ? 4.995 -2.139 12.397 1.00 85.00 371 ILE A N 1
ATOM 2998 C CA . ILE A 1 371 ? 5.840 -3.184 11.841 1.00 85.00 371 ILE A CA 1
ATOM 2999 C C . ILE A 1 371 ? 7.282 -2.846 12.209 1.00 85.00 371 ILE A C 1
ATOM 3001 O O . ILE A 1 371 ? 7.738 -1.712 12.060 1.00 85.00 371 ILE A O 1
ATOM 3005 N N . HIS A 1 372 ? 8.024 -3.837 12.702 1.00 75.88 372 HIS A N 1
ATOM 3006 C CA . HIS A 1 372 ? 9.480 -3.718 12.752 1.00 75.88 372 HIS A CA 1
ATOM 3007 C C . HIS A 1 372 ? 9.971 -3.913 11.331 1.00 75.88 372 HIS A C 1
ATOM 3009 O O . HIS A 1 372 ? 10.076 -5.039 10.853 1.00 75.88 372 HIS A O 1
ATOM 3015 N N . ARG A 1 373 ? 10.249 -2.800 10.661 1.00 68.81 373 ARG A N 1
ATOM 3016 C CA . ARG A 1 373 ? 11.103 -2.834 9.492 1.00 68.81 373 ARG A CA 1
ATOM 3017 C C . ARG A 1 373 ? 12.483 -3.202 10.018 1.00 68.81 373 ARG A C 1
ATOM 3019 O O . ARG A 1 373 ? 13.184 -2.353 10.570 1.00 68.81 373 ARG A O 1
ATOM 3026 N N . GLU A 1 374 ? 12.865 -4.468 9.879 1.00 64.38 374 GLU A N 1
ATOM 3027 C CA . GLU A 1 374 ? 14.279 -4.727 9.658 1.00 64.38 374 GLU A CA 1
ATOM 3028 C C . GLU A 1 374 ? 14.584 -3.887 8.425 1.00 64.38 374 GLU A C 1
ATOM 3030 O O . GLU A 1 374 ? 14.032 -4.147 7.353 1.00 64.38 374 GLU A O 1
ATOM 3035 N N . LEU A 1 375 ? 15.323 -2.782 8.602 1.00 57.38 375 LEU A N 1
ATOM 3036 C CA . LEU A 1 375 ? 15.941 -2.108 7.467 1.00 57.38 375 LEU A CA 1
ATOM 3037 C C . LEU A 1 375 ? 16.508 -3.255 6.657 1.00 57.38 375 LEU A C 1
ATOM 3039 O O . LEU A 1 375 ? 17.317 -3.996 7.225 1.00 57.38 375 LEU A O 1
ATOM 3043 N N . ARG A 1 376 ? 15.996 -3.475 5.429 1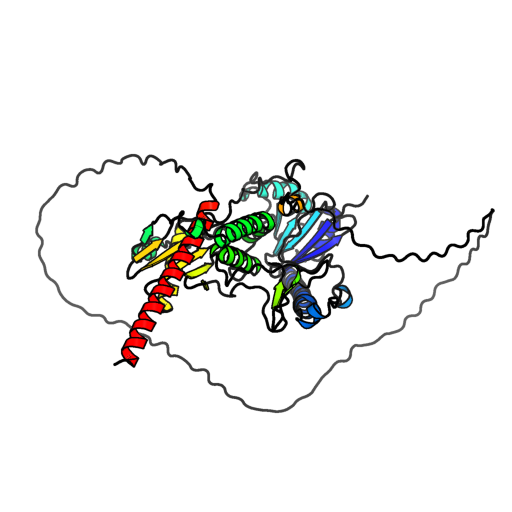.00 55.00 376 ARG A N 1
ATOM 3044 C CA . ARG A 1 376 ? 16.550 -4.490 4.530 1.00 55.00 376 ARG A CA 1
ATOM 3045 C C . ARG A 1 376 ? 18.043 -4.326 4.719 1.00 55.00 376 ARG A C 1
ATOM 3047 O O . ARG A 1 376 ? 18.530 -3.218 4.484 1.00 55.00 376 ARG A O 1
ATOM 3054 N N . GLN A 1 377 ? 18.734 -5.329 5.271 1.00 48.66 377 GLN A N 1
ATOM 3055 C CA . GLN A 1 377 ? 20.186 -5.299 5.226 1.00 48.66 377 GLN A CA 1
ATOM 3056 C C . GLN A 1 377 ? 20.425 -5.256 3.735 1.00 48.66 377 GLN A C 1
ATOM 3058 O O . GLN A 1 377 ? 20.109 -6.227 3.048 1.00 48.66 377 GLN A O 1
ATOM 3063 N N . ARG A 1 378 ? 20.712 -4.051 3.229 1.00 50.59 378 ARG A N 1
ATOM 3064 C CA . ARG A 1 378 ? 20.628 -3.742 1.815 1.00 50.59 378 ARG A CA 1
ATOM 3065 C C . ARG A 1 378 ? 21.828 -4.483 1.221 1.00 50.59 378 ARG A C 1
ATOM 3067 O O . ARG A 1 378 ? 22.935 -3.975 1.154 1.00 50.59 378 ARG A O 1
ATOM 3074 N N . GLY A 1 379 ? 21.616 -5.750 0.913 1.00 41.47 379 GLY A N 1
ATOM 3075 C CA . GLY A 1 379 ? 22.632 -6.716 0.568 1.00 41.47 379 GLY A CA 1
ATOM 3076 C C . GLY A 1 379 ? 21.919 -7.883 -0.081 1.00 41.47 379 GLY A C 1
ATOM 3077 O O . GLY A 1 379 ? 21.041 -8.503 0.517 1.00 41.47 379 GLY A O 1
ATOM 3078 N N . PHE A 1 380 ? 22.262 -8.142 -1.340 1.00 45.34 380 PHE A N 1
ATOM 3079 C CA . PHE A 1 380 ? 21.878 -9.378 -2.008 1.00 45.34 380 PHE A CA 1
ATOM 3080 C C . PHE A 1 380 ? 22.228 -10.544 -1.092 1.00 45.34 380 PHE A C 1
ATOM 3082 O O . PHE A 1 380 ? 23.326 -10.573 -0.534 1.00 45.34 380 PHE A O 1
ATOM 3089 N N . GLY A 1 381 ? 21.283 -11.466 -0.924 1.00 42.19 381 GLY A N 1
ATOM 3090 C CA . GLY A 1 381 ? 21.478 -12.635 -0.090 1.00 42.19 381 GLY A CA 1
ATOM 3091 C C . GLY A 1 381 ? 22.798 -13.318 -0.427 1.00 42.19 381 GLY A C 1
ATOM 3092 O O . GLY A 1 381 ? 22.967 -13.849 -1.520 1.00 42.19 381 GLY A O 1
ATOM 3093 N N . ASN A 1 382 ? 23.702 -13.363 0.547 1.00 39.34 382 ASN A N 1
ATOM 3094 C CA . ASN A 1 382 ? 24.394 -14.620 0.747 1.00 39.34 382 ASN A CA 1
ATOM 3095 C C . ASN A 1 382 ? 23.294 -15.623 1.120 1.00 39.34 382 ASN A C 1
ATOM 3097 O O . ASN A 1 382 ? 22.499 -15.366 2.029 1.00 39.34 382 ASN A O 1
ATOM 3101 N N . GLU A 1 383 ? 23.211 -16.716 0.365 1.00 44.28 383 GLU A N 1
ATOM 3102 C CA . GLU A 1 383 ? 22.164 -17.749 0.415 1.00 44.28 383 GLU A CA 1
ATOM 3103 C C . GLU A 1 383 ? 21.900 -18.328 1.820 1.00 44.28 383 GLU A C 1
ATOM 3105 O O . GLU A 1 383 ? 20.880 -18.975 2.042 1.00 44.28 383 GLU A O 1
ATOM 3110 N N . GLU A 1 384 ? 22.765 -18.066 2.800 1.00 44.25 384 GLU A N 1
ATOM 3111 C CA . GLU A 1 384 ? 22.701 -18.661 4.136 1.00 44.25 384 GLU A CA 1
ATOM 3112 C C . GLU A 1 384 ? 21.622 -18.068 5.065 1.00 44.25 384 GLU A C 1
ATOM 3114 O O . GLU A 1 384 ? 21.261 -18.714 6.048 1.00 44.25 384 GLU A O 1
ATOM 3119 N N . SER A 1 385 ? 21.057 -16.888 4.773 1.00 42.31 385 SER A N 1
ATOM 3120 C CA . SER A 1 385 ? 20.153 -16.200 5.723 1.00 42.31 385 SER A CA 1
ATOM 3121 C C . SER A 1 385 ? 18.655 -16.348 5.439 1.00 42.31 385 SER A C 1
ATOM 3123 O O . SER A 1 385 ? 17.833 -15.972 6.277 1.00 42.31 385 SER A O 1
ATOM 3125 N N . ARG A 1 386 ? 18.248 -16.918 4.296 1.00 43.34 386 ARG A N 1
ATOM 3126 C CA . ARG A 1 386 ? 16.831 -17.238 4.057 1.00 43.34 386 ARG A CA 1
ATOM 3127 C C . ARG A 1 386 ? 16.506 -18.566 4.736 1.00 43.34 386 ARG A C 1
ATOM 3129 O O . ARG A 1 386 ? 16.536 -19.620 4.111 1.00 43.34 386 ARG A O 1
ATOM 3136 N N . SER A 1 387 ? 16.182 -18.525 6.030 1.00 39.94 387 SER A N 1
ATOM 3137 C CA . SER A 1 387 ? 15.603 -19.686 6.712 1.00 39.94 387 SER A CA 1
ATOM 3138 C C . SER A 1 387 ? 14.355 -20.123 5.938 1.00 39.94 387 SER A C 1
ATOM 3140 O O . SER A 1 387 ? 13.371 -19.380 5.912 1.00 39.94 387 SER A O 1
ATOM 3142 N N . SER A 1 388 ? 14.383 -21.289 5.285 1.00 36.97 388 SER A N 1
ATOM 3143 C CA . SER A 1 388 ? 13.201 -21.835 4.620 1.00 36.97 388 SER A CA 1
ATOM 3144 C C . SER A 1 388 ? 12.095 -21.966 5.666 1.00 36.97 388 SER A C 1
ATOM 3146 O O . SER A 1 388 ? 12.215 -22.745 6.617 1.00 36.97 388 SER A O 1
ATOM 3148 N N . ILE A 1 389 ? 11.044 -21.161 5.539 1.00 41.19 389 ILE A N 1
ATOM 3149 C CA . ILE A 1 389 ? 9.899 -21.242 6.435 1.00 41.19 389 ILE A CA 1
ATOM 3150 C C . ILE A 1 389 ? 9.130 -22.495 6.037 1.00 41.19 389 ILE A C 1
ATOM 3152 O O . ILE A 1 389 ? 8.400 -22.513 5.052 1.00 41.19 389 ILE A O 1
ATOM 3156 N N . ASP A 1 390 ? 9.308 -23.541 6.831 1.00 39.78 390 ASP A N 1
ATOM 3157 C CA . ASP A 1 390 ? 8.491 -24.741 6.778 1.00 39.78 390 ASP A CA 1
ATOM 3158 C C . ASP A 1 390 ? 7.117 -24.409 7.385 1.00 39.78 390 ASP A C 1
ATOM 3160 O O . ASP A 1 390 ? 6.895 -24.530 8.594 1.00 39.78 390 ASP A O 1
ATOM 3164 N N . LEU A 1 391 ? 6.218 -23.864 6.558 1.00 37.56 391 LEU A N 1
ATOM 3165 C CA . LEU A 1 391 ? 4.855 -23.483 6.951 1.00 37.56 391 LEU A CA 1
ATOM 3166 C C . LEU A 1 391 ? 4.063 -24.681 7.505 1.00 37.56 391 LEU A C 1
ATOM 3168 O O . LEU A 1 391 ? 3.189 -24.483 8.351 1.00 37.56 391 LEU A O 1
ATOM 3172 N N . ASP A 1 392 ? 4.435 -25.910 7.139 1.00 39.41 392 ASP A N 1
ATOM 3173 C CA . ASP A 1 392 ? 3.824 -27.133 7.664 1.00 39.41 392 ASP A CA 1
ATOM 3174 C C . ASP A 1 392 ? 4.146 -27.351 9.155 1.00 39.41 392 ASP A C 1
ATOM 3176 O O . ASP A 1 392 ? 3.321 -27.886 9.902 1.00 39.41 392 ASP A O 1
ATOM 3180 N N . LYS A 1 393 ? 5.277 -26.828 9.653 1.00 44.53 393 LYS A N 1
ATOM 3181 C CA . LYS A 1 393 ? 5.635 -26.886 11.085 1.00 44.53 393 LYS A CA 1
ATOM 3182 C C . LYS A 1 393 ? 4.869 -25.894 11.963 1.00 44.53 393 LYS A C 1
ATOM 3184 O O . LYS A 1 393 ? 4.845 -26.063 13.181 1.00 44.53 393 LYS A O 1
ATOM 3189 N N . LEU A 1 394 ? 4.237 -24.873 11.382 1.00 34.59 394 LEU A N 1
ATOM 3190 C CA . LEU A 1 394 ? 3.391 -23.923 12.121 1.00 34.59 394 LEU A CA 1
ATOM 3191 C C . LEU A 1 394 ? 1.934 -24.396 12.245 1.00 34.59 394 LEU A C 1
ATOM 3193 O O . LEU A 1 394 ? 1.209 -23.890 13.099 1.00 34.59 394 LEU A O 1
ATOM 3197 N N . VAL A 1 395 ? 1.517 -25.381 11.441 1.00 40.34 395 VAL A N 1
ATOM 3198 C CA . VAL A 1 395 ? 0.142 -25.911 11.429 1.00 40.34 395 VAL A CA 1
ATOM 3199 C C . VAL A 1 395 ? 0.012 -27.236 12.198 1.00 40.34 395 VAL A C 1
ATOM 3201 O O . VAL A 1 395 ? -1.079 -27.558 12.663 1.00 40.34 395 VAL A O 1
ATOM 3204 N N . TYR A 1 396 ? 1.104 -27.969 12.443 1.00 36.34 396 TYR A N 1
ATOM 3205 C CA . TYR A 1 396 ? 1.076 -29.237 13.182 1.00 36.34 396 TYR A CA 1
ATOM 3206 C C . TYR A 1 396 ? 2.035 -29.249 14.379 1.00 36.34 396 TYR A C 1
ATOM 3208 O O . TYR A 1 396 ? 3.179 -29.675 14.293 1.00 36.34 396 TYR A O 1
ATOM 3216 N N . ASN A 1 397 ? 1.517 -28.842 15.538 1.00 29.55 397 ASN A N 1
ATOM 3217 C CA . ASN A 1 397 ? 2.009 -29.291 16.842 1.00 29.55 397 ASN A CA 1
ATOM 3218 C C . ASN A 1 397 ? 0.810 -29.541 17.769 1.00 29.55 397 ASN A C 1
ATOM 3220 O O . ASN A 1 397 ? 0.622 -28.907 18.804 1.00 29.55 397 ASN A O 1
ATOM 3224 N N . SER A 1 398 ? -0.043 -30.480 17.361 1.00 32.34 398 SER A N 1
ATOM 3225 C CA . SER A 1 398 ? -0.958 -31.173 18.263 1.00 32.34 398 SER A CA 1
ATOM 3226 C C . SER A 1 398 ? -0.564 -32.645 18.288 1.00 32.34 398 SER A C 1
ATOM 3228 O O . SER A 1 398 ? -1.089 -33.453 17.521 1.00 32.34 398 SER A O 1
ATOM 3230 N N . GLU A 1 399 ? 0.371 -33.010 19.166 1.00 31.28 399 GLU A N 1
ATOM 3231 C CA . GLU A 1 399 ? 0.556 -34.404 19.575 1.00 31.28 399 GLU A CA 1
ATOM 3232 C C . GLU A 1 399 ? -0.669 -34.849 20.390 1.00 31.28 399 GLU A C 1
ATOM 3234 O O . GLU A 1 399 ? -0.667 -34.921 21.616 1.00 31.28 399 GLU A O 1
ATOM 3239 N N . GLY A 1 400 ? -1.764 -35.113 19.682 1.00 29.69 400 GLY A N 1
ATOM 3240 C CA . GLY A 1 400 ? -2.959 -35.768 20.185 1.00 29.69 400 GLY A CA 1
ATOM 3241 C C . GLY A 1 400 ? -3.071 -37.131 19.526 1.00 29.69 400 GLY A C 1
ATOM 3242 O O . GLY A 1 400 ? -3.636 -37.255 18.443 1.00 29.69 400 GLY A O 1
ATOM 3243 N N . LYS A 1 401 ? -2.511 -38.155 20.175 1.00 31.56 401 LYS A N 1
ATOM 3244 C CA . LYS A 1 401 ? -2.704 -39.564 19.818 1.00 31.56 401 LYS A CA 1
ATOM 3245 C C . LYS A 1 401 ? -4.203 -39.876 19.732 1.00 31.56 401 LYS A C 1
ATOM 3247 O O . LYS A 1 401 ? -4.882 -39.846 20.754 1.00 31.56 401 LYS A O 1
ATOM 3252 N N . TYR A 1 402 ? -4.681 -40.269 18.555 1.00 28.44 402 TYR A N 1
ATOM 3253 C CA . TYR A 1 402 ? -5.906 -41.056 18.415 1.00 28.44 402 TYR A CA 1
ATOM 3254 C C . TYR A 1 402 ? -5.578 -42.410 17.769 1.00 28.44 402 TYR A C 1
ATOM 3256 O O . TYR A 1 402 ? -4.663 -42.487 16.947 1.00 28.44 402 TYR A O 1
ATOM 3264 N N . PRO A 1 403 ? -6.259 -43.492 18.187 1.00 28.31 403 PRO A N 1
ATOM 3265 C CA . PRO A 1 403 ? -5.944 -44.849 17.760 1.00 28.31 403 PRO A CA 1
ATOM 3266 C C . PRO A 1 403 ? -6.447 -45.109 16.331 1.00 28.31 403 PRO A C 1
ATOM 3268 O O . PRO A 1 403 ? -7.366 -44.428 15.872 1.00 28.31 403 PRO A O 1
ATOM 3271 N N . PRO A 1 404 ? -5.891 -46.113 15.628 1.00 30.03 404 PRO A N 1
ATOM 3272 C CA . PRO A 1 404 ? -6.349 -46.463 14.294 1.00 30.03 404 PRO A CA 1
ATOM 3273 C C . PRO A 1 404 ? -7.757 -47.060 14.372 1.00 30.03 404 PRO A C 1
ATOM 3275 O O . PRO A 1 404 ? -7.986 -48.067 15.048 1.00 30.03 404 PRO A O 1
ATOM 3278 N N . LEU A 1 405 ? -8.699 -46.447 13.658 1.00 29.34 405 LEU A N 1
ATOM 3279 C CA . LEU A 1 405 ? -9.984 -47.066 13.362 1.00 29.34 405 LEU A CA 1
ATOM 3280 C C . LEU A 1 405 ? -9.758 -48.148 12.300 1.00 29.34 405 LEU A C 1
ATOM 3282 O O . LEU A 1 405 ? -9.466 -47.855 11.144 1.00 29.34 405 LEU A O 1
ATOM 3286 N N . LYS A 1 406 ? -9.872 -49.408 12.730 1.00 33.69 406 LYS A N 1
ATOM 3287 C CA . LYS A 1 406 ? -10.192 -50.545 11.862 1.00 33.69 406 LYS A CA 1
ATOM 3288 C C . LYS A 1 406 ? -11.612 -50.368 11.324 1.00 33.69 406 LYS A C 1
ATOM 3290 O O . LYS A 1 406 ? -12.504 -50.018 12.096 1.00 33.69 406 LYS A O 1
ATOM 3295 N N . GLY A 1 407 ? -11.817 -50.673 10.049 1.00 29.22 407 GLY A N 1
ATOM 3296 C CA . GLY A 1 407 ? -13.145 -50.716 9.448 1.00 29.22 407 GLY A CA 1
ATOM 3297 C C . GLY A 1 407 ? -13.095 -50.927 7.942 1.00 29.22 407 GLY A C 1
ATOM 3298 O O . GLY A 1 407 ? -13.238 -49.973 7.191 1.00 29.22 407 GLY A O 1
ATOM 3299 N N . ASP A 1 408 ? -12.806 -52.169 7.563 1.00 34.84 408 ASP A N 1
ATOM 3300 C CA . ASP A 1 408 ? -13.290 -52.938 6.411 1.00 34.84 408 ASP A CA 1
ATOM 3301 C C . ASP A 1 408 ? -14.097 -52.194 5.329 1.00 34.84 408 ASP A C 1
ATOM 3303 O O . ASP A 1 408 ? -15.182 -51.671 5.578 1.00 34.84 408 ASP A O 1
ATOM 3307 N N . SER A 1 409 ? -13.636 -52.278 4.081 1.00 33.06 409 SER A N 1
ATOM 3308 C CA . SER A 1 409 ? -14.518 -52.695 2.984 1.00 33.06 409 SER A CA 1
ATOM 3309 C C . SER A 1 409 ? -13.698 -53.182 1.795 1.00 33.06 409 SER A C 1
ATOM 3311 O O . SER A 1 409 ? -12.835 -52.486 1.260 1.00 33.06 409 SER A O 1
ATOM 3313 N N . ASP A 1 410 ? -13.981 -54.430 1.450 1.00 38.81 410 ASP A N 1
ATOM 3314 C CA . ASP A 1 410 ? -13.457 -55.197 0.338 1.00 38.81 410 ASP A CA 1
ATOM 3315 C C . ASP A 1 410 ? -13.904 -54.612 -1.005 1.00 38.81 410 ASP A C 1
ATOM 3317 O O . ASP A 1 410 ? -15.095 -54.398 -1.213 1.00 38.81 410 ASP A O 1
ATOM 3321 N N . TYR A 1 411 ? -12.961 -54.449 -1.932 1.00 34.84 411 TYR A N 1
ATOM 3322 C CA . TYR A 1 411 ? -13.199 -54.592 -3.369 1.00 34.84 411 TYR A CA 1
ATOM 3323 C C . TYR A 1 411 ? -11.929 -55.174 -4.001 1.00 34.84 411 TYR A C 1
ATOM 3325 O O . TYR A 1 411 ? -11.050 -54.453 -4.470 1.00 34.84 411 TYR A O 1
ATOM 3333 N N . GLU A 1 412 ? -11.824 -56.503 -3.968 1.00 39.81 412 GLU A N 1
ATOM 3334 C CA . GLU A 1 412 ? -11.084 -57.252 -4.980 1.00 39.81 412 GLU A CA 1
ATOM 3335 C C . GLU A 1 412 ? -12.013 -57.461 -6.178 1.00 39.81 412 GLU A C 1
ATOM 3337 O O . GLU A 1 412 ? -13.082 -58.042 -6.022 1.00 39.81 412 GLU A O 1
ATOM 3342 N N . GLU A 1 413 ? -11.579 -57.078 -7.377 1.00 39.25 413 GLU A N 1
ATOM 3343 C CA . GLU A 1 413 ? -11.679 -58.004 -8.501 1.00 39.25 413 GLU A CA 1
ATOM 3344 C C . GLU A 1 413 ? -10.552 -57.731 -9.498 1.00 39.25 413 GLU A C 1
ATOM 3346 O O . GLU A 1 413 ? -10.302 -56.607 -9.937 1.00 39.25 413 GLU A O 1
ATOM 3351 N N . ALA A 1 414 ? -9.809 -58.798 -9.756 1.00 37.09 414 ALA A N 1
ATOM 3352 C CA . ALA A 1 414 ? -8.707 -58.883 -10.684 1.00 37.09 414 ALA A CA 1
ATOM 3353 C C . ALA A 1 414 ? -9.219 -58.964 -12.127 1.00 37.09 414 ALA A C 1
ATOM 3355 O O . ALA A 1 414 ? -10.241 -59.593 -12.369 1.00 37.09 414 ALA A O 1
ATOM 3356 N N . ASP A 1 415 ? -8.421 -58.502 -13.092 1.00 40.78 415 ASP A N 1
ATOM 3357 C CA . ASP A 1 415 ? -8.032 -59.430 -14.152 1.00 40.78 415 ASP A CA 1
ATOM 3358 C C . ASP A 1 415 ? -6.666 -59.083 -14.757 1.00 40.78 415 ASP A C 1
ATOM 3360 O O . ASP A 1 415 ? -6.305 -57.923 -14.962 1.00 40.78 415 ASP A O 1
ATOM 3364 N N . ARG A 1 416 ? -5.889 -60.139 -14.991 1.00 41.66 416 ARG A N 1
ATOM 3365 C CA . ARG A 1 416 ? -4.551 -60.159 -15.580 1.00 41.66 416 ARG A CA 1
ATOM 3366 C C . ARG A 1 416 ? -4.647 -60.837 -16.941 1.00 41.66 416 ARG A C 1
ATOM 3368 O O . ARG A 1 416 ? -5.184 -61.930 -17.046 1.00 41.66 416 ARG A O 1
ATOM 3375 N N . GLY A 1 417 ? -3.934 -60.299 -17.920 1.00 32.03 417 GLY A N 1
ATOM 3376 C CA . GLY A 1 417 ? -3.505 -61.037 -19.110 1.00 32.03 417 GLY A CA 1
ATOM 3377 C C . GLY A 1 417 ? -3.215 -60.068 -20.252 1.00 32.03 417 GLY A C 1
ATOM 3378 O O . GLY A 1 417 ? -3.988 -59.153 -20.479 1.00 32.03 417 GLY A O 1
ATOM 3379 N N . ASN A 1 418 ? -2.137 -60.163 -21.016 1.00 35.38 418 ASN A N 1
ATOM 3380 C CA . ASN A 1 418 ? -1.077 -61.152 -21.074 1.00 35.38 418 ASN A CA 1
ATOM 3381 C C . ASN A 1 418 ? 0.103 -60.484 -21.803 1.00 35.38 418 ASN A C 1
ATOM 3383 O O . ASN A 1 418 ? -0.107 -59.635 -22.670 1.00 35.38 418 ASN A O 1
ATOM 3387 N N . ALA A 1 419 ? 1.325 -60.854 -21.438 1.00 40.53 419 ALA A N 1
ATOM 3388 C CA . ALA A 1 419 ? 2.530 -60.500 -22.176 1.00 40.53 419 ALA A CA 1
ATOM 3389 C C . ALA A 1 419 ? 2.661 -61.385 -23.425 1.00 40.53 419 ALA A C 1
ATOM 3391 O O . ALA A 1 419 ? 2.301 -62.557 -23.357 1.00 40.53 419 ALA A O 1
ATOM 3392 N N . GLU A 1 420 ? 3.257 -60.872 -24.502 1.00 40.25 420 GLU A N 1
ATOM 3393 C CA . GLU A 1 420 ? 4.080 -61.704 -25.382 1.00 40.25 420 GLU A CA 1
ATOM 3394 C C . GLU A 1 420 ? 5.205 -60.896 -26.046 1.00 40.25 420 GLU A C 1
ATOM 3396 O O . GLU A 1 420 ? 5.129 -59.680 -26.215 1.00 40.25 420 GLU A O 1
ATOM 3401 N N . GLU A 1 421 ? 6.292 -61.621 -26.280 1.00 37.06 421 GLU A N 1
ATOM 3402 C CA . GLU A 1 421 ? 7.680 -61.209 -26.454 1.00 37.06 421 GLU A CA 1
ATOM 3403 C C . GLU A 1 421 ? 8.033 -60.627 -27.844 1.00 37.06 421 GLU A C 1
ATOM 3405 O O . GLU A 1 421 ? 7.255 -60.634 -28.791 1.00 37.06 421 GLU A O 1
ATOM 3410 N N . ALA A 1 422 ? 9.265 -60.108 -27.904 1.00 36.19 422 ALA A N 1
ATOM 3411 C CA . ALA A 1 422 ? 10.009 -59.459 -28.995 1.00 36.19 422 ALA A CA 1
ATOM 3412 C C . ALA A 1 422 ? 10.357 -60.436 -30.173 1.00 36.19 422 ALA A C 1
ATOM 3414 O O . ALA A 1 422 ? 9.765 -61.512 -30.203 1.00 36.19 422 ALA A O 1
ATOM 3415 N N . PRO A 1 423 ? 11.335 -60.218 -31.106 1.00 52.53 423 PRO A N 1
ATOM 3416 C CA . PRO A 1 423 ? 12.293 -59.109 -31.299 1.00 52.53 423 PRO A CA 1
ATOM 3417 C C . PRO A 1 423 ? 12.654 -58.735 -32.775 1.00 52.53 423 PRO A C 1
ATOM 3419 O O . PRO A 1 423 ? 12.211 -59.346 -33.739 1.00 52.53 423 PRO A O 1
ATOM 3422 N N . SER A 1 424 ? 13.620 -57.807 -32.900 1.00 33.75 424 SER A N 1
ATOM 3423 C CA . SER A 1 424 ? 14.808 -57.903 -33.786 1.00 33.75 424 SER A CA 1
ATOM 3424 C C . SER A 1 424 ? 14.866 -57.138 -35.126 1.00 33.75 424 SER A C 1
ATOM 3426 O O . SER A 1 424 ? 14.254 -57.513 -36.114 1.00 33.75 424 SER A O 1
ATOM 3428 N N . ALA A 1 425 ? 15.824 -56.198 -35.134 1.00 33.91 425 ALA A N 1
ATOM 3429 C CA . ALA A 1 425 ? 16.866 -55.928 -36.139 1.00 33.91 425 ALA A CA 1
ATOM 3430 C C . ALA A 1 425 ? 16.524 -55.403 -37.550 1.00 33.91 425 ALA A C 1
ATOM 3432 O O . ALA A 1 425 ? 15.998 -56.117 -38.392 1.00 33.91 425 ALA A O 1
ATOM 3433 N N . GLY A 1 426 ? 17.135 -54.250 -37.858 1.00 31.39 426 GLY A N 1
ATOM 3434 C CA . GLY A 1 426 ? 18.274 -54.240 -38.786 1.00 31.39 426 GLY A CA 1
ATOM 3435 C C . GLY A 1 426 ? 18.135 -53.373 -40.038 1.00 31.39 426 GLY A C 1
ATOM 3436 O O . GLY A 1 426 ? 17.335 -53.714 -40.892 1.00 31.39 426 GLY A O 1
ATOM 3437 N N . ASN A 1 427 ? 19.043 -52.383 -40.141 1.00 34.31 427 ASN A N 1
ATOM 3438 C CA . ASN A 1 427 ? 19.753 -51.895 -41.346 1.00 34.31 427 ASN A CA 1
ATOM 3439 C C . ASN A 1 427 ? 18.909 -51.372 -42.530 1.00 34.31 427 ASN A C 1
ATOM 3441 O O . ASN A 1 427 ? 17.814 -51.833 -42.786 1.00 34.31 427 ASN A O 1
ATOM 3445 N N . ALA A 1 428 ? 19.348 -50.476 -43.401 1.00 34.97 428 ALA A N 1
ATOM 3446 C CA . ALA A 1 428 ? 20.495 -49.592 -43.596 1.00 34.97 428 ALA A CA 1
ATOM 3447 C C . ALA A 1 428 ? 20.169 -48.829 -44.902 1.00 34.97 428 ALA A C 1
ATOM 3449 O O . ALA A 1 428 ? 19.364 -49.337 -45.682 1.00 34.97 428 ALA A O 1
ATOM 3450 N N . GLU A 1 429 ? 20.872 -47.714 -45.152 1.00 33.62 429 GLU A N 1
ATOM 3451 C CA . GLU A 1 429 ? 21.109 -47.156 -46.503 1.00 33.62 429 GLU A CA 1
ATOM 3452 C C . GLU A 1 429 ? 19.847 -46.647 -47.236 1.00 33.62 429 GLU A C 1
ATOM 3454 O O . GLU A 1 429 ? 18.724 -47.040 -46.967 1.00 33.62 429 GLU A O 1
ATOM 3459 N N . ASP A 1 430 ? 19.854 -45.755 -48.206 1.00 36.34 430 ASP A N 1
ATOM 3460 C CA . ASP A 1 430 ? 20.756 -44.806 -48.854 1.00 36.34 430 ASP A CA 1
ATOM 3461 C C . ASP A 1 430 ? 19.819 -44.174 -49.912 1.00 36.34 430 ASP A C 1
ATOM 3463 O O . ASP A 1 430 ? 18.863 -44.821 -50.358 1.00 36.34 430 ASP A O 1
ATOM 3467 N N . GLY A 1 431 ? 19.993 -42.910 -50.288 1.00 35.78 431 GLY A N 1
ATOM 3468 C CA . GLY A 1 431 ? 19.061 -42.317 -51.254 1.00 35.78 431 GLY A CA 1
ATOM 3469 C C . GLY A 1 431 ? 19.003 -40.807 -51.269 1.00 35.78 431 GLY A C 1
ATOM 3470 O O . GLY A 1 431 ? 18.010 -40.196 -50.882 1.00 35.78 431 GLY A O 1
ATOM 3471 N N . SER A 1 432 ? 20.076 -40.222 -51.780 1.00 41.78 432 SER A N 1
ATOM 3472 C CA . SER A 1 432 ? 20.083 -38.922 -52.433 1.00 41.78 432 SER A CA 1
ATOM 3473 C C . SER A 1 432 ? 18.886 -38.728 -53.376 1.00 41.78 432 SER A C 1
ATOM 3475 O O . SER A 1 432 ? 18.581 -39.586 -54.203 1.00 41.78 432 SER A O 1
ATOM 3477 N N . ASN A 1 433 ? 18.266 -37.547 -53.339 1.00 39.66 433 ASN A N 1
ATOM 3478 C CA . ASN A 1 433 ? 17.726 -36.977 -54.567 1.00 39.66 433 ASN A CA 1
ATOM 3479 C C . ASN A 1 433 ? 17.785 -35.446 -54.541 1.00 39.66 433 ASN A C 1
ATOM 3481 O O . ASN A 1 433 ? 17.139 -34.787 -53.728 1.00 39.66 433 ASN A O 1
ATOM 3485 N N . HIS A 1 434 ? 18.609 -34.913 -55.442 1.00 41.72 434 HIS A N 1
ATOM 3486 C CA . HIS A 1 434 ? 18.553 -33.540 -55.924 1.00 41.72 434 HIS A CA 1
ATOM 3487 C C . HIS A 1 434 ? 17.252 -33.320 -56.699 1.00 41.72 434 HIS A C 1
ATOM 3489 O O . HIS A 1 434 ? 16.796 -34.196 -57.432 1.00 41.72 434 HIS A O 1
ATOM 3495 N N . GLY A 1 435 ? 16.703 -32.118 -56.585 1.00 37.38 435 GLY A N 1
ATOM 3496 C CA . GLY A 1 435 ? 15.574 -31.673 -57.384 1.00 37.38 435 GLY A CA 1
ATOM 3497 C C . GLY A 1 435 ? 15.386 -30.177 -57.223 1.00 37.38 435 GLY A C 1
ATOM 3498 O O . GLY A 1 435 ? 14.556 -29.747 -56.430 1.00 37.38 435 GLY A O 1
ATOM 3499 N N . ASP A 1 436 ? 16.194 -29.422 -57.963 1.00 39.44 436 ASP A N 1
ATOM 3500 C CA . ASP A 1 436 ? 15.976 -28.013 -58.278 1.00 39.44 436 ASP A CA 1
ATOM 3501 C C . ASP A 1 436 ? 14.552 -27.787 -58.807 1.00 39.44 436 ASP A C 1
ATOM 3503 O O . ASP A 1 436 ? 14.060 -28.578 -59.619 1.00 39.44 436 ASP A O 1
ATOM 3507 N N . ARG A 1 437 ? 13.911 -26.694 -58.376 1.00 41.59 437 ARG A N 1
ATOM 3508 C CA . ARG A 1 437 ? 12.837 -26.024 -59.123 1.00 41.59 437 ARG A CA 1
ATOM 3509 C C . ARG A 1 437 ? 12.587 -24.612 -58.592 1.00 41.59 437 ARG A C 1
ATOM 3511 O O . ARG A 1 437 ? 11.963 -24.428 -57.553 1.00 41.59 437 ARG A O 1
ATOM 3518 N N . ASP A 1 438 ? 13.186 -23.677 -59.315 1.00 41.09 438 ASP A N 1
ATOM 3519 C CA . ASP A 1 438 ? 12.639 -22.442 -59.882 1.00 41.09 438 ASP A CA 1
ATOM 3520 C C . ASP A 1 438 ? 11.540 -21.671 -59.133 1.00 41.09 438 ASP A C 1
ATOM 3522 O O . ASP A 1 438 ? 10.412 -22.121 -58.933 1.00 41.09 438 ASP A O 1
ATOM 3526 N N . GLU A 1 439 ? 11.949 -20.444 -58.809 1.00 43.84 439 GLU A N 1
ATOM 3527 C CA . GLU A 1 439 ? 11.240 -19.167 -58.903 1.00 43.84 439 GLU A CA 1
ATOM 3528 C C . GLU A 1 439 ? 9.919 -19.183 -59.691 1.00 43.84 439 GLU A C 1
ATOM 3530 O O . GLU A 1 439 ? 9.884 -19.555 -60.857 1.00 43.84 439 GLU A O 1
ATOM 3535 N N . GLU A 1 440 ? 8.854 -18.694 -59.052 1.00 38.88 440 GLU A N 1
ATOM 3536 C CA . GLU A 1 440 ? 7.981 -17.605 -59.523 1.00 38.88 440 GLU A CA 1
ATOM 3537 C C . GLU A 1 440 ? 6.811 -17.478 -58.529 1.00 38.88 440 GLU A C 1
ATOM 3539 O O . GLU A 1 440 ? 5.994 -18.384 -58.380 1.00 38.88 440 GLU A O 1
ATOM 3544 N N . ALA A 1 441 ? 6.739 -16.357 -57.807 1.00 40.41 441 ALA A N 1
ATOM 3545 C CA . ALA A 1 441 ? 5.566 -15.988 -57.020 1.00 40.41 441 ALA A CA 1
ATOM 3546 C C . ALA A 1 441 ? 5.072 -14.627 -57.511 1.00 40.41 441 ALA A C 1
ATOM 3548 O O . ALA A 1 441 ? 5.599 -13.574 -57.147 1.00 40.41 441 ALA A O 1
ATOM 3549 N N . GLU A 1 442 ? 4.073 -14.700 -58.388 1.00 43.00 442 GLU A N 1
ATOM 3550 C CA . GLU A 1 442 ? 3.172 -13.615 -58.744 1.00 43.00 442 GLU A CA 1
ATOM 3551 C C . GLU A 1 442 ? 2.536 -13.010 -57.486 1.00 43.00 442 GLU A C 1
ATOM 3553 O O . GLU A 1 442 ? 2.157 -13.711 -56.544 1.00 43.00 442 GLU A O 1
ATOM 3558 N N . GLY A 1 443 ? 2.398 -11.687 -57.491 1.00 35.47 443 GLY A N 1
ATOM 3559 C CA . GLY A 1 443 ? 1.555 -10.989 -56.537 1.00 35.47 443 GLY A CA 1
ATOM 3560 C C . GLY A 1 443 ? 0.086 -11.063 -56.931 1.00 35.47 443 GLY A C 1
ATOM 3561 O O . GLY A 1 443 ? -0.239 -11.048 -58.111 1.00 35.47 443 GLY A O 1
ATOM 3562 N N . ASP A 1 444 ? -0.800 -11.012 -55.941 1.00 36.03 444 ASP A N 1
ATOM 3563 C CA . ASP A 1 444 ? -1.976 -10.153 -56.033 1.00 36.03 444 ASP A CA 1
ATOM 3564 C C . ASP A 1 444 ? -2.596 -9.892 -54.647 1.00 36.03 444 ASP A C 1
ATOM 3566 O O . ASP A 1 444 ? -2.728 -10.781 -53.811 1.00 36.03 444 ASP A O 1
ATOM 3570 N N . LYS A 1 445 ? -2.929 -8.613 -54.452 1.00 38.53 445 LYS A N 1
ATOM 3571 C CA . LYS A 1 445 ? -4.106 -8.026 -53.786 1.00 38.53 445 LYS A CA 1
ATOM 3572 C C . LYS A 1 445 ? -4.804 -8.782 -52.641 1.00 38.53 445 LYS A C 1
ATOM 3574 O O . LYS A 1 445 ? -5.434 -9.803 -52.864 1.00 38.53 445 LYS A O 1
ATOM 3579 N N . LEU A 1 446 ? -4.911 -8.095 -51.500 1.00 37.25 446 LEU A N 1
ATOM 3580 C CA . LEU A 1 446 ? -6.074 -8.058 -50.590 1.00 37.25 446 LEU A CA 1
ATOM 3581 C C . LEU A 1 446 ? -6.007 -6.694 -49.876 1.00 37.25 446 LEU A C 1
ATOM 3583 O O . LEU A 1 446 ? -5.052 -6.411 -49.163 1.00 37.25 446 LEU A O 1
ATOM 3587 N N . GLU A 1 447 ? -6.713 -5.679 -50.365 1.00 36.53 447 GLU A N 1
ATOM 3588 C CA . GLU A 1 447 ? -8.116 -5.316 -50.104 1.00 36.53 447 GLU A CA 1
ATOM 3589 C C . GLU A 1 447 ? -8.284 -4.354 -48.919 1.00 36.53 447 GLU A C 1
ATOM 3591 O O . GLU A 1 447 ? -7.756 -4.522 -47.826 1.00 36.53 447 GLU A O 1
ATOM 3596 N N . LYS A 1 448 ? -8.988 -3.268 -49.245 1.00 34.31 448 LYS A N 1
ATOM 3597 C CA . LYS A 1 448 ? -9.210 -2.053 -48.468 1.00 34.31 448 LYS A CA 1
ATOM 3598 C C . LYS A 1 448 ? -10.216 -2.299 -47.347 1.00 34.31 448 LYS A C 1
ATOM 3600 O O . LYS A 1 448 ? -11.255 -2.912 -47.570 1.00 34.31 448 LYS A O 1
ATOM 3605 N N . ALA A 1 449 ? -9.956 -1.688 -46.196 1.00 38.59 449 ALA A N 1
ATOM 3606 C CA . ALA A 1 449 ? -10.954 -1.453 -45.160 1.00 38.59 449 ALA A CA 1
ATOM 3607 C C . ALA A 1 449 ? -12.073 -0.516 -45.673 1.00 38.59 449 ALA A C 1
ATOM 3609 O O . ALA A 1 449 ? -11.769 0.439 -46.401 1.00 38.59 449 ALA A O 1
ATOM 3610 N N . PRO A 1 450 ? -13.348 -0.743 -45.308 1.00 46.53 450 PRO A N 1
ATOM 3611 C CA . PRO A 1 450 ? -14.423 0.169 -45.653 1.00 46.53 450 PRO A CA 1
ATOM 3612 C C . PRO A 1 450 ? -14.542 1.313 -44.638 1.00 46.53 450 PRO A C 1
ATOM 3614 O O . PRO A 1 450 ? -14.652 1.118 -43.430 1.00 46.53 450 PRO A O 1
ATOM 3617 N N . SER A 1 451 ? -14.564 2.517 -45.197 1.00 35.84 451 SER A N 1
ATOM 3618 C CA . SER A 1 451 ? -15.097 3.755 -44.639 1.00 35.84 451 SER A CA 1
ATOM 3619 C C . SER A 1 451 ? -16.589 3.619 -44.309 1.00 35.84 451 SER A C 1
ATOM 3621 O O . SER A 1 451 ? -17.368 3.229 -45.180 1.00 35.84 451 SER A O 1
ATOM 3623 N N . ALA A 1 452 ? -16.987 3.997 -43.094 1.00 36.47 452 ALA A N 1
ATOM 3624 C CA . ALA A 1 452 ? -18.383 4.200 -42.718 1.00 36.47 452 ALA A CA 1
ATOM 3625 C C . ALA A 1 452 ? -18.622 5.696 -42.468 1.00 36.47 452 ALA A C 1
ATOM 3627 O O . ALA A 1 452 ? -18.149 6.255 -41.482 1.00 36.47 452 ALA A O 1
ATOM 3628 N N . GLU A 1 453 ? -19.346 6.321 -43.394 1.00 35.34 453 GLU A N 1
ATOM 3629 C CA . GLU A 1 453 ? -19.986 7.624 -43.236 1.00 35.34 453 GLU A CA 1
ATOM 3630 C C . GLU A 1 453 ? -21.498 7.428 -43.024 1.00 35.34 453 GLU A C 1
ATOM 3632 O O . GLU A 1 453 ? -22.119 6.582 -43.667 1.00 35.34 453 GLU A O 1
ATOM 3637 N N . ASN A 1 454 ? -22.047 8.309 -42.186 1.00 34.53 454 ASN A N 1
ATOM 3638 C CA . ASN A 1 454 ? -23.426 8.806 -42.118 1.00 34.53 454 ASN A CA 1
ATOM 3639 C C . ASN A 1 454 ? -24.535 7.929 -41.513 1.00 34.53 454 ASN A C 1
ATOM 3641 O O . ASN A 1 454 ? -25.095 7.039 -42.148 1.00 34.53 454 ASN A O 1
ATOM 3645 N N . ALA A 1 455 ? -24.980 8.363 -40.330 1.00 37.19 455 ALA A N 1
ATOM 3646 C CA . ALA A 1 455 ? -26.398 8.491 -40.011 1.00 37.19 455 ALA A CA 1
ATOM 3647 C C . ALA A 1 455 ? -26.604 9.723 -39.107 1.00 37.19 455 ALA A C 1
ATOM 3649 O O . ALA A 1 455 ? -26.320 9.695 -37.910 1.00 37.19 455 ALA A O 1
ATOM 3650 N N . GLU A 1 456 ? -27.061 10.813 -39.720 1.00 42.03 456 GLU A N 1
ATOM 3651 C CA . GLU A 1 456 ? -27.887 11.837 -39.076 1.00 42.03 456 GLU A CA 1
ATOM 3652 C C . GLU A 1 456 ? -29.210 11.159 -38.651 1.00 42.03 456 GLU A C 1
ATOM 3654 O O . GLU A 1 456 ? -29.739 10.343 -39.407 1.00 42.03 456 GLU A O 1
ATOM 3659 N N . ASP A 1 457 ? -29.741 11.393 -37.448 1.00 36.06 457 ASP A N 1
ATOM 3660 C CA . ASP A 1 457 ? -30.700 12.484 -37.218 1.00 36.06 457 ASP A CA 1
ATOM 3661 C C . ASP A 1 457 ? -31.420 12.403 -35.848 1.00 36.06 457 ASP A C 1
ATOM 3663 O O . ASP A 1 457 ? -31.683 11.334 -35.300 1.00 36.06 457 ASP A O 1
ATOM 3667 N N . GLU A 1 458 ? -31.763 13.599 -35.368 1.00 36.25 458 GLU A N 1
ATOM 3668 C CA . GLU A 1 458 ? -32.874 13.998 -34.488 1.00 36.25 458 GLU A CA 1
ATOM 3669 C C . GLU A 1 458 ? -33.034 13.530 -33.015 1.00 36.25 458 GLU A C 1
ATOM 3671 O O . GLU A 1 458 ? -33.649 12.524 -32.675 1.00 36.25 458 GLU A O 1
ATOM 3676 N N . SER A 1 459 ? -32.758 14.514 -32.144 1.00 36.91 459 SER A N 1
ATOM 3677 C CA . SER A 1 459 ? -33.689 15.086 -31.147 1.00 36.91 459 SER A CA 1
ATOM 3678 C C . SER A 1 459 ? -33.955 14.339 -29.825 1.00 36.91 459 SER A C 1
ATOM 3680 O O . SER A 1 459 ? -34.597 13.299 -29.755 1.00 36.91 459 SER A O 1
ATOM 3682 N N . SER A 1 460 ? -33.581 14.968 -28.708 1.00 37.19 460 SER A N 1
ATOM 3683 C CA . SER A 1 460 ? -34.564 15.548 -27.778 1.00 37.19 460 SER A CA 1
ATOM 3684 C C . SER A 1 460 ? -33.855 16.286 -26.639 1.00 37.19 460 SER A C 1
ATOM 3686 O O . SER A 1 460 ? -32.857 15.835 -26.081 1.00 37.19 460 SER A O 1
ATOM 3688 N N . GLU A 1 461 ? -34.368 17.477 -26.355 1.00 39.47 461 GLU A N 1
ATOM 3689 C CA . GLU A 1 461 ? -33.914 18.409 -25.334 1.00 39.47 461 GLU A CA 1
ATOM 3690 C C . GLU A 1 461 ? -34.139 17.860 -23.916 1.00 39.47 461 GLU A C 1
ATOM 3692 O O . GLU A 1 461 ? -35.236 17.427 -23.568 1.00 39.47 461 GLU A O 1
ATOM 3697 N N . GLY A 1 462 ? -33.122 17.976 -23.062 1.00 33.22 462 GLY A N 1
ATOM 3698 C CA . GLY A 1 462 ? -33.214 17.714 -21.628 1.00 33.22 462 GLY A CA 1
ATOM 3699 C C . GLY A 1 462 ? -32.342 18.696 -20.856 1.00 33.22 462 GLY A C 1
ATOM 3700 O O . GLY A 1 462 ? -31.191 18.408 -20.553 1.00 33.22 462 GLY A O 1
ATOM 3701 N N . LYS A 1 463 ? -32.893 19.882 -20.578 1.00 39.28 463 LYS A N 1
ATOM 3702 C CA . LYS A 1 463 ? -32.306 20.906 -19.702 1.00 39.28 463 LYS A CA 1
ATOM 3703 C C . LYS A 1 463 ? -32.146 20.348 -18.286 1.00 39.28 463 LYS A C 1
ATOM 3705 O O . LYS A 1 463 ? -33.146 19.987 -17.668 1.00 39.28 463 LYS A O 1
ATOM 3710 N N . LEU A 1 464 ? -30.928 20.365 -17.752 1.00 38.16 464 LEU A N 1
ATOM 3711 C CA . LEU A 1 464 ? -30.684 20.301 -16.314 1.00 38.16 464 LEU A CA 1
ATOM 3712 C C . LEU A 1 464 ? -29.910 21.546 -15.887 1.00 38.16 464 LEU A C 1
ATOM 3714 O O . LEU A 1 464 ? -28.925 21.933 -16.508 1.00 38.16 464 LEU A O 1
ATOM 3718 N N . ASN A 1 465 ? -30.476 22.195 -14.874 1.00 31.95 465 ASN A N 1
ATOM 3719 C CA . ASN A 1 465 ? -30.066 23.462 -14.298 1.00 31.95 465 ASN A CA 1
ATOM 3720 C C . ASN A 1 465 ? -28.712 23.328 -13.596 1.00 31.95 465 ASN A C 1
ATOM 3722 O O . ASN A 1 465 ? -28.557 22.493 -12.707 1.00 31.95 465 ASN A O 1
ATOM 3726 N N . GLU A 1 466 ? -27.774 24.198 -13.959 1.00 35.88 466 GLU A N 1
ATOM 3727 C CA . GLU A 1 466 ? -26.622 24.532 -13.128 1.00 35.88 466 GLU A CA 1
ATOM 3728 C C . GLU A 1 466 ? -27.052 25.620 -12.138 1.00 35.88 466 GLU A C 1
ATOM 3730 O O . GLU A 1 466 ? -27.270 26.775 -12.516 1.00 35.88 466 GLU A O 1
ATOM 3735 N N . ASP A 1 467 ? -27.201 25.236 -10.871 1.00 39.75 467 ASP A N 1
ATOM 3736 C CA . ASP A 1 467 ? -27.321 26.183 -9.770 1.00 39.75 467 ASP A CA 1
ATOM 3737 C C . ASP A 1 467 ? -25.953 26.829 -9.525 1.00 39.75 467 ASP A C 1
ATOM 3739 O O . ASP A 1 467 ? -25.008 26.214 -9.029 1.00 39.75 467 ASP A O 1
ATOM 3743 N N . LYS A 1 468 ? -25.874 28.103 -9.909 1.00 36.00 468 LYS A N 1
ATOM 3744 C CA . LYS A 1 468 ? -24.862 29.056 -9.463 1.00 36.00 468 LYS A CA 1
ATOM 3745 C C . LYS A 1 468 ? -25.084 29.329 -7.978 1.00 36.00 468 LYS A C 1
ATOM 3747 O O . LYS A 1 468 ? -26.178 29.737 -7.597 1.00 36.00 468 LYS A O 1
ATOM 3752 N N . LEU A 1 469 ? -24.050 29.144 -7.165 1.00 43.66 469 LEU A N 1
ATOM 3753 C CA . LEU A 1 469 ? -23.988 29.736 -5.834 1.00 43.66 469 LEU A CA 1
ATOM 3754 C C . LEU A 1 469 ? -23.064 30.948 -5.883 1.00 43.66 469 LEU A C 1
ATOM 3756 O O . LEU A 1 469 ? -21.934 30.870 -6.364 1.00 43.66 469 LEU A O 1
ATOM 3760 N N . ASP A 1 470 ? -23.633 32.058 -5.432 1.00 41.22 470 ASP A N 1
ATOM 3761 C CA . ASP A 1 470 ? -23.074 33.397 -5.414 1.00 41.22 470 ASP A CA 1
ATOM 3762 C C . ASP A 1 470 ? -21.863 33.506 -4.472 1.00 41.22 470 ASP A C 1
ATOM 3764 O O . ASP A 1 470 ? -21.902 33.103 -3.307 1.00 41.22 470 ASP A O 1
ATOM 3768 N N . GLU A 1 471 ? -20.787 34.095 -4.992 1.00 37.25 471 GLU A N 1
ATOM 3769 C CA . GLU A 1 471 ? -19.671 34.623 -4.214 1.00 37.25 471 GLU A CA 1
ATOM 3770 C C . GLU A 1 471 ? -20.075 35.988 -3.641 1.00 37.25 471 GLU A C 1
ATOM 3772 O O . GLU A 1 471 ? -20.011 37.008 -4.331 1.00 37.25 471 GLU A O 1
ATOM 3777 N N . ASP A 1 472 ? -20.479 36.018 -2.368 1.00 42.38 472 ASP A N 1
ATOM 3778 C CA . ASP A 1 472 ? -20.680 37.276 -1.652 1.00 42.38 472 ASP A CA 1
ATOM 3779 C C . ASP A 1 472 ? -19.367 37.790 -1.050 1.00 42.38 472 ASP A C 1
ATOM 3781 O O . ASP A 1 472 ? -18.796 37.296 -0.075 1.00 42.38 472 ASP A O 1
ATOM 3785 N N . ASN A 1 473 ? -18.928 38.846 -1.715 1.00 35.97 473 ASN A N 1
ATOM 3786 C CA . ASN A 1 473 ? -17.847 39.768 -1.451 1.00 35.97 473 ASN A CA 1
ATOM 3787 C C . ASN A 1 473 ? -18.173 40.649 -0.225 1.00 35.97 473 ASN A C 1
ATOM 3789 O O . ASN A 1 473 ? -19.079 41.480 -0.287 1.00 35.97 473 ASN A O 1
ATOM 3793 N N . CYS A 1 474 ? -17.419 40.530 0.873 1.00 38.50 474 CYS A N 1
ATOM 3794 C CA . CYS A 1 474 ? -17.504 41.462 2.004 1.00 38.50 474 CYS A CA 1
ATOM 3795 C C . CYS A 1 474 ? -16.225 42.291 2.111 1.00 38.50 474 CYS A C 1
ATOM 3797 O O . CYS A 1 474 ? -15.216 41.879 2.683 1.00 38.50 474 CYS A O 1
ATOM 3799 N N . ASN A 1 475 ? -16.332 43.481 1.528 1.00 33.47 475 ASN A N 1
ATOM 3800 C CA . ASN A 1 475 ? -15.367 44.560 1.547 1.00 33.47 475 ASN A CA 1
ATOM 3801 C C . ASN A 1 475 ? -15.351 45.309 2.897 1.00 33.47 475 ASN A C 1
ATOM 3803 O O . ASN A 1 475 ? -16.361 45.444 3.585 1.00 33.47 475 ASN A O 1
ATOM 3807 N N . GLU A 1 476 ? -14.157 45.805 3.191 1.00 37.22 476 GLU A N 1
ATOM 3808 C CA . GLU A 1 476 ? -13.695 46.840 4.117 1.00 37.22 476 GLU A CA 1
ATOM 3809 C C . GLU A 1 476 ? -14.726 47.665 4.917 1.00 37.22 476 GLU A C 1
ATOM 3811 O O . GLU A 1 476 ? -15.543 48.412 4.381 1.00 37.22 476 GLU A O 1
ATOM 3816 N N . GLY A 1 477 ? -14.554 47.647 6.245 1.00 33.50 477 GLY A N 1
ATOM 3817 C CA . GLY A 1 477 ? -15.124 48.615 7.180 1.00 33.50 477 GLY A CA 1
ATOM 3818 C C . GLY A 1 477 ? -14.025 49.331 7.963 1.00 33.50 477 GLY A C 1
ATOM 3819 O O . GLY A 1 477 ? -13.536 48.826 8.971 1.00 33.50 477 GLY A O 1
ATOM 3820 N N . SER A 1 478 ? -13.635 50.513 7.489 1.00 38.53 478 SER A N 1
ATOM 3821 C CA . SER A 1 478 ? -12.733 51.448 8.164 1.00 38.53 478 SER A CA 1
ATOM 3822 C C . SER A 1 478 ? -13.471 52.269 9.233 1.00 38.53 478 SER A C 1
ATOM 3824 O O . SER A 1 478 ? -14.540 52.817 8.981 1.00 38.53 478 SER A O 1
ATOM 3826 N N . GLY A 1 479 ? -12.851 52.438 10.400 1.00 34.69 479 GLY A N 1
ATOM 3827 C CA . GLY A 1 479 ? -13.220 53.405 11.444 1.00 34.69 479 GLY A CA 1
ATOM 3828 C C . GLY A 1 479 ? -12.419 53.073 12.706 1.00 34.69 479 GLY A C 1
ATOM 3829 O O . GLY A 1 479 ? -12.497 51.957 13.189 1.00 34.69 479 GLY A O 1
ATOM 3830 N N . GLY A 1 480 ? -11.532 53.896 13.259 1.00 34.91 480 GLY A N 1
ATOM 3831 C CA . GLY A 1 480 ? -11.511 55.348 13.349 1.00 34.91 480 GLY A CA 1
ATOM 3832 C C . GLY A 1 480 ? -11.814 55.737 14.799 1.00 34.91 480 GLY A C 1
ATOM 3833 O O . GLY A 1 480 ? -12.974 55.709 15.189 1.00 34.91 480 GLY A O 1
ATOM 3834 N N . GLY A 1 481 ? -10.797 56.126 15.584 1.00 32.09 481 GLY A N 1
ATOM 3835 C CA . GLY A 1 481 ? -11.015 56.964 16.773 1.00 32.09 481 GLY A CA 1
ATOM 3836 C C . GLY A 1 481 ? -10.175 56.695 18.032 1.00 32.09 481 GLY A C 1
ATOM 3837 O O . GLY A 1 481 ? -10.351 55.688 18.700 1.00 32.09 481 GLY A O 1
ATOM 3838 N N . ASN A 1 482 ? -9.417 57.737 18.401 1.00 34.84 482 ASN A N 1
ATOM 3839 C CA . ASN A 1 482 ? -9.073 58.219 19.752 1.00 34.84 482 ASN A CA 1
ATOM 3840 C C . ASN A 1 482 ? -7.946 57.591 20.601 1.00 34.84 482 ASN A C 1
ATOM 3842 O O . ASN A 1 482 ? -8.132 56.646 21.352 1.00 34.84 482 ASN A O 1
ATOM 3846 N N . ALA A 1 483 ? -6.789 58.262 20.531 1.00 36.41 483 ALA A N 1
ATOM 3847 C CA . ALA A 1 483 ? -6.227 59.195 21.529 1.00 36.41 483 ALA A CA 1
ATOM 3848 C C . ALA A 1 483 ? -6.388 58.949 23.050 1.00 36.41 483 ALA A C 1
ATOM 3850 O O . ALA A 1 483 ? -7.495 58.901 23.579 1.00 36.41 483 ALA A O 1
ATOM 3851 N N . GLY A 1 484 ? -5.238 59.072 23.734 1.00 33.53 484 GLY A N 1
ATOM 3852 C CA . GLY A 1 484 ? -5.066 59.325 25.174 1.00 33.53 484 GLY A CA 1
ATOM 3853 C C . GLY A 1 484 ? -4.602 58.073 25.920 1.00 33.53 484 GLY A C 1
ATOM 3854 O O . GLY A 1 484 ? -5.221 57.033 25.788 1.00 33.53 484 GLY A O 1
ATOM 3855 N N . GLY A 1 485 ? -3.531 58.039 26.703 1.00 34.91 485 GLY A N 1
ATOM 3856 C CA . GLY A 1 485 ? -2.592 59.028 27.211 1.00 34.91 485 GLY A CA 1
ATOM 3857 C C . GLY A 1 485 ? -1.710 58.321 28.258 1.00 34.91 485 GLY A C 1
ATOM 3858 O O . GLY A 1 485 ? -2.007 57.200 28.656 1.00 34.91 485 GLY A O 1
ATOM 3859 N N . GLU A 1 486 ? -0.662 59.016 28.700 1.00 37.72 486 GLU A N 1
ATOM 3860 C CA . GLU A 1 486 ? 0.053 58.807 29.974 1.00 37.72 486 GLU A CA 1
ATOM 3861 C C . GLU A 1 486 ? 1.044 57.626 30.099 1.00 37.72 486 GLU A C 1
ATOM 3863 O O . GLU A 1 486 ? 0.718 56.481 30.387 1.00 37.72 486 GLU A O 1
ATOM 3868 N N . THR A 1 487 ? 2.327 57.988 29.997 1.00 41.56 487 THR A N 1
ATOM 3869 C CA . THR A 1 487 ? 3.448 57.431 30.779 1.00 41.56 487 THR A CA 1
ATOM 3870 C C . THR A 1 487 ? 3.225 57.643 32.286 1.00 41.56 487 THR A C 1
ATOM 3872 O O . THR A 1 487 ? 2.716 58.704 32.656 1.00 41.56 487 THR A O 1
ATOM 3875 N N . PRO A 1 488 ? 3.692 56.733 33.165 1.00 50.59 488 PRO A N 1
ATOM 3876 C CA . PRO A 1 488 ? 5.029 56.939 33.739 1.00 50.59 488 PRO A CA 1
ATOM 3877 C C . PRO A 1 488 ? 5.857 55.659 33.985 1.00 50.59 488 PRO A C 1
ATOM 3879 O O . PRO A 1 488 ? 5.360 54.626 34.409 1.00 50.59 488 PRO A O 1
ATOM 3882 N N . GLU A 1 489 ? 7.152 55.807 33.703 1.00 39.53 489 GLU A N 1
ATOM 3883 C CA . GLU A 1 489 ? 8.316 55.491 34.545 1.00 39.53 489 GLU A CA 1
ATOM 3884 C C . GLU A 1 489 ? 8.420 54.223 35.432 1.00 39.53 489 GLU A C 1
ATOM 3886 O O . GLU A 1 489 ? 7.573 53.905 36.255 1.00 39.53 489 GLU A O 1
ATOM 3891 N N . GLN A 1 490 ? 9.654 53.690 35.383 1.00 34.91 490 GLN A N 1
ATOM 3892 C CA . GLN A 1 490 ? 10.411 52.961 36.416 1.00 34.91 490 GLN A CA 1
ATOM 3893 C C . GLN A 1 490 ? 10.275 51.429 36.505 1.00 34.91 490 GLN A C 1
ATOM 3895 O O . GLN A 1 490 ? 9.470 50.872 37.235 1.00 34.91 490 GLN A O 1
ATOM 3900 N N . GLY A 1 491 ? 11.239 50.768 35.852 1.00 37.25 491 GLY A N 1
ATOM 3901 C CA . GLY A 1 491 ? 12.321 50.075 36.557 1.00 37.25 491 GLY A CA 1
ATOM 3902 C C . GLY A 1 491 ? 12.002 48.722 37.186 1.00 37.25 491 GLY A C 1
ATOM 3903 O O . GLY A 1 491 ? 11.466 48.668 38.283 1.00 37.25 491 GLY A O 1
ATOM 3904 N N . GLN A 1 492 ? 12.511 47.646 36.580 1.00 36.50 492 GLN A N 1
ATOM 3905 C CA . GLN A 1 492 ? 13.027 46.492 37.320 1.00 36.50 492 GLN A CA 1
ATOM 3906 C C . GLN A 1 492 ? 13.968 45.650 36.448 1.00 36.50 492 GLN A C 1
ATOM 3908 O O . GLN A 1 492 ? 13.720 45.378 35.278 1.00 36.50 492 GLN A O 1
ATOM 3913 N N . SER A 1 493 ? 15.094 45.304 37.060 1.00 37.28 493 SER A N 1
ATOM 3914 C CA . SER A 1 493 ? 16.203 44.488 36.577 1.00 37.28 493 SER A CA 1
ATOM 3915 C C . SER A 1 493 ? 15.773 43.081 36.154 1.00 37.28 493 SER A C 1
ATOM 3917 O O . SER A 1 493 ? 15.192 42.347 36.954 1.00 37.28 493 SER A O 1
ATOM 3919 N N . VAL A 1 494 ? 16.137 42.690 34.932 1.00 37.91 494 VAL A N 1
ATOM 3920 C CA . VAL A 1 494 ? 16.046 41.315 34.419 1.00 37.91 494 VAL A CA 1
ATOM 3921 C C . VAL A 1 494 ? 17.244 40.511 34.943 1.00 37.91 494 VAL A C 1
ATOM 3923 O O . VAL A 1 494 ? 18.375 40.974 34.776 1.00 37.91 494 VAL A O 1
ATOM 3926 N N . PRO A 1 495 ? 17.049 39.337 35.568 1.00 42.47 495 PRO A N 1
ATOM 3927 C CA . PRO A 1 495 ? 18.151 38.448 35.881 1.00 42.47 495 PRO A CA 1
ATOM 3928 C C . PRO A 1 495 ? 18.580 37.662 34.637 1.00 42.47 495 PRO A C 1
ATOM 3930 O O . PRO A 1 495 ? 17.773 37.119 33.885 1.00 42.47 495 PRO A O 1
ATOM 3933 N N . GLU A 1 496 ? 19.893 37.638 34.474 1.00 38.53 496 GLU A N 1
ATOM 3934 C CA . GLU A 1 496 ? 20.719 36.841 33.578 1.00 38.53 496 GLU A CA 1
ATOM 3935 C C . GLU A 1 496 ? 20.269 35.366 33.549 1.00 38.53 496 GLU A C 1
ATOM 3937 O O . GLU A 1 496 ? 20.379 34.639 34.539 1.00 38.53 496 GLU A O 1
ATOM 3942 N N . VAL A 1 497 ? 19.721 34.930 32.409 1.00 34.84 497 VAL A N 1
ATOM 3943 C CA . VAL A 1 497 ? 19.399 33.524 32.141 1.00 34.84 497 VAL A CA 1
ATOM 3944 C C . VAL A 1 497 ? 20.709 32.812 31.828 1.00 34.84 497 VAL A C 1
ATOM 3946 O O . VAL A 1 497 ? 21.317 33.031 30.785 1.00 34.84 497 VAL A O 1
ATOM 3949 N N . GLN A 1 498 ? 21.160 31.989 32.769 1.00 34.75 498 GLN A N 1
ATOM 3950 C CA . GLN A 1 498 ? 22.285 31.089 32.568 1.00 34.75 498 GLN A CA 1
ATOM 3951 C C . GLN A 1 498 ? 21.877 29.978 31.596 1.00 34.75 498 GLN A C 1
ATOM 3953 O O . GLN A 1 498 ? 21.040 29.133 31.923 1.00 34.75 498 GLN A O 1
ATOM 3958 N N . ASP A 1 499 ? 22.504 29.984 30.420 1.00 39.12 499 ASP A N 1
ATOM 3959 C CA . ASP A 1 499 ? 22.543 28.862 29.487 1.00 39.12 499 ASP A CA 1
ATOM 3960 C C . ASP A 1 499 ? 23.045 27.617 30.220 1.00 39.12 499 ASP A C 1
ATOM 3962 O O . ASP A 1 499 ? 24.215 27.492 30.593 1.00 39.12 499 ASP A O 1
ATOM 3966 N N . THR A 1 500 ? 22.130 26.680 30.445 1.00 33.97 500 THR A N 1
ATOM 3967 C CA . THR A 1 500 ? 22.486 25.320 30.830 1.00 33.97 500 THR A CA 1
ATOM 3968 C C . THR A 1 500 ? 22.677 24.521 29.547 1.00 33.97 500 THR A C 1
ATOM 3970 O O . THR A 1 500 ? 21.798 24.547 28.685 1.00 33.97 500 THR A O 1
ATOM 3973 N N . PRO A 1 501 ? 23.800 23.802 29.382 1.00 33.34 501 PRO A N 1
ATOM 3974 C CA . PRO A 1 501 ? 24.003 22.983 28.201 1.00 33.34 501 PRO A CA 1
ATOM 3975 C C . PRO A 1 501 ? 22.916 21.910 28.177 1.00 33.34 501 PRO A C 1
ATOM 3977 O O . PRO A 1 501 ? 22.798 21.121 29.121 1.00 33.34 501 PRO A O 1
ATOM 3980 N N . GLN A 1 502 ? 22.122 21.904 27.102 1.00 34.38 502 GLN A N 1
ATOM 3981 C CA . GLN A 1 502 ? 21.264 20.788 26.729 1.00 34.38 502 GLN A CA 1
ATOM 3982 C C . GLN A 1 502 ? 22.143 19.540 26.684 1.00 34.38 502 GLN A C 1
ATOM 3984 O O . GLN A 1 502 ? 22.856 19.279 25.720 1.00 34.38 502 GLN A O 1
ATOM 3989 N N . LYS A 1 503 ? 22.120 18.779 27.779 1.00 31.34 503 LYS A N 1
ATOM 3990 C CA . LYS A 1 503 ? 22.508 17.380 27.754 1.00 31.34 503 LYS A CA 1
ATOM 3991 C C . LYS A 1 503 ? 21.523 16.714 26.816 1.00 31.34 503 LYS A C 1
ATOM 3993 O O . LYS A 1 503 ? 20.362 16.535 27.170 1.00 31.34 503 LYS A O 1
ATOM 3998 N N . GLU A 1 504 ? 22.011 16.424 25.623 1.00 31.92 504 GLU A N 1
ATOM 3999 C CA . GLU A 1 504 ? 21.470 15.455 24.689 1.00 31.92 504 GLU A CA 1
ATOM 4000 C C . GLU A 1 504 ? 21.121 14.200 25.501 1.00 31.92 504 GLU A C 1
ATOM 4002 O O . GLU A 1 504 ? 21.988 13.471 25.990 1.00 31.92 504 GLU A O 1
ATOM 4007 N N . ILE A 1 505 ? 19.833 14.061 25.817 1.00 28.30 505 ILE A N 1
ATOM 4008 C CA . ILE A 1 505 ? 19.312 12.882 26.491 1.00 28.30 505 ILE A CA 1
ATOM 4009 C C . ILE A 1 505 ? 19.333 11.812 25.420 1.00 28.30 505 ILE A C 1
ATOM 4011 O O . ILE A 1 505 ? 18.527 11.845 24.493 1.00 28.30 505 ILE A O 1
ATOM 4015 N N . ASP A 1 506 ? 20.284 10.897 25.557 1.00 26.05 506 ASP A N 1
ATOM 4016 C CA . ASP A 1 506 ? 20.311 9.635 24.839 1.00 26.05 506 ASP A CA 1
ATOM 4017 C C . ASP A 1 506 ? 18.941 8.969 25.033 1.00 26.05 506 ASP A C 1
ATOM 4019 O O . ASP A 1 506 ? 18.588 8.506 26.127 1.00 26.05 506 ASP A O 1
ATOM 4023 N N . TRP A 1 507 ? 18.114 9.026 23.989 1.00 30.83 507 TRP A N 1
ATOM 4024 C CA . TRP A 1 507 ? 16.797 8.416 23.965 1.00 30.83 507 TRP A CA 1
ATOM 4025 C C . TRP A 1 507 ? 17.001 6.907 23.970 1.00 30.83 507 TRP A C 1
ATOM 4027 O O . TRP A 1 507 ? 17.154 6.274 22.930 1.00 30.83 507 TRP A O 1
ATOM 4037 N N . TYR A 1 508 ? 16.996 6.314 25.160 1.00 29.06 508 TYR A N 1
ATOM 4038 C CA . TYR A 1 508 ? 16.736 4.891 25.291 1.00 29.06 508 TYR A CA 1
ATOM 4039 C C . TYR A 1 508 ? 15.390 4.620 24.602 1.00 29.06 508 TYR A C 1
ATOM 4041 O O . TYR A 1 508 ? 14.366 5.143 25.043 1.00 29.06 508 TYR A O 1
ATOM 4049 N N . ASP A 1 509 ? 15.412 3.887 23.486 1.00 40.00 509 ASP A N 1
ATOM 4050 C CA . ASP A 1 509 ? 14.256 3.599 22.637 1.00 40.00 509 ASP A CA 1
ATOM 4051 C C . ASP A 1 509 ? 13.599 2.269 23.071 1.00 40.00 509 ASP A C 1
ATOM 4053 O O . ASP A 1 509 ? 14.041 1.197 22.651 1.00 40.00 509 ASP A O 1
ATOM 4057 N N . PRO A 1 510 ? 12.542 2.272 23.909 1.00 38.31 510 PRO A N 1
ATOM 4058 C CA . PRO A 1 510 ? 11.829 1.054 24.296 1.00 38.31 510 PRO A CA 1
ATOM 4059 C C . PRO A 1 510 ? 10.969 0.451 23.158 1.00 38.31 510 PRO A C 1
ATOM 4061 O O . PRO A 1 510 ? 10.107 -0.386 23.434 1.00 38.31 510 PRO A O 1
ATOM 4064 N N . THR A 1 511 ? 11.140 0.869 21.893 1.00 44.62 511 THR A N 1
ATOM 4065 C CA . THR A 1 511 ? 10.252 0.520 20.760 1.00 44.62 511 THR A CA 1
ATOM 4066 C C . THR A 1 511 ? 10.594 -0.766 19.997 1.00 44.62 511 THR A C 1
ATOM 4068 O O . THR A 1 511 ? 10.021 -1.004 18.933 1.00 44.62 511 THR A O 1
ATOM 4071 N N . SER A 1 512 ? 11.455 -1.649 20.516 1.00 46.81 512 SER A N 1
ATOM 4072 C CA . SER A 1 512 ? 11.676 -2.959 19.871 1.00 46.81 512 SER A CA 1
ATOM 4073 C C . SER A 1 512 ? 10.507 -3.940 20.047 1.00 46.81 512 SER A C 1
ATOM 4075 O O . SER A 1 512 ? 10.427 -4.935 19.330 1.00 46.81 512 SER A O 1
ATOM 4077 N N . ASP A 1 513 ? 9.569 -3.660 20.956 1.00 56.00 513 ASP A N 1
ATOM 4078 C CA . ASP A 1 513 ? 8.427 -4.535 21.207 1.00 56.00 513 ASP A CA 1
ATOM 4079 C C . ASP A 1 513 ? 7.227 -4.177 20.310 1.00 56.00 513 ASP A C 1
ATOM 4081 O O . ASP A 1 513 ? 6.321 -3.445 20.721 1.00 56.00 513 ASP A O 1
ATOM 4085 N N . GLN A 1 514 ? 7.200 -4.722 19.082 1.00 56.84 514 GLN A N 1
ATOM 4086 C CA . GLN A 1 514 ? 6.033 -4.671 18.175 1.00 56.84 514 GLN A CA 1
ATOM 4087 C C . GLN A 1 514 ? 4.731 -5.073 18.882 1.00 56.84 514 GLN A C 1
ATOM 4089 O O . GLN A 1 514 ? 3.646 -4.583 18.554 1.00 56.84 514 GLN A O 1
ATOM 4094 N N . SER A 1 515 ? 4.834 -5.967 19.871 1.00 60.50 515 SER A N 1
ATOM 4095 C CA . SER A 1 515 ? 3.684 -6.475 20.601 1.00 60.50 515 SER A CA 1
ATOM 4096 C C . SER A 1 515 ? 2.945 -5.355 21.347 1.00 60.50 515 SER A C 1
ATOM 4098 O O . SER A 1 515 ? 1.735 -5.451 21.540 1.00 60.50 515 SER A O 1
ATOM 4100 N N . GLY A 1 516 ? 3.628 -4.249 21.667 1.00 80.88 516 GLY A N 1
ATOM 4101 C CA . GLY A 1 516 ? 3.033 -3.085 22.312 1.00 80.88 516 GLY A CA 1
ATOM 4102 C C . GLY A 1 516 ? 2.057 -2.303 21.430 1.00 80.88 516 GLY A C 1
ATOM 4103 O O . GLY A 1 516 ? 1.063 -1.796 21.952 1.00 80.88 516 GLY A O 1
ATOM 4104 N N . THR A 1 517 ? 2.297 -2.207 20.118 1.00 84.81 517 THR A N 1
ATOM 4105 C CA . THR A 1 517 ? 1.442 -1.410 19.217 1.00 84.81 517 THR A CA 1
ATOM 4106 C C . THR A 1 517 ? 0.133 -2.121 18.906 1.00 84.81 517 THR A C 1
ATOM 4108 O O . THR A 1 517 ? -0.926 -1.500 19.000 1.00 84.81 517 THR A O 1
ATOM 4111 N N . PHE A 1 518 ? 0.186 -3.425 18.604 1.00 90.50 518 PHE A N 1
ATOM 4112 C CA . PHE A 1 518 ? -1.022 -4.241 18.445 1.00 90.50 518 PHE A CA 1
ATOM 4113 C C . PHE A 1 518 ? -1.901 -4.143 19.697 1.00 90.50 518 PHE A C 1
ATOM 4115 O O . PHE A 1 518 ? -3.088 -3.832 19.604 1.00 90.50 518 PHE A O 1
ATOM 4122 N N . ASP A 1 519 ? -1.297 -4.339 20.874 1.00 90.19 519 ASP A N 1
ATOM 4123 C CA . ASP A 1 519 ? -2.002 -4.274 22.150 1.00 90.19 519 ASP A CA 1
ATOM 4124 C C . ASP A 1 519 ? -2.641 -2.887 22.345 1.00 90.19 519 ASP A C 1
ATOM 4126 O O . ASP A 1 519 ? -3.821 -2.797 22.679 1.00 90.19 519 ASP A O 1
ATOM 4130 N N . ALA A 1 520 ? -1.903 -1.803 22.079 1.00 88.81 520 ALA A N 1
ATOM 4131 C CA . ALA A 1 520 ? -2.402 -0.433 22.196 1.00 88.81 520 ALA A CA 1
ATOM 4132 C C . ALA A 1 520 ? -3.625 -0.157 21.299 1.00 88.81 520 ALA A C 1
ATOM 4134 O O . ALA A 1 520 ? -4.608 0.422 21.769 1.00 88.81 520 ALA A O 1
ATOM 4135 N N . ILE A 1 521 ? -3.592 -0.599 20.037 1.00 91.38 521 ILE A N 1
ATOM 4136 C CA . ILE A 1 521 ? -4.713 -0.443 19.096 1.00 91.38 521 ILE A CA 1
ATOM 4137 C C . ILE A 1 521 ? -5.919 -1.268 19.557 1.00 91.38 521 ILE A C 1
ATOM 4139 O O . ILE A 1 521 ? -7.039 -0.755 19.603 1.00 91.38 521 ILE A O 1
ATOM 4143 N N . ALA A 1 522 ? -5.702 -2.515 19.971 1.00 90.00 522 ALA A N 1
ATOM 4144 C CA . ALA A 1 522 ? -6.765 -3.379 20.476 1.00 90.00 522 ALA A CA 1
ATOM 4145 C C . ALA A 1 522 ? -7.461 -2.787 21.712 1.00 90.00 522 ALA A C 1
ATOM 4147 O O . ALA A 1 522 ? -8.691 -2.806 21.811 1.00 90.00 522 ALA A O 1
ATOM 4148 N N . HIS A 1 523 ? -6.695 -2.198 22.637 1.00 88.75 523 HIS A N 1
ATOM 4149 C CA . HIS A 1 523 ? -7.251 -1.517 23.811 1.00 88.75 523 HIS A CA 1
ATOM 4150 C C . HIS A 1 523 ? -8.047 -0.264 23.443 1.00 88.75 523 HIS A C 1
ATOM 4152 O O . HIS A 1 523 ? -9.050 0.020 24.103 1.00 88.75 523 HIS A O 1
ATOM 4158 N N . LEU A 1 524 ? -7.644 0.474 22.402 1.00 90.12 524 LEU A N 1
ATOM 4159 C CA . LEU A 1 524 ? -8.407 1.619 21.899 1.00 90.12 524 LEU A CA 1
ATOM 4160 C C . LEU A 1 524 ? -9.786 1.177 21.388 1.00 90.12 524 LEU A C 1
ATOM 4162 O O . LEU A 1 524 ? -10.800 1.754 21.789 1.00 90.12 524 LEU A O 1
ATOM 4166 N N . PHE A 1 525 ? -9.837 0.121 20.570 1.00 91.88 525 PHE A N 1
ATOM 4167 C CA . PHE A 1 525 ? -11.098 -0.440 20.079 1.00 91.88 525 PHE A CA 1
ATOM 4168 C C . PHE A 1 525 ? -11.972 -0.989 21.215 1.00 91.88 525 PHE A C 1
ATOM 4170 O O . PHE A 1 525 ? -13.161 -0.675 21.267 1.00 91.88 525 PHE A O 1
ATOM 4177 N N . GLU A 1 526 ? -11.409 -1.737 22.173 1.00 89.94 526 GLU A N 1
ATOM 4178 C CA . GLU A 1 526 ? -12.173 -2.231 23.332 1.00 89.94 526 GLU A CA 1
ATOM 4179 C C . GLU A 1 526 ? -12.772 -1.075 24.147 1.00 89.94 526 GLU A C 1
ATOM 4181 O O . GLU A 1 526 ? -13.943 -1.131 24.536 1.00 89.94 526 GLU A O 1
ATOM 4186 N N . ALA A 1 527 ? -11.994 -0.016 24.392 1.00 86.75 527 ALA A N 1
ATOM 4187 C CA . ALA A 1 527 ? -12.460 1.154 25.128 1.00 86.75 527 ALA A CA 1
ATOM 4188 C C . ALA A 1 527 ? -13.616 1.861 24.405 1.00 86.75 527 ALA A C 1
ATOM 4190 O O . ALA A 1 527 ? -14.571 2.289 25.063 1.00 86.75 527 ALA A O 1
ATOM 4191 N N . GLN A 1 528 ? -13.552 1.948 23.074 1.00 88.62 528 GLN A N 1
ATOM 4192 C CA . GLN A 1 528 ? -14.601 2.560 22.266 1.00 88.62 528 GLN A CA 1
ATOM 4193 C C . GLN A 1 528 ? -15.878 1.715 22.251 1.00 88.62 528 GLN A C 1
ATOM 4195 O O . GLN A 1 528 ? -16.950 2.234 22.555 1.00 88.62 528 GLN A O 1
ATOM 4200 N N . ILE A 1 529 ? -15.766 0.403 22.025 1.00 82.69 529 ILE A N 1
ATOM 4201 C CA . ILE A 1 529 ? -16.908 -0.524 22.067 1.00 82.69 529 ILE A CA 1
ATOM 4202 C C . ILE A 1 529 ? -17.597 -0.469 23.440 1.00 82.69 529 ILE A C 1
ATOM 4204 O O . ILE A 1 529 ? -18.820 -0.342 23.526 1.00 82.69 529 ILE A O 1
ATOM 4208 N N . CYS A 1 530 ? -16.825 -0.490 24.534 1.00 83.19 530 CYS A N 1
ATOM 4209 C CA . CYS A 1 530 ? -17.380 -0.377 25.884 1.00 83.19 530 CYS A CA 1
ATOM 4210 C C . CYS A 1 530 ? -18.108 0.957 26.115 1.00 83.19 530 CYS A C 1
ATOM 4212 O O . CYS A 1 530 ? -19.093 0.991 26.856 1.00 83.19 530 CYS A O 1
ATOM 4214 N N . ARG A 1 531 ? -17.639 2.058 25.510 1.00 84.50 531 ARG A N 1
ATOM 4215 C CA . ARG A 1 531 ? -18.303 3.367 25.590 1.00 84.50 531 ARG A CA 1
ATOM 4216 C C . ARG A 1 531 ? -19.633 3.353 24.837 1.00 84.50 531 ARG A C 1
ATOM 4218 O O . ARG A 1 531 ? -20.640 3.750 25.419 1.00 84.50 531 ARG A O 1
ATOM 4225 N N . SER A 1 532 ? -19.650 2.840 23.607 1.00 78.62 532 SER A N 1
ATOM 4226 C CA . SER A 1 532 ? -20.860 2.751 22.781 1.00 78.62 532 SER A CA 1
ATOM 4227 C C . SER A 1 532 ? -21.941 1.876 23.421 1.00 78.62 532 SER A C 1
ATOM 4229 O O . SER A 1 532 ? -23.099 2.281 23.473 1.00 78.62 532 SER A O 1
ATOM 4231 N N . LEU A 1 533 ? -21.573 0.726 24.001 1.00 78.56 533 LEU A N 1
ATOM 4232 C CA . LEU A 1 533 ? -22.526 -0.145 24.705 1.00 78.56 533 LEU A CA 1
ATOM 4233 C C . LEU A 1 533 ? -23.143 0.530 25.940 1.00 78.56 533 LEU A C 1
ATOM 4235 O O . LEU A 1 533 ? -24.332 0.367 26.203 1.00 78.56 533 LEU A O 1
ATOM 4239 N N . ARG A 1 534 ? -22.360 1.314 26.694 1.00 84.19 534 ARG A N 1
ATOM 4240 C CA . ARG A 1 534 ? -22.881 2.076 27.843 1.00 84.19 534 ARG A CA 1
ATOM 4241 C C . ARG A 1 534 ? -23.843 3.176 27.406 1.00 84.19 534 ARG A C 1
ATOM 4243 O O . ARG A 1 534 ? -24.866 3.357 28.054 1.00 84.19 534 ARG A O 1
ATOM 4250 N N . GLN A 1 535 ? -23.527 3.890 26.326 1.00 79.81 535 GLN A N 1
ATOM 4251 C CA . GLN A 1 535 ? -24.414 4.914 25.770 1.00 79.81 535 GLN A CA 1
ATOM 4252 C C . GLN A 1 535 ? -25.738 4.303 25.293 1.00 79.81 535 GLN A C 1
ATOM 4254 O O . GLN A 1 535 ? -26.791 4.819 25.656 1.00 79.81 535 GLN A O 1
ATOM 4259 N N . ALA A 1 536 ? -25.692 3.166 24.588 1.00 80.38 536 ALA A N 1
ATOM 4260 C CA . ALA A 1 536 ? -26.886 2.445 24.143 1.00 80.38 536 ALA A CA 1
ATOM 4261 C C . ALA A 1 536 ? -27.775 1.986 25.317 1.00 80.38 536 ALA A C 1
ATOM 4263 O O . ALA A 1 536 ? -28.990 2.178 25.298 1.00 80.38 536 ALA A O 1
ATOM 4264 N N . ALA A 1 537 ? -27.169 1.451 26.383 1.00 80.81 537 ALA A N 1
ATOM 4265 C CA . ALA A 1 537 ? -27.906 1.033 27.576 1.00 80.81 537 ALA A CA 1
ATOM 4266 C C . ALA A 1 537 ? -28.613 2.206 28.285 1.00 80.81 537 ALA A C 1
ATOM 4268 O O . ALA A 1 537 ? -29.725 2.042 28.784 1.00 80.81 537 ALA A O 1
ATOM 4269 N N . ILE A 1 538 ? -27.995 3.393 28.312 1.00 85.50 538 ILE A N 1
ATOM 4270 C CA . ILE A 1 538 ? -28.609 4.605 28.880 1.00 85.50 538 ILE A CA 1
ATOM 4271 C C . ILE A 1 538 ? -29.785 5.065 28.012 1.00 85.50 538 ILE A C 1
ATOM 4273 O O . ILE A 1 538 ? -30.843 5.393 28.545 1.00 85.50 538 ILE A O 1
ATOM 4277 N N . THR A 1 539 ? -29.636 5.063 26.683 1.00 81.44 539 THR A N 1
ATOM 4278 C CA . THR A 1 539 ? -30.724 5.471 25.783 1.00 81.44 539 THR A CA 1
ATOM 4279 C C . THR A 1 539 ? -31.929 4.535 25.857 1.00 81.44 539 THR A C 1
ATOM 4281 O O . THR A 1 539 ? -33.063 5.014 25.831 1.00 81.44 539 THR A O 1
ATOM 4284 N N . ASP A 1 540 ? -31.708 3.228 26.019 1.00 77.50 540 ASP A N 1
ATOM 4285 C CA . ASP A 1 540 ? -32.794 2.255 26.172 1.00 77.50 540 ASP A CA 1
ATOM 4286 C C . ASP A 1 540 ? -33.517 2.392 27.524 1.00 77.50 540 ASP A C 1
ATOM 4288 O O . ASP A 1 540 ? -34.748 2.315 27.562 1.00 77.50 540 ASP A O 1
ATOM 4292 N N . ASP A 1 541 ? -32.804 2.675 28.624 1.00 81.00 541 ASP A N 1
ATOM 4293 C CA . ASP A 1 541 ? -33.422 2.968 29.934 1.00 81.00 541 ASP A CA 1
ATOM 4294 C C . ASP A 1 541 ? -34.253 4.266 29.880 1.00 81.00 541 ASP A C 1
ATOM 4296 O O . ASP A 1 541 ? -35.386 4.315 30.357 1.00 81.00 541 ASP A O 1
ATOM 4300 N N . CYS A 1 542 ? -33.759 5.313 29.210 1.00 73.06 542 CYS A N 1
ATOM 4301 C CA . CYS A 1 542 ? -34.528 6.547 29.017 1.00 73.06 542 CYS A CA 1
ATOM 4302 C C . CYS A 1 542 ? -35.783 6.324 28.158 1.00 73.06 542 CYS A C 1
ATOM 4304 O O . CYS A 1 542 ? -36.857 6.830 28.487 1.00 73.06 542 CYS A O 1
ATOM 4306 N N . ARG A 1 543 ? -35.674 5.544 27.075 1.00 71.31 543 ARG A N 1
ATOM 4307 C CA . ARG A 1 543 ? -36.807 5.246 26.188 1.00 71.31 543 ARG A CA 1
ATOM 4308 C C . ARG A 1 543 ? -37.859 4.376 26.871 1.00 71.31 543 ARG A C 1
ATOM 4310 O O . ARG A 1 543 ? -39.048 4.623 26.702 1.00 71.31 543 ARG A O 1
ATOM 4317 N N . THR A 1 544 ? -37.442 3.384 27.655 1.00 74.06 544 THR A N 1
ATOM 4318 C CA . THR A 1 544 ? -38.370 2.532 28.415 1.00 74.06 544 THR A CA 1
ATOM 4319 C C . THR A 1 544 ? -39.084 3.305 29.523 1.00 74.06 544 THR A C 1
ATOM 4321 O O . THR A 1 544 ? -40.280 3.092 29.707 1.00 74.06 544 THR A O 1
ATOM 4324 N N . ARG A 1 545 ? -38.422 4.266 30.185 1.00 67.94 545 ARG A N 1
ATOM 4325 C CA . ARG A 1 545 ? -39.089 5.180 31.134 1.00 67.94 545 ARG A CA 1
ATOM 4326 C C . ARG A 1 545 ? -40.080 6.123 30.459 1.00 67.94 545 ARG A C 1
ATOM 4328 O O . ARG A 1 545 ? -41.192 6.244 30.945 1.00 67.94 545 ARG A O 1
ATOM 4335 N N . SER A 1 546 ? -39.737 6.695 29.305 1.00 68.31 546 SER A N 1
ATOM 4336 C CA . SER A 1 546 ? -40.649 7.567 28.545 1.00 68.31 546 SER A CA 1
ATOM 4337 C C . SER A 1 546 ? -41.872 6.847 27.960 1.00 68.31 546 SER A C 1
ATOM 4339 O O . SER A 1 546 ? -42.820 7.518 27.576 1.00 68.31 546 SER A O 1
ATOM 4341 N N . ILE A 1 547 ? -41.840 5.518 27.817 1.00 70.38 547 ILE A N 1
ATOM 4342 C CA . ILE A 1 547 ? -43.010 4.713 27.414 1.00 70.38 547 ILE A CA 1
ATOM 4343 C C . ILE A 1 547 ? -43.854 4.318 28.640 1.00 70.38 547 ILE A C 1
ATOM 4345 O O . ILE A 1 547 ? -45.033 3.998 28.499 1.00 70.38 547 ILE A O 1
ATOM 4349 N N . ALA A 1 548 ? -43.246 4.289 29.829 1.00 59.50 548 ALA A N 1
ATOM 4350 C CA . ALA A 1 548 ? -43.919 3.957 31.081 1.00 59.50 548 ALA A CA 1
ATOM 4351 C C . ALA A 1 548 ? -44.598 5.170 31.750 1.00 59.50 548 ALA A C 1
ATOM 4353 O O . ALA A 1 548 ? -45.506 4.968 32.558 1.00 59.50 548 ALA A O 1
ATOM 4354 N N . GLU A 1 549 ? -44.155 6.388 31.427 1.00 62.09 549 GLU A N 1
ATOM 4355 C CA . GLU A 1 549 ? -44.803 7.674 31.742 1.00 62.09 549 GLU A CA 1
ATOM 4356 C C . GLU A 1 549 ? -45.845 8.047 30.681 1.00 62.09 549 GLU A C 1
ATOM 4358 O O . GLU A 1 549 ? -46.928 8.537 31.084 1.00 62.09 549 GLU A O 1
#

Sequence (549 aa):
MGTRGFYVFKWRGRFYAYYNRNDSYPSGLGKALLRPVPLDNPEAYREWLEQTREIFSQIEAILERHIFSVPIETILSRDELPSLPCLGVEGLAYIPDYFEVLSDGLYDEWIYVIDLDKERLIVNGCCYFHLAEITPSWQDLLPEARKYFFGELDRDAIHSSIAEDEAPASVLDYDPSVKYQQLNPSIIEPKRISQLNRKPHFVMCKRLFEVLVKKYNDPMTATNDTVTDKSDFLFRELIFAMLCLASCSTDLVRLVSGRHIIHKSGWRFAGILKDPQPEFTASIFQGFHLPDKQAGSAPKTDCYWLSGVLVYLVLELGTEALVQDAIIDVAQRGRSEGREEFSAIIVSVDRAVLVRVLDGAVQHTRRLRLIHRELRQRGFGNEESRSSIDLDKLVYNSEGKYPPLKGDSDYEEADRGNAEEAPSAGNAEDGSNHGDRDEEAEGDKLEKAPSAENAEDESSEGKLNEDKLDEDNCNEGSGGGNAGGETPEQGQSVPEVQDTPQKEIDWYDPTSDQSGTFDAIAHLFEAQICRSLRQAAITDDCRTRSIAE